Protein AF-A0A848UY99-F1 (afdb_monomer_lite)

Sequence (495 aa):
PLQHLGITLNGTTYFTNTEGQFSTPITGPTEATFSLEGLYSSVNTGGVVPSTTLLLADGDTDISLTQMANEKEVSAYSSVNRIHDHMKVWLPDYTVLDAPMITNIDVAGECNAFYDGNINFFDAGGGCNASSLIADVVWHEYGHAINGTYYQDNGLFFSNGAMNEGYADFWAMSLSDSPIVGEGFFADSGDGIRRYDIDPKIYPQDLVGEVHADGEIICGAWYDTHLLMGANWNATMELFIETYNGFQATGFNGNEGQIFFDVLLDALQADDTNEDLSDGTPNDIAIVEGFAMHGIYLLSGAQIEHADVFTAPADELLTLQAEIDIDFPFNIYLQEAKLYYRFNNEIVWLQTPLDNPVDNVFEATIDAQPEGTVVSYFFGLIDIYDNITTVEPTGAFQDDPTLPYFTLIGMNKVLEHDSDISEDLGEFETGVASDLATAGQWELNIPIGSYANLDDPETIMSPNMDHTPDDDGELCFITQQAASPTGSMYDTDVD

Radius of gyration: 29.87 Å; chains: 1; bounding box: 66×58×90 Å

Foldseek 3Di:
DQFQWWKAWPNDTWGAHPVRDTDDPDAAFTKIKTWLWGQQAQEDEPNDTFIDIDTDHPDDDDDDCPVRDDLLSRLLSRLRVLLVVVCCVLCVVDCPSSGHAYEYFQPPDELDWAADSHTYWHDHDPQFHTQSNQSLSSQLRVLLVCQAVVQVVVVAGLAELLQSLLSSNLSSCLSVVAQFGAQQGRVPPSHGPDGLVPDQAAPPVQPQLDSNSSNSLLNNLLVQLCVLVVVDSVVSSQLVSQLSVLPLSRDHRPCSLVSSLSSLVSSQCSQADPNDPLVPGPSNLSNQVSNVVRLHHLQLVKDKAWDAAAEDELQDKDKTKIQIDGDPPSVSFFPFKWKWKDKDPDPDTDIDTFDCPDPRMTMDIDPRHDAFIKMFIKMFTATPSRDTRDIPVPQCPDPPGDGGGIYGYNDDCPADDPLAPGHPPDPDDWPDPPDPDPQATKDKAFAAWAAPDLVDPSRTLTDRGDDPPPPPHGIDIFRAHAPHNNGDNVRGPPD

pLDDT: mean 90.42, std 9.42, range [40.69, 98.88]

Secondary structure (DSSP, 8-state):
--TTEEEEETTEEEE--TTS----S--SSEEEEEEEEESSEEEEETTB--EEEEEEPSS------TTTS-HHHHHHHHHHHHHHHHHHHH-TT--TT-SPEEEEEEESSSS-EEESSSEEEEPSBTTB--GGG-HHHHHHHHHHHHHHHHHHHTT-----HHHHHHHHHHHHHHHHT-SEESTT-BTTT---SEESSSS---TTTT--S-HHHHHHHHHHHHHHHHHHTTS-HHHHHHHHHHHHTT-GGGSPTT-HHHHHHHHHHHHHHHH-SSS-GGG--TTHHHHHHHHHTTT--TTTT-EEEE----EE-TTS-EEEEEEEE--TTGGGSEEEEEEEEEETT--SPEEEEPEEEETTEEEEEE----TT-EEEEEEEEEETTS-EEEEESTTTTSSSPPP-EEEEET--------SSS----TT--SS-TT---SS---EEE----EESSTT-GGGEEE--S---TTS----EEES---SSTT--TTSS---

Structure (mmCIF, N/CA/C/O backbone):
data_AF-A0A848UY99-F1
#
_entry.id   AF-A0A848UY99-F1
#
loop_
_atom_site.group_PDB
_atom_site.id
_atom_site.type_symbol
_atom_site.label_atom_id
_atom_site.label_alt_id
_atom_site.label_comp_id
_atom_site.label_asym_id
_atom_site.label_entity_id
_atom_site.label_seq_id
_atom_site.pdbx_PDB_ins_code
_atom_site.Cartn_x
_atom_site.Cartn_y
_atom_site.Cartn_z
_atom_site.occupancy
_atom_site.B_iso_or_equiv
_atom_site.auth_seq_id
_atom_site.auth_comp_id
_atom_site.auth_asym_id
_atom_site.auth_atom_id
_atom_site.pdbx_PDB_model_num
ATOM 1 N N . PRO A 1 1 ? -8.310 3.706 31.626 1.00 87.06 1 PRO A N 1
ATOM 2 C CA . PRO A 1 1 ? -9.757 3.894 31.891 1.00 87.06 1 PRO A CA 1
ATOM 3 C C . PRO A 1 1 ? -10.546 3.345 30.705 1.00 87.06 1 PRO A C 1
ATOM 5 O O . PRO A 1 1 ? -10.002 3.376 29.608 1.00 87.06 1 PRO A O 1
ATOM 8 N N . LEU A 1 2 ? -11.758 2.823 30.905 1.00 92.75 2 LEU A N 1
ATOM 9 C CA . LEU A 1 2 ? -12.567 2.313 29.794 1.00 92.75 2 LEU A CA 1
ATOM 10 C C . LEU A 1 2 ? -13.424 3.441 29.219 1.00 92.75 2 LEU A C 1
ATOM 12 O O . LEU A 1 2 ? -14.269 3.990 29.929 1.00 92.75 2 LEU A O 1
ATOM 16 N N . GLN A 1 3 ? -13.179 3.788 27.959 1.00 95.62 3 GLN A N 1
ATOM 17 C CA . GLN A 1 3 ? -13.933 4.793 27.208 1.00 95.62 3 GLN A CA 1
ATOM 18 C C . GLN A 1 3 ? -15.246 4.201 26.694 1.00 95.62 3 GLN A C 1
ATOM 20 O O . GLN A 1 3 ? -15.339 2.991 26.470 1.00 95.62 3 GLN A O 1
ATOM 25 N N . HIS A 1 4 ? -16.262 5.050 26.539 1.00 97.19 4 HIS A N 1
ATOM 26 C CA . HIS A 1 4 ? -17.553 4.713 25.926 1.00 97.19 4 HIS A CA 1
ATOM 27 C C . HIS A 1 4 ? -18.293 3.515 26.542 1.00 97.19 4 HIS A C 1
ATOM 29 O O . HIS A 1 4 ? -19.178 2.946 25.911 1.00 97.19 4 HIS A O 1
ATOM 35 N N . LEU A 1 5 ? -17.951 3.127 27.774 1.00 96.62 5 LEU A N 1
ATOM 36 C CA . LEU A 1 5 ? -18.457 1.940 28.464 1.00 96.62 5 LEU A CA 1
ATOM 37 C C . LEU A 1 5 ? -19.906 2.133 28.888 1.00 96.62 5 LEU A C 1
ATOM 39 O O . LEU A 1 5 ? -20.223 3.116 29.557 1.00 96.62 5 LEU A O 1
ATOM 43 N N . GLY A 1 6 ? -20.760 1.167 28.560 1.00 95.50 6 GLY A N 1
ATOM 44 C CA . GLY A 1 6 ? -22.153 1.131 28.972 1.00 95.50 6 GLY A CA 1
ATOM 45 C C . GLY A 1 6 ? -22.313 0.806 30.457 1.00 95.50 6 GLY A C 1
ATOM 46 O O . GLY A 1 6 ? -21.799 -0.184 30.982 1.00 95.50 6 GLY A O 1
ATOM 47 N N . ILE A 1 7 ? -23.075 1.648 31.153 1.00 95.19 7 ILE A N 1
ATOM 48 C CA . ILE A 1 7 ? -23.359 1.523 32.582 1.00 95.19 7 ILE A CA 1
ATOM 49 C C . ILE A 1 7 ? -24.860 1.670 32.786 1.00 95.19 7 ILE A C 1
ATOM 51 O O . ILE A 1 7 ? -25.432 2.744 32.605 1.00 95.19 7 ILE A O 1
ATOM 55 N N . THR A 1 8 ? -25.517 0.589 33.193 1.00 95.31 8 THR A N 1
ATOM 56 C CA . THR A 1 8 ? -26.968 0.566 33.381 1.00 95.31 8 THR A CA 1
ATOM 57 C C . THR A 1 8 ? -27.330 0.830 34.839 1.00 95.31 8 THR A C 1
ATOM 59 O O . THR A 1 8 ? -27.029 0.023 35.717 1.00 95.31 8 THR A O 1
ATOM 62 N N . LEU A 1 9 ? -28.035 1.937 35.095 1.00 93.94 9 LEU A N 1
ATOM 63 C CA . LEU A 1 9 ? -28.602 2.297 36.398 1.00 93.94 9 LEU A CA 1
ATOM 64 C C . LEU A 1 9 ? -30.114 2.483 36.275 1.00 93.94 9 LEU A C 1
ATOM 66 O O . LEU A 1 9 ? -30.580 3.270 35.451 1.00 93.94 9 LEU A O 1
ATOM 70 N N . ASN A 1 10 ? -30.897 1.799 37.116 1.00 91.12 10 ASN A N 1
ATOM 71 C CA . ASN A 1 10 ? -32.368 1.881 37.107 1.00 91.12 10 ASN A CA 1
ATOM 72 C C . ASN A 1 10 ? -32.991 1.694 35.701 1.00 91.12 10 ASN A C 1
ATOM 74 O O . ASN A 1 10 ? -33.989 2.331 35.365 1.00 91.12 10 ASN A O 1
ATOM 78 N N . GLY A 1 11 ? -32.384 0.841 34.869 1.00 89.25 11 GLY A N 1
ATOM 79 C CA . GLY A 1 11 ? -32.821 0.575 33.493 1.00 89.25 11 GLY A CA 1
ATOM 80 C C . GLY A 1 11 ? -32.458 1.653 32.463 1.00 89.25 11 GLY A C 1
ATOM 81 O O . GLY A 1 11 ? -32.912 1.560 31.330 1.00 89.25 11 GLY A O 1
ATOM 82 N N . THR A 1 12 ? -31.672 2.670 32.834 1.00 92.62 12 THR A N 1
ATOM 83 C CA . THR A 1 12 ? -31.102 3.664 31.907 1.00 92.62 12 THR A CA 1
ATOM 84 C C . THR A 1 12 ? -29.613 3.399 31.720 1.00 92.62 12 THR A C 1
ATOM 86 O O . THR A 1 12 ? -28.892 3.294 32.712 1.00 92.62 12 THR A O 1
ATOM 89 N N . THR A 1 13 ? -29.160 3.325 30.471 1.00 94.94 13 THR A N 1
ATOM 90 C CA . THR A 1 13 ? -27.739 3.186 30.130 1.00 94.94 13 THR A CA 1
ATOM 91 C C . THR A 1 13 ? -27.094 4.561 29.997 1.00 94.94 13 THR A C 1
ATOM 93 O O . THR A 1 13 ? -27.586 5.425 29.273 1.00 94.94 13 THR A O 1
ATOM 96 N N . TYR A 1 14 ? -26.003 4.755 30.724 1.00 95.38 14 TYR A N 1
ATOM 97 C CA . TYR A 1 14 ? -25.081 5.879 30.615 1.00 95.38 14 TYR A CA 1
ATOM 98 C C . TYR A 1 14 ? -23.786 5.376 29.984 1.00 95.38 14 TYR A C 1
ATOM 100 O O . TYR A 1 14 ? -23.491 4.187 30.078 1.00 95.38 14 TYR A O 1
ATOM 108 N N . PHE A 1 15 ? -23.009 6.274 29.388 1.00 96.25 15 PHE A N 1
ATOM 109 C CA . PHE A 1 15 ? -21.723 5.936 28.789 1.00 96.25 15 PHE A CA 1
ATOM 110 C C . PHE A 1 15 ? -20.608 6.737 29.445 1.00 96.25 15 PHE A C 1
ATOM 112 O O . PHE A 1 15 ? -20.814 7.897 29.819 1.00 96.25 15 PHE A O 1
ATOM 119 N N . THR A 1 16 ? -19.440 6.119 29.608 1.00 96.19 16 THR A N 1
ATOM 120 C CA . THR A 1 16 ? -18.236 6.875 29.952 1.00 96.19 16 THR A CA 1
ATOM 121 C C . THR A 1 16 ? -17.787 7.730 28.769 1.00 96.19 16 THR A C 1
ATOM 123 O O . THR A 1 16 ? -18.024 7.388 27.617 1.00 96.19 16 THR A O 1
ATOM 126 N N . ASN A 1 17 ? -17.158 8.866 29.048 1.00 94.62 17 ASN A N 1
ATOM 127 C CA . ASN A 1 17 ? -16.547 9.725 28.040 1.00 94.62 17 ASN A CA 1
ATOM 128 C C . ASN A 1 17 ? -15.137 9.225 27.645 1.00 94.62 17 ASN A C 1
ATOM 130 O O . ASN A 1 17 ? -14.683 8.173 28.104 1.00 94.62 17 ASN A O 1
ATOM 134 N N . THR A 1 18 ? -14.419 10.015 26.845 1.00 91.25 18 THR A N 1
ATOM 135 C CA . THR A 1 18 ? -13.034 9.769 26.396 1.00 91.25 18 THR A CA 1
ATOM 136 C C . THR A 1 18 ? -12.012 9.686 27.536 1.00 91.25 18 THR A C 1
ATOM 138 O O . THR A 1 18 ? -10.943 9.101 27.375 1.00 91.25 18 THR A O 1
ATOM 141 N N . GLU A 1 19 ? -12.330 10.188 28.730 1.00 91.69 19 GLU A N 1
ATOM 142 C CA . GLU A 1 19 ? -11.493 10.041 29.929 1.00 91.69 19 GLU A CA 1
ATOM 143 C C . GLU A 1 19 ? -11.907 8.839 30.802 1.00 91.69 19 GLU A C 1
ATOM 145 O O . GLU A 1 19 ? -11.309 8.586 31.851 1.00 91.69 19 GLU A O 1
ATOM 150 N N . GLY A 1 20 ? -12.921 8.076 30.384 1.00 93.12 20 GLY A N 1
ATOM 151 C CA . GLY A 1 20 ? -13.483 6.960 31.140 1.00 93.12 20 GLY A CA 1
ATOM 152 C C . GLY A 1 20 ? -14.346 7.391 32.330 1.00 93.12 20 GLY A C 1
ATOM 153 O O . GLY A 1 20 ? -14.493 6.636 33.290 1.00 93.12 20 GLY A O 1
ATOM 154 N N . GLN A 1 21 ? -14.903 8.603 32.288 1.00 93.69 21 GLN A N 1
ATOM 155 C CA . GLN A 1 21 ? -15.733 9.192 33.339 1.00 93.69 21 GLN A CA 1
ATOM 156 C C . GLN A 1 21 ? -17.201 9.233 32.913 1.00 93.69 21 GLN A C 1
ATOM 158 O O . GLN A 1 21 ? -17.510 9.503 31.757 1.00 93.69 21 GLN A O 1
ATOM 163 N N . PHE A 1 22 ? -18.128 9.030 33.846 1.00 92.56 22 PHE A N 1
ATOM 164 C CA . PHE A 1 22 ? -19.553 9.256 33.605 1.00 92.56 22 PHE A CA 1
ATOM 165 C C . PHE A 1 22 ? -20.177 9.994 34.789 1.00 92.56 22 PHE A C 1
ATOM 167 O O . PHE A 1 22 ? -19.673 9.947 35.910 1.00 92.56 22 PHE A O 1
ATOM 174 N N . SER A 1 23 ? -21.293 10.674 34.540 1.00 91.38 23 SER A N 1
ATOM 175 C CA . SER A 1 23 ? -22.083 11.322 35.585 1.00 91.38 23 SER A CA 1
ATOM 176 C C . SER A 1 23 ? -23.555 10.969 35.421 1.00 91.38 23 SER A C 1
ATOM 178 O O . SER A 1 23 ? -24.033 10.710 34.316 1.00 91.38 23 SER A O 1
ATOM 180 N N . THR A 1 24 ? -24.284 10.931 36.533 1.00 90.56 24 THR A N 1
ATOM 181 C CA . THR A 1 24 ? -25.704 10.579 36.549 1.00 90.56 24 THR A CA 1
ATOM 182 C C . THR A 1 24 ? -26.462 11.464 37.539 1.00 90.56 24 THR A C 1
ATOM 184 O O . THR A 1 24 ? -25.923 11.800 38.594 1.00 90.56 24 THR A O 1
ATOM 187 N N . PRO A 1 25 ? -27.712 11.866 37.237 1.00 90.50 25 PRO A N 1
ATOM 188 C CA . PRO A 1 25 ? -28.560 12.587 38.185 1.00 90.50 25 PRO A CA 1
ATOM 189 C C . PRO A 1 25 ? -29.175 11.669 39.257 1.00 90.50 25 PRO A C 1
ATOM 191 O O . PRO A 1 25 ? -29.909 12.151 40.122 1.00 90.50 25 PRO A O 1
ATOM 194 N N . ILE A 1 26 ? -28.947 10.353 39.179 1.00 89.25 26 ILE A N 1
ATOM 195 C CA . ILE A 1 26 ? -29.468 9.377 40.137 1.00 89.25 26 ILE A CA 1
ATOM 196 C C . ILE A 1 26 ? -28.720 9.529 41.465 1.00 89.25 26 ILE A C 1
ATOM 198 O O . ILE A 1 26 ? -27.499 9.455 41.506 1.00 89.25 26 ILE A O 1
ATOM 202 N N . THR A 1 27 ? -29.469 9.737 42.548 1.00 88.12 27 THR A N 1
ATOM 203 C CA . THR A 1 27 ? -28.927 9.969 43.894 1.00 88.12 27 THR A CA 1
ATOM 204 C C . THR A 1 27 ? -29.036 8.741 44.789 1.00 88.12 27 THR A C 1
ATOM 206 O O . THR A 1 27 ? -30.050 8.038 44.757 1.00 88.12 27 THR A O 1
ATOM 209 N N . GLY A 1 28 ? -28.088 8.605 45.708 1.00 82.00 28 GLY A N 1
ATOM 210 C CA . GLY A 1 28 ? -28.034 7.590 46.747 1.00 82.00 28 GLY A CA 1
ATOM 211 C C . GLY A 1 28 ? -27.333 6.309 46.294 1.00 82.00 28 GLY A C 1
ATOM 212 O O . GLY A 1 28 ? -27.075 6.133 45.103 1.00 82.00 28 GLY A O 1
ATOM 213 N N . PRO A 1 29 ? -27.063 5.383 47.236 1.00 88.00 29 PRO A N 1
ATOM 214 C CA . PRO A 1 29 ? -26.508 4.079 46.910 1.00 88.00 29 PRO A CA 1
ATOM 215 C C . PRO A 1 29 ? -27.401 3.363 45.895 1.00 88.00 29 PRO A C 1
ATOM 217 O O . PRO A 1 29 ? -28.492 2.911 46.248 1.00 88.00 29 PRO A O 1
ATOM 220 N N . THR A 1 30 ? -26.955 3.289 44.645 1.00 91.75 30 THR A N 1
ATOM 221 C CA . THR A 1 30 ? -27.722 2.699 43.545 1.00 91.75 30 THR A CA 1
ATOM 222 C C . THR A 1 30 ? -26.918 1.588 42.911 1.00 91.75 30 THR A C 1
ATOM 224 O O . THR A 1 30 ? -25.722 1.721 42.670 1.00 91.75 30 THR A O 1
ATOM 227 N N . GLU A 1 31 ? -27.583 0.468 42.668 1.00 93.25 31 GLU A N 1
ATOM 228 C CA . GLU A 1 31 ? -26.985 -0.650 41.963 1.00 93.25 31 GLU A CA 1
ATOM 229 C C . GLU A 1 31 ? -26.803 -0.289 40.481 1.00 93.25 31 GLU A C 1
ATOM 231 O O . GLU A 1 31 ? -27.756 0.101 39.801 1.00 9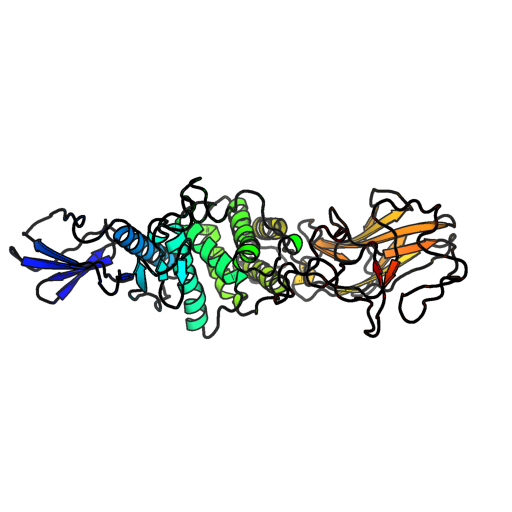3.25 31 GLU A O 1
ATOM 236 N N . ALA A 1 32 ? -25.569 -0.395 39.999 1.00 93.50 32 ALA A N 1
ATOM 237 C CA . ALA A 1 32 ? -25.187 -0.155 38.619 1.00 93.50 32 ALA A CA 1
ATOM 238 C C . ALA A 1 32 ? -24.609 -1.436 38.025 1.00 93.50 32 ALA A C 1
ATOM 240 O O . ALA A 1 32 ? -23.749 -2.077 38.634 1.00 93.50 32 ALA A O 1
ATOM 241 N N . THR A 1 33 ? -25.079 -1.799 36.836 1.00 94.81 33 THR A N 1
ATOM 242 C CA . THR A 1 33 ? -24.509 -2.901 36.060 1.00 94.81 33 THR A CA 1
ATOM 243 C C . THR A 1 33 ? -23.542 -2.332 35.041 1.00 94.81 33 THR A C 1
ATOM 245 O O . THR A 1 33 ? -23.925 -1.514 34.208 1.00 94.81 33 THR A O 1
ATOM 248 N N . PHE A 1 34 ? -22.299 -2.775 35.128 1.00 94.31 34 PHE A N 1
ATOM 249 C CA . PHE A 1 34 ? -21.251 -2.514 34.160 1.00 94.31 34 PHE A CA 1
ATOM 250 C C . PHE A 1 34 ? -21.155 -3.735 33.259 1.00 94.31 34 PHE A C 1
ATOM 252 O O . PHE A 1 34 ? -21.169 -4.866 33.748 1.00 94.31 34 PHE A O 1
ATOM 259 N N . SER A 1 35 ? -21.085 -3.525 31.956 1.00 93.56 35 SER A N 1
ATOM 260 C CA . SER A 1 35 ? -20.884 -4.588 30.973 1.00 93.56 35 SER A CA 1
ATOM 261 C C . SER A 1 35 ? -19.790 -4.137 30.027 1.00 93.56 35 SER A C 1
ATOM 263 O O . SER A 1 35 ? -19.689 -2.940 29.768 1.00 93.56 35 SER A O 1
ATOM 265 N N . LEU A 1 36 ? -18.964 -5.059 29.536 1.00 95.19 36 LEU A N 1
ATOM 266 C CA . LEU A 1 36 ? -17.918 -4.774 28.551 1.00 95.19 36 LEU A CA 1
ATOM 267 C C . LEU A 1 36 ? -18.525 -4.595 27.144 1.00 95.19 36 LEU A C 1
ATOM 269 O O . LEU A 1 36 ? -18.131 -5.219 26.165 1.00 95.19 36 LEU A O 1
ATOM 273 N N . GLU A 1 37 ? -19.545 -3.746 27.104 1.00 96.31 37 GLU A N 1
ATOM 274 C CA . GLU A 1 37 ? -20.376 -3.351 25.983 1.00 96.31 37 GLU A CA 1
ATOM 275 C C . GLU A 1 37 ? -20.582 -1.840 26.104 1.00 96.31 37 GLU A C 1
ATOM 277 O O . GLU A 1 37 ? -20.928 -1.324 27.171 1.00 96.31 37 GLU A O 1
ATOM 282 N N . GLY A 1 38 ? -20.312 -1.123 25.022 1.00 96.75 38 GLY A N 1
ATOM 283 C CA . GLY A 1 38 ? -20.281 0.332 24.980 1.00 96.75 38 GLY A CA 1
ATOM 284 C C . GLY A 1 38 ? -20.868 0.881 23.692 1.00 96.75 38 GLY A C 1
ATOM 285 O O . GLY A 1 38 ? -21.659 0.209 23.040 1.00 96.75 38 GLY A O 1
ATOM 286 N N . LEU A 1 39 ? -20.489 2.106 23.328 1.00 97.19 39 LEU A N 1
ATOM 287 C CA . LEU A 1 39 ? -20.950 2.714 22.073 1.00 97.19 39 LEU A CA 1
ATOM 288 C C . LEU A 1 39 ? -20.416 1.978 20.837 1.00 97.19 39 LEU A C 1
ATOM 290 O O . LEU A 1 39 ? -21.172 1.798 19.888 1.00 97.19 39 LEU A O 1
ATOM 294 N N . TYR A 1 40 ? -19.151 1.537 20.865 1.00 98.06 40 TYR A N 1
ATOM 295 C CA . TYR A 1 40 ? -18.442 1.080 19.659 1.00 98.06 40 TYR A CA 1
ATOM 296 C C . TYR A 1 40 ? -17.845 -0.329 19.757 1.00 98.06 40 TYR A C 1
ATOM 298 O O . TYR A 1 40 ? -17.363 -0.866 18.768 1.00 98.06 40 TYR A O 1
ATOM 306 N N . SER A 1 41 ? -17.922 -0.981 20.920 1.00 98.25 41 SER A N 1
ATOM 307 C CA . SER A 1 41 ? -17.492 -2.375 21.094 1.00 98.25 41 SER A CA 1
ATOM 308 C C . SER A 1 41 ? -18.452 -3.129 22.007 1.00 98.25 41 SER A C 1
ATOM 310 O O . SER A 1 41 ? -18.934 -2.581 23.000 1.00 98.25 41 SER A O 1
ATOM 312 N N . SER A 1 42 ? -18.708 -4.393 21.681 1.00 98.06 42 SER A N 1
ATOM 313 C CA . SER A 1 42 ? -19.388 -5.362 22.539 1.00 98.06 42 SER A CA 1
ATOM 314 C C . SER A 1 42 ? -18.542 -6.626 22.613 1.00 98.06 42 SER A C 1
ATOM 316 O O . SER A 1 42 ? -18.482 -7.401 21.655 1.00 98.06 42 SER A O 1
ATOM 318 N N . VAL A 1 43 ? -17.832 -6.808 23.729 1.00 98.19 43 VAL A N 1
ATOM 319 C CA . VAL A 1 43 ? -16.942 -7.957 23.913 1.00 98.19 43 VAL A CA 1
ATOM 320 C C . VAL A 1 43 ? -17.740 -9.201 24.246 1.00 98.19 43 VAL A C 1
ATOM 322 O O . VAL A 1 43 ? -18.571 -9.199 25.151 1.00 98.19 43 VAL A O 1
ATOM 325 N N . ASN A 1 44 ? -17.428 -10.284 23.546 1.00 97.88 44 ASN A N 1
ATOM 326 C CA . ASN A 1 44 ? -18.067 -11.574 23.707 1.00 97.88 44 ASN A CA 1
ATOM 327 C C . ASN A 1 44 ? -17.018 -12.681 23.860 1.00 97.88 44 ASN A C 1
ATOM 329 O O . ASN A 1 44 ? -16.270 -12.969 22.930 1.00 97.88 44 ASN A O 1
ATOM 333 N N . THR A 1 45 ? -17.027 -13.362 25.005 1.00 96.38 45 THR A N 1
ATOM 334 C CA . THR A 1 45 ? -16.169 -14.526 25.266 1.00 96.38 45 THR A CA 1
ATOM 335 C C . THR A 1 45 ? -17.058 -15.739 25.501 1.00 96.38 45 THR A C 1
ATOM 337 O O . THR A 1 45 ? -17.800 -15.808 26.483 1.00 96.38 45 THR A O 1
ATOM 340 N N . GLY A 1 46 ? -17.039 -16.705 24.580 1.00 91.75 46 GLY A N 1
ATOM 341 C CA . GLY A 1 46 ? -17.842 -17.928 24.709 1.00 91.75 46 GLY A CA 1
ATOM 342 C C . GLY A 1 46 ? -19.364 -17.703 24.771 1.00 91.75 46 GLY A C 1
ATOM 343 O O . GLY A 1 46 ? -20.072 -18.485 25.409 1.00 91.75 46 GLY A O 1
ATOM 344 N N . GLY A 1 47 ? -19.878 -16.647 24.131 1.00 93.31 47 GLY A N 1
ATOM 345 C CA . GLY A 1 47 ? -21.307 -16.302 24.122 1.00 93.31 47 GLY A CA 1
ATOM 346 C C . GLY A 1 47 ? -21.759 -15.443 25.308 1.00 93.31 47 GLY A C 1
ATOM 347 O O . GLY A 1 47 ? -22.964 -15.324 25.546 1.00 93.31 47 GLY A O 1
ATOM 348 N N . VAL A 1 48 ? -20.821 -14.890 26.080 1.00 95.25 48 VAL A N 1
ATOM 349 C CA . VAL A 1 48 ? -21.086 -14.066 27.261 1.00 95.25 48 VAL A CA 1
ATOM 350 C C . VAL A 1 48 ? -20.397 -12.714 27.117 1.00 95.25 48 VAL A C 1
ATOM 352 O O . VAL A 1 48 ? -19.194 -12.655 26.876 1.00 95.25 48 VAL A O 1
ATOM 355 N N . VAL A 1 49 ? -21.153 -11.638 27.351 1.00 97.00 49 VAL A N 1
ATOM 356 C CA . VAL A 1 49 ? -20.603 -10.294 27.568 1.00 97.00 49 VAL A CA 1
ATOM 357 C C . VAL A 1 49 ? -20.187 -10.168 29.040 1.00 97.00 49 VAL A C 1
ATOM 359 O O . VAL A 1 49 ? -21.057 -10.277 29.920 1.00 97.00 49 VAL A O 1
ATOM 362 N N . PRO A 1 50 ? -18.891 -9.964 29.355 1.00 95.69 50 PRO A N 1
ATOM 363 C CA . PRO A 1 50 ? -18.430 -9.800 30.730 1.00 95.69 50 PRO A CA 1
ATOM 364 C C . PRO A 1 50 ? -19.158 -8.646 31.422 1.00 95.69 50 PRO A C 1
ATOM 366 O O . PRO A 1 50 ? -19.280 -7.550 30.876 1.00 95.69 50 PRO A O 1
ATOM 369 N N . SER A 1 51 ? -19.674 -8.885 32.628 1.00 94.81 51 SER A N 1
ATOM 370 C CA . SER A 1 51 ? -20.443 -7.884 33.368 1.00 94.81 51 SER A CA 1
ATOM 371 C C . SER A 1 51 ? -20.328 -8.059 34.878 1.00 94.81 51 SER A C 1
ATOM 373 O O . SER A 1 51 ? -20.050 -9.142 35.394 1.00 94.81 51 SER A O 1
ATOM 375 N N . THR A 1 52 ? -20.517 -6.963 35.608 1.00 93.50 52 THR A N 1
ATOM 376 C CA . THR A 1 52 ? -20.535 -6.950 37.070 1.00 93.50 52 THR A CA 1
ATOM 377 C C . THR A 1 52 ? -21.510 -5.905 37.577 1.00 93.50 52 THR A C 1
ATOM 379 O O . THR A 1 52 ? -21.841 -4.939 36.888 1.00 93.50 52 THR A O 1
ATOM 382 N N . THR A 1 53 ? -21.946 -6.080 38.814 1.00 93.38 53 THR A N 1
ATOM 383 C CA . THR A 1 53 ? -22.910 -5.198 39.450 1.00 93.38 53 THR A CA 1
ATOM 384 C C . THR A 1 53 ? -22.307 -4.633 40.726 1.00 93.38 53 THR A C 1
ATOM 386 O O . THR A 1 53 ? -21.865 -5.378 41.601 1.00 93.38 53 THR A O 1
ATOM 389 N N . LEU A 1 54 ? -22.277 -3.305 40.828 1.00 91.44 54 LEU A N 1
ATOM 390 C CA . LEU A 1 54 ? -21.673 -2.580 41.941 1.00 91.44 54 LEU A CA 1
ATOM 391 C C . LEU A 1 54 ? -22.658 -1.565 42.513 1.00 91.44 54 LEU A C 1
ATOM 393 O O . LEU A 1 54 ? -23.465 -0.979 41.796 1.00 91.44 54 LEU A O 1
ATOM 397 N N . LEU A 1 55 ? -22.573 -1.333 43.821 1.00 91.38 55 LEU A N 1
ATOM 398 C CA . LEU A 1 55 ? -23.342 -0.290 44.487 1.00 91.38 55 LEU A CA 1
ATOM 399 C C . LEU A 1 55 ? -22.571 1.031 44.410 1.00 91.38 55 LEU A C 1
ATOM 401 O O . LEU A 1 55 ? -21.528 1.172 45.047 1.00 91.38 55 LEU A O 1
ATOM 405 N N . LEU A 1 56 ? -23.090 1.994 43.655 1.00 90.06 56 LEU A N 1
ATOM 406 C CA . LEU A 1 56 ? -22.492 3.316 43.505 1.00 90.06 56 LEU A CA 1
ATOM 407 C C . LEU A 1 56 ? -23.005 4.255 44.582 1.00 90.06 56 LEU A C 1
ATOM 409 O O . LEU A 1 56 ? -24.213 4.413 44.731 1.00 90.06 56 LEU A O 1
ATOM 413 N N . ALA A 1 57 ? -22.089 4.865 45.329 1.00 87.88 57 ALA A N 1
ATOM 414 C CA . ALA A 1 57 ? -22.405 5.912 46.291 1.00 87.88 57 ALA A CA 1
ATOM 415 C C . ALA A 1 57 ? -22.341 7.297 45.631 1.00 87.88 57 ALA A C 1
ATOM 417 O O . ALA A 1 57 ? -21.708 7.467 44.593 1.00 87.88 57 ALA A O 1
ATOM 418 N N . ASP A 1 58 ? -22.965 8.289 46.267 1.00 87.44 58 ASP A N 1
ATOM 419 C CA . ASP A 1 58 ? -22.864 9.680 45.827 1.00 87.44 58 ASP A CA 1
ATOM 420 C C . ASP A 1 58 ? -21.418 10.198 45.927 1.00 87.44 58 ASP A C 1
ATOM 422 O O . ASP A 1 58 ? -20.720 9.938 46.913 1.00 87.44 58 ASP A O 1
ATOM 426 N N . GLY A 1 59 ? -21.027 11.026 44.957 1.00 85.62 59 GLY A N 1
ATOM 427 C CA . GLY A 1 59 ? -19.719 11.679 44.892 1.00 85.62 59 GLY A CA 1
ATOM 428 C C . GLY A 1 59 ? -18.737 10.991 43.944 1.00 85.62 59 GLY A C 1
ATOM 429 O O . GLY A 1 59 ? -19.005 9.918 43.407 1.00 85.62 59 GLY A O 1
ATOM 430 N N . ASP A 1 60 ? -17.590 11.635 43.739 1.00 84.12 60 ASP A N 1
ATOM 431 C CA . ASP A 1 60 ? -16.557 11.134 42.834 1.00 84.12 60 ASP A CA 1
ATOM 432 C C . ASP A 1 60 ? -15.907 9.882 43.434 1.00 84.12 60 ASP A C 1
ATOM 434 O O . ASP A 1 60 ? -15.350 9.915 44.537 1.00 84.12 60 ASP A O 1
ATOM 438 N N . THR A 1 61 ? -16.007 8.764 42.718 1.00 83.50 61 THR A N 1
ATOM 439 C CA . THR A 1 61 ? -15.462 7.474 43.145 1.00 83.50 61 THR A CA 1
ATOM 440 C C . THR A 1 61 ? -14.759 6.780 41.987 1.00 83.50 61 THR A C 1
ATOM 442 O O . THR A 1 61 ? -15.295 6.693 40.885 1.00 83.50 61 THR A O 1
ATOM 445 N N . ASP A 1 62 ? -13.563 6.255 42.254 1.00 87.12 62 ASP A N 1
ATOM 446 C CA . ASP A 1 62 ? -12.860 5.391 41.310 1.00 87.12 62 ASP A CA 1
ATOM 447 C C . ASP A 1 62 ? -13.431 3.974 41.390 1.00 87.12 62 ASP A C 1
ATOM 449 O O . ASP A 1 62 ? -13.515 3.372 42.467 1.00 87.12 62 ASP A O 1
ATOM 453 N N . ILE A 1 63 ? -13.795 3.423 40.236 1.00 85.00 63 ILE A N 1
ATOM 454 C CA . ILE A 1 63 ? -14.383 2.090 40.129 1.00 85.00 63 ILE A CA 1
ATOM 455 C C . ILE A 1 63 ? -13.350 1.152 39.515 1.00 85.00 63 ILE A C 1
ATOM 457 O O . ILE A 1 63 ? -12.979 1.283 38.351 1.00 85.00 63 ILE A O 1
ATOM 461 N N . SER A 1 64 ? -12.887 0.174 40.298 1.00 84.56 64 SER A N 1
ATOM 462 C CA . SER A 1 64 ? -12.050 -0.898 39.761 1.00 84.56 64 SER A CA 1
ATOM 463 C C . SER A 1 64 ? -12.924 -1.977 39.138 1.00 84.56 64 SER A C 1
ATOM 465 O O . SER A 1 64 ? -13.725 -2.616 39.817 1.00 84.56 64 SER A O 1
ATOM 467 N N . LEU A 1 65 ? -12.718 -2.204 37.846 1.00 81.06 65 LEU A N 1
ATOM 468 C CA . LEU A 1 65 ? -13.428 -3.206 37.055 1.00 81.06 65 LEU A CA 1
ATOM 469 C C . LEU A 1 65 ? -12.617 -4.495 36.851 1.00 81.06 65 LEU A C 1
ATOM 471 O O . LEU A 1 65 ? -13.014 -5.369 36.093 1.00 81.06 65 LEU A O 1
ATOM 475 N N . THR A 1 66 ? -11.513 -4.648 37.583 1.00 76.69 66 THR A N 1
ATOM 476 C CA . THR A 1 66 ? -10.573 -5.783 37.478 1.00 76.69 66 THR A CA 1
ATOM 477 C C . THR A 1 66 ? -11.177 -7.157 37.791 1.00 76.69 66 THR A C 1
ATOM 479 O O . THR A 1 66 ? -10.568 -8.170 37.474 1.00 76.69 66 THR A O 1
ATOM 482 N N . GLN A 1 67 ? -12.358 -7.217 38.419 1.00 80.12 67 GLN A N 1
ATOM 483 C CA . GLN A 1 67 ? -13.096 -8.469 38.642 1.00 80.12 67 GLN A CA 1
ATOM 484 C C . GLN A 1 67 ? -14.204 -8.724 37.608 1.00 80.12 67 GLN A C 1
ATOM 486 O O . GLN A 1 67 ? -14.830 -9.777 37.663 1.00 80.12 67 GLN A O 1
ATOM 491 N N . MET A 1 68 ? -14.487 -7.766 36.717 1.00 86.94 68 MET A N 1
ATOM 492 C CA . MET A 1 68 ? -15.535 -7.901 35.698 1.00 86.94 68 MET A CA 1
ATOM 493 C C . MET A 1 68 ? -15.073 -8.754 34.519 1.00 86.94 68 MET A C 1
ATOM 495 O O . MET A 1 68 ? -15.828 -9.591 34.040 1.00 86.94 68 MET A O 1
ATOM 499 N N . ALA A 1 69 ? -13.856 -8.491 34.054 1.00 90.88 69 ALA A N 1
ATOM 500 C CA . ALA A 1 69 ? -13.325 -8.980 32.796 1.00 90.88 69 ALA A CA 1
ATOM 501 C C . ALA A 1 69 ? -11.836 -9.298 32.951 1.00 90.88 69 ALA A C 1
ATOM 503 O O . ALA A 1 69 ? -11.151 -8.725 33.807 1.00 90.88 69 ALA A O 1
ATOM 504 N N . ASN A 1 70 ? -11.350 -10.231 32.142 1.00 93.06 70 ASN A N 1
ATOM 505 C CA . ASN A 1 70 ? -9.935 -10.566 32.075 1.00 93.06 70 ASN A CA 1
ATOM 506 C C . ASN A 1 70 ? -9.165 -9.560 31.193 1.00 93.06 70 ASN A C 1
ATOM 508 O O . ASN A 1 70 ? -9.746 -8.684 30.556 1.00 93.06 70 ASN A O 1
ATOM 512 N N . GLU A 1 71 ? -7.837 -9.664 31.177 1.00 94.38 71 GLU A N 1
ATOM 513 C CA . GLU A 1 71 ? -6.977 -8.712 30.463 1.00 94.38 71 GLU A CA 1
ATOM 514 C C . GLU A 1 71 ? -7.197 -8.717 28.942 1.00 94.38 71 GLU A C 1
ATOM 516 O O . GLU A 1 71 ? -7.224 -7.645 28.345 1.00 94.38 71 GLU A O 1
ATOM 521 N N . LYS A 1 72 ? -7.440 -9.888 28.334 1.00 96.06 72 LYS A N 1
ATOM 522 C CA . LYS A 1 72 ? -7.721 -10.040 26.893 1.00 96.06 72 LYS A CA 1
ATOM 523 C C . LYS A 1 72 ? -8.972 -9.265 26.491 1.00 96.06 72 LYS A C 1
ATOM 525 O O . LYS A 1 72 ? -8.960 -8.478 25.551 1.00 96.06 72 LYS A O 1
ATOM 530 N N . GLU A 1 73 ? -10.031 -9.437 27.276 1.00 97.00 73 GLU A N 1
ATOM 531 C CA . GLU A 1 73 ? -11.316 -8.766 27.082 1.00 97.00 73 GLU A CA 1
ATOM 532 C C . GLU A 1 73 ? -11.178 -7.242 27.212 1.00 97.00 73 GLU A C 1
ATOM 534 O O . GLU A 1 73 ? -11.621 -6.492 26.343 1.00 97.00 73 GLU A O 1
ATOM 539 N N . VAL A 1 74 ? -10.533 -6.773 28.287 1.00 95.56 74 VAL A N 1
ATOM 540 C CA . VAL A 1 74 ? -10.337 -5.338 28.556 1.00 95.56 74 VAL A CA 1
ATOM 541 C C . VAL A 1 74 ? -9.442 -4.682 27.503 1.00 95.56 74 VAL A C 1
ATOM 543 O O . VAL A 1 74 ? -9.731 -3.557 27.089 1.00 95.56 74 VAL A O 1
ATOM 546 N N . SER A 1 75 ? -8.383 -5.372 27.074 1.00 96.44 75 SER A N 1
ATOM 547 C CA . SER A 1 75 ? -7.477 -4.926 26.014 1.00 96.44 75 SER A CA 1
ATOM 548 C C . SER A 1 75 ? -8.232 -4.716 24.705 1.00 96.44 75 SER A C 1
ATOM 550 O O . SER A 1 75 ? -8.255 -3.596 24.198 1.00 96.44 75 SER A O 1
ATOM 552 N N . ALA A 1 76 ? -8.945 -5.737 24.220 1.00 97.88 76 ALA A N 1
ATOM 553 C CA . ALA A 1 76 ? -9.698 -5.641 22.973 1.00 97.88 76 ALA A CA 1
ATOM 554 C C . ALA A 1 76 ? -10.759 -4.534 23.023 1.00 97.88 76 ALA A C 1
ATOM 556 O O . ALA A 1 76 ? -10.790 -3.679 22.140 1.00 97.88 76 ALA A O 1
ATOM 557 N N . TYR A 1 77 ? -11.563 -4.476 24.093 1.00 98.12 77 TYR A N 1
ATOM 558 C CA . TYR A 1 77 ? -12.551 -3.409 24.268 1.00 98.12 77 TYR A CA 1
ATOM 559 C C . TYR A 1 77 ? -11.900 -2.020 24.195 1.00 98.12 77 TYR A C 1
ATOM 561 O O . TYR A 1 77 ? -12.396 -1.119 23.516 1.00 98.12 77 TYR A O 1
ATOM 569 N N . SER A 1 78 ? -10.781 -1.827 24.902 1.00 96.94 78 SER A N 1
ATOM 570 C CA . SER A 1 78 ? -10.082 -0.544 24.910 1.00 96.94 78 SER A CA 1
ATOM 571 C C . SER A 1 78 ? -9.505 -0.199 23.540 1.00 96.94 78 SER A C 1
ATOM 573 O O . SER A 1 78 ? -9.546 0.968 23.156 1.00 96.94 78 SER A O 1
ATOM 575 N N . SER A 1 79 ? -8.949 -1.172 22.822 1.00 98.19 79 SER A N 1
ATOM 576 C CA . SER A 1 79 ? -8.314 -0.955 21.524 1.00 98.19 79 SER A CA 1
ATOM 577 C C . SER A 1 79 ? -9.335 -0.601 20.447 1.00 98.19 79 SER A C 1
ATOM 579 O O . SER A 1 79 ? -9.109 0.376 19.738 1.00 98.19 79 SER A O 1
ATOM 581 N N . VAL A 1 80 ? -10.488 -1.281 20.400 1.00 98.69 80 VAL A N 1
ATOM 582 C CA . VAL A 1 80 ? -11.582 -0.972 19.456 1.00 98.69 80 VAL A CA 1
ATOM 583 C C . VAL A 1 80 ? -12.079 0.461 19.616 1.00 98.69 80 VAL A C 1
ATOM 585 O O . VAL A 1 80 ? -12.212 1.190 18.641 1.00 98.69 80 VAL A O 1
ATOM 588 N N . ASN A 1 81 ? -12.321 0.897 20.855 1.00 98.38 81 ASN A N 1
ATOM 589 C CA . ASN A 1 81 ? -12.793 2.260 21.096 1.00 98.38 81 ASN A CA 1
ATOM 590 C C . ASN A 1 81 ? -11.752 3.314 20.676 1.00 98.38 81 ASN A C 1
ATOM 592 O O . ASN A 1 81 ? -12.130 4.358 20.155 1.00 98.38 81 ASN A O 1
ATOM 596 N N . ARG A 1 82 ? -10.451 3.032 20.839 1.00 98.12 82 ARG A N 1
ATOM 597 C CA . ARG A 1 82 ? -9.377 3.946 20.415 1.00 98.12 82 ARG A CA 1
ATOM 598 C C . ARG A 1 82 ? -9.287 4.090 18.898 1.00 98.12 82 ARG A C 1
ATOM 600 O O . ARG A 1 82 ? -9.147 5.213 18.428 1.00 98.12 82 ARG A O 1
ATOM 607 N N . ILE A 1 83 ? -9.359 2.989 18.147 1.00 98.62 83 ILE A N 1
ATOM 608 C CA . ILE A 1 83 ? -9.324 3.058 16.677 1.00 98.62 83 ILE A CA 1
ATOM 609 C C . ILE A 1 83 ? -10.612 3.642 16.103 1.00 98.62 83 ILE A C 1
ATOM 611 O O . ILE A 1 83 ? -10.547 4.406 15.147 1.00 98.62 83 ILE A O 1
ATOM 615 N N . HIS A 1 84 ? -11.764 3.394 16.737 1.00 98.69 84 HIS A N 1
ATOM 616 C CA . HIS A 1 84 ? -12.998 4.093 16.390 1.00 98.69 84 HIS A CA 1
ATOM 617 C C . HIS A 1 84 ? -12.845 5.611 16.585 1.00 98.69 84 HIS A C 1
ATOM 619 O O . HIS A 1 84 ? -13.108 6.376 15.662 1.00 98.69 84 HIS A O 1
ATOM 625 N N . ASP A 1 85 ? -12.374 6.064 17.753 1.00 98.00 85 ASP A N 1
ATOM 626 C CA . ASP A 1 85 ? -12.163 7.494 18.013 1.00 98.00 85 ASP A CA 1
ATOM 627 C C . ASP A 1 85 ? -11.150 8.113 17.031 1.00 98.00 85 ASP A C 1
ATOM 629 O O . ASP A 1 85 ? -11.373 9.223 16.550 1.00 98.00 85 ASP A O 1
ATOM 633 N N . HIS A 1 86 ? -10.075 7.392 16.688 1.00 98.25 86 HIS A N 1
ATOM 634 C CA . HIS A 1 86 ? -9.098 7.807 15.671 1.00 98.25 86 HIS A CA 1
ATOM 635 C C . HIS A 1 86 ? -9.733 7.954 14.288 1.00 98.25 86 HIS A C 1
ATOM 637 O O . HIS A 1 86 ? -9.587 8.996 13.655 1.00 98.25 86 HIS A O 1
ATOM 643 N N . MET A 1 87 ? -10.522 6.971 13.848 1.00 98.44 87 MET A N 1
ATOM 644 C CA . MET A 1 87 ? -11.293 7.056 12.607 1.00 98.44 87 MET A CA 1
ATOM 645 C C . MET A 1 87 ? -12.205 8.290 12.610 1.00 98.44 87 MET A C 1
ATOM 647 O O . MET A 1 87 ? -12.270 8.993 11.609 1.00 98.44 87 MET A O 1
ATOM 651 N N . LYS A 1 88 ? -12.868 8.619 13.729 1.00 98.12 88 LYS A N 1
ATOM 652 C CA . LYS A 1 88 ? -13.736 9.810 13.828 1.00 98.12 88 LYS A CA 1
ATOM 653 C C . LYS A 1 88 ? -12.989 11.143 13.762 1.00 98.12 88 LYS A C 1
ATOM 655 O O . LYS A 1 88 ? -13.629 12.149 13.457 1.00 98.12 88 LYS A O 1
ATOM 660 N N . VAL A 1 89 ? -11.682 11.182 14.036 1.00 97.94 89 VAL A N 1
ATOM 661 C CA . VAL A 1 89 ? -10.863 12.389 13.809 1.00 97.94 89 VAL A CA 1
ATOM 662 C C . VAL A 1 89 ? -10.781 12.697 12.314 1.00 97.94 89 VAL A C 1
ATOM 664 O O . VAL A 1 89 ? -10.916 13.855 11.925 1.00 97.94 89 VAL A O 1
ATOM 667 N N . TRP A 1 90 ? -10.617 11.659 11.497 1.00 98.12 90 TRP A N 1
ATOM 668 C CA . TRP A 1 90 ? -10.366 11.762 10.059 1.00 98.12 90 TRP A CA 1
ATOM 669 C C . TRP A 1 90 ? -11.637 11.692 9.206 1.00 98.12 90 TRP A C 1
ATOM 671 O O . TRP A 1 90 ? -11.758 12.385 8.202 1.00 98.12 90 TRP A O 1
ATOM 681 N N . LEU A 1 91 ? -12.621 10.908 9.644 1.00 97.69 91 LEU A N 1
ATOM 682 C CA . LEU A 1 91 ? -13.913 10.694 8.993 1.00 97.69 91 LEU A CA 1
ATOM 683 C C . LEU A 1 91 ? -15.065 11.092 9.944 1.00 97.69 91 LEU A C 1
ATOM 685 O O . LEU A 1 91 ? -15.859 10.243 10.364 1.00 97.69 91 LEU A O 1
ATOM 689 N N . PRO A 1 92 ? -15.192 12.377 10.332 1.00 97.50 92 PRO A N 1
ATOM 690 C CA . PRO A 1 92 ? -16.143 12.806 11.364 1.00 97.50 92 PRO A CA 1
ATOM 691 C C . PRO A 1 92 ? -17.613 12.593 10.975 1.00 97.50 92 PRO A C 1
ATOM 693 O O . PRO A 1 92 ? -18.441 12.277 11.837 1.00 97.50 92 PRO A O 1
ATOM 696 N N . ASP A 1 93 ? -17.933 12.719 9.686 1.00 96.69 93 ASP A N 1
ATOM 697 C CA . ASP A 1 93 ? -19.293 12.578 9.153 1.00 96.69 93 ASP A CA 1
ATOM 698 C C . ASP A 1 93 ? -19.664 11.122 8.817 1.00 96.69 93 ASP A C 1
ATOM 700 O O . ASP A 1 93 ? -20.836 10.820 8.579 1.00 96.69 93 ASP A O 1
ATOM 704 N N . TYR A 1 94 ? -18.694 10.202 8.838 1.00 97.31 94 TYR A N 1
ATOM 705 C CA . TYR A 1 94 ? -18.932 8.783 8.593 1.00 97.31 94 TYR A CA 1
ATOM 706 C C . TYR A 1 94 ? -19.553 8.124 9.828 1.00 97.31 94 TYR A C 1
ATOM 708 O O . TYR A 1 94 ? -18.945 8.126 10.896 1.00 97.31 94 TYR A O 1
ATOM 716 N N . THR A 1 95 ? -20.775 7.591 9.708 1.00 97.88 95 THR A N 1
ATOM 717 C CA . THR A 1 95 ? -21.583 7.138 10.866 1.00 97.88 95 THR A CA 1
ATOM 718 C C . THR A 1 95 ? -21.965 5.660 10.839 1.00 97.88 95 THR A C 1
ATOM 720 O O . THR A 1 95 ? -22.574 5.170 11.787 1.00 97.88 95 THR A O 1
ATOM 723 N N . VAL A 1 96 ? -21.620 4.916 9.783 1.00 97.81 96 VAL A N 1
ATOM 724 C CA . VAL A 1 96 ? -22.008 3.497 9.649 1.00 97.81 96 VAL A CA 1
ATOM 725 C C . VAL A 1 96 ? -21.422 2.640 10.773 1.00 97.81 96 VAL A C 1
ATOM 727 O O . VAL A 1 96 ? -22.097 1.740 11.270 1.00 97.81 96 VAL A O 1
ATOM 730 N N . LEU A 1 97 ? -20.201 2.956 11.213 1.00 98.00 97 LEU A N 1
ATOM 731 C CA . LEU A 1 97 ? -19.538 2.288 12.331 1.00 98.00 97 LEU A CA 1
ATOM 732 C C . LEU A 1 97 ? -19.827 2.931 13.701 1.00 98.00 97 LEU A C 1
ATOM 734 O O . LEU A 1 97 ? -19.251 2.487 14.692 1.00 98.00 97 LEU A O 1
ATOM 738 N N . ASP A 1 98 ? -20.734 3.916 13.805 1.00 97.94 98 ASP A N 1
ATOM 739 C CA . ASP A 1 98 ? -21.184 4.506 15.085 1.00 97.94 98 ASP A CA 1
ATOM 740 C C . ASP A 1 98 ? -22.164 3.552 15.810 1.00 97.94 98 ASP A C 1
ATOM 742 O O . ASP A 1 98 ? -23.275 3.911 16.214 1.00 97.94 98 ASP A O 1
ATOM 746 N N . ALA A 1 99 ? -21.757 2.289 15.932 1.00 97.00 99 ALA A N 1
ATOM 747 C CA . ALA A 1 99 ? -22.491 1.192 16.535 1.00 97.00 99 ALA A CA 1
ATOM 748 C C . ALA A 1 99 ? -21.517 0.183 17.174 1.00 97.00 99 ALA A C 1
ATOM 750 O O . ALA A 1 99 ? -20.355 0.108 16.772 1.00 97.00 99 ALA A O 1
ATOM 751 N N . PRO A 1 100 ? -21.967 -0.636 18.145 1.00 97.56 100 PRO A N 1
ATOM 752 C CA . PRO A 1 100 ? -21.077 -1.576 18.815 1.00 97.56 100 PRO A CA 1
ATOM 753 C C . PRO A 1 100 ? -20.580 -2.677 17.868 1.00 97.56 100 PRO A C 1
ATOM 755 O O . PRO A 1 100 ? -21.369 -3.510 17.419 1.00 97.56 100 PRO A O 1
ATOM 758 N N . MET A 1 101 ? -19.268 -2.726 17.623 1.00 98.25 101 MET A N 1
ATOM 759 C CA . MET A 1 101 ? -18.608 -3.832 16.931 1.00 98.25 101 MET A CA 1
ATOM 760 C C . MET A 1 101 ? -18.569 -5.061 17.842 1.00 98.25 101 MET A C 1
ATOM 762 O O . MET A 1 101 ? -18.020 -5.010 18.950 1.00 98.25 101 MET A O 1
ATOM 766 N N . ILE A 1 102 ? -19.122 -6.184 17.384 1.00 98.44 102 ILE A N 1
ATOM 767 C CA . ILE A 1 102 ? -18.990 -7.451 18.109 1.00 98.44 102 ILE A CA 1
ATOM 768 C C . ILE A 1 102 ? -17.511 -7.841 18.103 1.00 98.44 102 ILE A C 1
ATOM 770 O O . ILE A 1 102 ? -16.886 -7.974 17.054 1.00 98.44 102 ILE A O 1
ATOM 774 N N . THR A 1 103 ? -16.961 -7.989 19.302 1.00 98.69 103 THR A N 1
ATOM 775 C CA . THR A 1 103 ? -15.539 -8.213 19.555 1.00 98.69 103 THR A CA 1
ATOM 776 C C . THR A 1 103 ? -15.384 -9.573 20.225 1.00 98.69 103 THR A C 1
ATOM 778 O O . THR A 1 103 ? -15.527 -9.700 21.443 1.00 98.69 103 THR A O 1
ATOM 781 N N . ASN A 1 104 ? -15.176 -10.618 19.426 1.00 98.69 104 ASN A N 1
ATOM 782 C CA . ASN A 1 104 ? -15.129 -11.989 19.921 1.00 98.69 104 ASN A CA 1
ATOM 783 C C . ASN A 1 104 ? -13.728 -12.337 20.430 1.00 98.69 104 ASN A C 1
ATOM 785 O O . ASN A 1 104 ? -12.737 -12.164 19.725 1.00 98.69 104 ASN A O 1
ATOM 789 N N . ILE A 1 105 ? -13.663 -12.874 21.645 1.00 98.25 105 ILE A N 1
ATOM 790 C CA . ILE A 1 105 ? -12.427 -13.289 22.312 1.00 98.25 105 ILE A CA 1
ATOM 791 C C . ILE A 1 105 ? -12.446 -14.805 22.497 1.00 98.25 105 ILE A C 1
ATOM 793 O O . ILE A 1 105 ? -13.502 -15.399 22.739 1.00 98.25 105 ILE A O 1
ATOM 797 N N . ASP A 1 106 ? -11.268 -15.421 22.409 1.00 96.56 106 ASP A N 1
ATOM 798 C CA . ASP A 1 106 ? -11.052 -16.865 22.543 1.00 96.56 106 ASP A CA 1
ATOM 799 C C . ASP A 1 106 ? -11.815 -17.678 21.488 1.00 96.56 106 ASP A C 1
ATOM 801 O O . ASP A 1 106 ? -12.374 -18.746 21.762 1.00 96.56 106 ASP A O 1
ATOM 805 N N . VAL A 1 107 ? -11.843 -17.157 20.256 1.00 97.06 107 VAL A N 1
ATOM 806 C CA . VAL A 1 107 ? -12.356 -17.889 19.095 1.00 97.06 107 VAL A CA 1
ATOM 807 C C . VAL A 1 107 ? -11.443 -19.087 18.811 1.00 97.06 107 VAL A C 1
ATOM 809 O O . VAL A 1 107 ? -10.234 -19.043 19.034 1.00 97.06 107 VAL A O 1
ATOM 812 N N . ALA A 1 108 ? -12.035 -20.197 18.366 1.00 95.94 108 ALA A N 1
ATOM 813 C CA . ALA A 1 108 ? -11.301 -21.433 18.125 1.00 95.94 108 ALA A CA 1
ATOM 814 C C . ALA A 1 108 ? -10.297 -21.276 16.971 1.00 95.94 108 ALA A C 1
ATOM 816 O O . ALA A 1 108 ? -10.690 -20.975 15.847 1.00 95.94 108 ALA A O 1
ATOM 817 N N . GLY A 1 109 ? -9.030 -21.564 17.255 1.00 95.06 109 GLY A N 1
ATOM 818 C CA . GLY A 1 109 ? -7.907 -21.439 16.333 1.00 95.06 109 GLY A CA 1
ATOM 819 C C . GLY A 1 109 ? -6.625 -21.147 17.111 1.00 95.06 109 GLY A C 1
ATOM 820 O O . GLY A 1 109 ? -6.625 -21.191 18.342 1.00 95.06 109 GLY A O 1
ATOM 821 N N . GLU A 1 110 ? -5.535 -20.874 16.405 1.00 94.25 110 GLU A N 1
ATOM 822 C CA . GLU A 1 110 ? -4.268 -20.432 16.994 1.00 94.25 110 GLU A CA 1
ATOM 823 C C . GLU A 1 110 ? -3.519 -19.505 16.029 1.00 94.25 110 GLU A C 1
ATOM 825 O O . GLU A 1 110 ? -3.729 -19.599 14.822 1.00 94.25 110 GLU A O 1
ATOM 830 N N . CYS A 1 111 ? -2.690 -18.600 16.565 1.00 94.25 111 CYS A N 1
ATOM 831 C CA . CYS A 1 111 ? -1.847 -17.681 15.787 1.00 94.25 111 CYS A CA 1
ATOM 832 C C . CYS A 1 111 ? -2.581 -16.875 14.698 1.00 94.25 111 CYS A C 1
ATOM 834 O O . CYS A 1 111 ? -2.074 -16.748 13.589 1.00 94.25 111 CYS A O 1
ATOM 836 N N . ASN A 1 112 ? -3.768 -16.332 14.994 1.00 95.81 112 ASN A N 1
ATOM 837 C CA . ASN A 1 112 ? -4.467 -15.466 14.043 1.00 95.81 112 ASN A CA 1
ATOM 838 C C . ASN A 1 112 ? -5.438 -14.475 14.715 1.00 95.81 112 ASN A C 1
ATOM 840 O O . ASN A 1 112 ? -5.757 -14.577 15.910 1.00 95.81 112 ASN A O 1
ATOM 844 N N . ALA A 1 113 ? -5.924 -13.533 13.920 1.00 97.56 113 ALA A N 1
ATOM 845 C CA . ALA A 1 113 ? -7.128 -12.741 14.130 1.00 97.56 113 ALA A CA 1
ATOM 846 C C . ALA A 1 113 ? -7.832 -12.589 12.768 1.00 97.56 113 ALA A C 1
ATOM 848 O O . ALA A 1 113 ? -7.245 -12.935 11.747 1.00 97.56 113 ALA A O 1
ATOM 849 N N . PHE A 1 114 ? -9.118 -12.234 12.751 1.00 98.25 114 PHE A N 1
ATOM 850 C CA . PHE A 1 114 ? -9.793 -11.950 11.481 1.00 98.25 114 PHE A CA 1
ATOM 851 C C . PHE A 1 114 ? -11.065 -11.113 11.636 1.00 98.25 114 PHE A C 1
ATOM 853 O O . PHE A 1 114 ? -11.780 -11.184 12.651 1.00 98.25 114 PHE A O 1
ATOM 860 N N . TYR A 1 115 ? -11.411 -10.431 10.546 1.00 98.31 115 TYR A N 1
ATOM 861 C CA . TYR A 1 115 ? -12.660 -9.716 10.346 1.00 98.31 115 TYR A CA 1
ATOM 862 C C . TYR A 1 115 ? -13.623 -10.490 9.432 1.00 98.31 115 TYR A C 1
ATOM 864 O O . TYR A 1 115 ? -13.279 -10.899 8.327 1.00 98.31 115 TYR A O 1
ATOM 872 N N . ASP A 1 116 ? -14.869 -10.671 9.877 1.00 97.06 116 ASP A N 1
ATOM 873 C CA . ASP A 1 116 ? -15.944 -11.323 9.105 1.00 97.06 116 ASP A CA 1
ATOM 874 C C . ASP A 1 116 ? -17.269 -10.536 9.121 1.00 97.06 116 ASP A C 1
ATOM 876 O O . ASP A 1 116 ? -18.355 -11.085 8.917 1.00 97.06 116 ASP A O 1
ATOM 880 N N . GLY A 1 117 ? -17.183 -9.237 9.411 1.00 95.88 117 GLY A N 1
ATOM 881 C CA . GLY A 1 117 ? -18.306 -8.410 9.862 1.00 95.88 117 GLY A CA 1
ATOM 882 C C . GLY A 1 117 ? -18.319 -8.222 11.382 1.00 95.88 117 GLY A C 1
ATOM 883 O O . GLY A 1 117 ? -18.871 -7.240 11.871 1.00 95.88 117 GLY A O 1
ATOM 884 N N . ASN A 1 118 ? -17.657 -9.120 12.113 1.00 97.88 118 ASN A N 1
ATOM 885 C CA . ASN A 1 118 ? -17.212 -8.939 13.493 1.00 97.88 118 ASN A CA 1
ATOM 886 C C . ASN A 1 118 ? -15.684 -9.039 13.520 1.00 97.88 118 ASN A C 1
ATOM 888 O O . ASN A 1 118 ? -15.089 -9.528 12.564 1.00 97.88 118 ASN A O 1
ATOM 892 N N . ILE A 1 119 ? -15.057 -8.645 14.625 1.00 98.69 119 ILE A N 1
ATOM 893 C CA . ILE A 1 119 ? -13.622 -8.876 14.835 1.00 98.69 119 ILE A CA 1
ATOM 894 C C . ILE A 1 119 ? -13.425 -10.049 15.798 1.00 98.69 119 ILE A C 1
ATOM 896 O O . ILE A 1 119 ? -14.124 -10.165 16.813 1.00 98.69 119 ILE A O 1
ATOM 900 N N . ASN A 1 120 ? -12.503 -10.945 15.459 1.00 98.69 120 ASN A N 1
ATOM 901 C CA . ASN A 1 120 ? -12.360 -12.249 16.095 1.00 98.69 120 ASN A CA 1
ATOM 902 C C . ASN A 1 120 ? -10.903 -12.490 16.488 1.00 98.69 120 ASN A C 1
ATOM 904 O O . ASN A 1 120 ? -10.019 -12.473 15.639 1.00 98.69 120 ASN A O 1
ATOM 908 N N . PHE A 1 121 ? -10.663 -12.764 17.771 1.00 98.56 121 PHE A N 1
ATOM 909 C CA . PHE A 1 121 ? -9.316 -12.935 18.315 1.00 98.56 121 PHE A CA 1
ATOM 910 C C . PHE A 1 121 ? -9.122 -14.327 18.911 1.00 98.56 121 PHE A C 1
ATOM 912 O O . PHE A 1 121 ? -9.974 -14.837 19.650 1.00 98.56 121 PHE A O 1
ATOM 919 N N . PHE A 1 122 ? -7.983 -14.939 18.597 1.00 97.94 122 PHE A N 1
ATOM 920 C CA . PHE A 1 122 ? -7.597 -16.253 19.100 1.00 97.94 122 PHE A CA 1
ATOM 921 C C . PHE A 1 122 ? -6.895 -16.134 20.455 1.00 97.94 122 PHE A C 1
ATOM 923 O O . PHE A 1 122 ? -6.256 -15.126 20.771 1.00 97.94 122 PHE A O 1
ATOM 930 N N . ASP A 1 123 ? -7.025 -17.183 21.269 1.00 97.50 123 ASP A N 1
ATOM 931 C CA . ASP A 1 123 ? -6.250 -17.306 22.505 1.00 97.50 123 ASP A CA 1
ATOM 932 C C . ASP A 1 123 ? -4.780 -17.640 22.190 1.00 97.50 123 ASP A C 1
ATOM 934 O O . ASP A 1 123 ? -4.430 -18.014 21.069 1.00 97.50 123 ASP A O 1
ATOM 938 N N . ALA A 1 124 ? -3.912 -17.532 23.195 1.00 96.94 124 ALA A N 1
ATOM 939 C CA . ALA A 1 124 ? -2.515 -17.922 23.061 1.00 96.94 124 ALA A CA 1
ATOM 940 C C . ALA A 1 124 ? -2.396 -19.406 22.658 1.00 96.94 124 ALA A C 1
ATOM 942 O O . ALA A 1 124 ? -2.976 -20.295 23.289 1.00 96.94 124 ALA A O 1
ATOM 943 N N . GLY A 1 125 ? -1.609 -19.678 21.622 1.00 96.12 125 GLY A N 1
ATOM 944 C CA . GLY A 1 125 ? -1.518 -20.986 20.968 1.00 96.12 125 GLY A CA 1
ATOM 945 C C . GLY A 1 125 ? -0.569 -20.921 19.776 1.00 96.12 125 GLY A C 1
ATOM 946 O O . GLY A 1 125 ? -0.179 -19.830 19.377 1.00 96.12 125 GLY A O 1
ATOM 947 N N . GLY A 1 126 ? -0.131 -22.064 19.240 1.00 93.81 126 GLY A N 1
ATOM 948 C CA . GLY A 1 126 ? 0.745 -22.112 18.057 1.00 93.81 126 GLY A CA 1
ATOM 949 C C . GLY A 1 126 ? 2.125 -21.436 18.164 1.00 93.81 126 GLY A C 1
ATOM 950 O O . GLY A 1 126 ? 2.867 -21.449 17.192 1.00 93.81 126 GLY A O 1
ATOM 951 N N . GLY A 1 127 ? 2.498 -20.877 19.323 1.00 95.00 127 GLY A N 1
ATOM 952 C CA . GLY A 1 127 ? 3.692 -20.033 19.480 1.00 95.00 127 GLY A CA 1
ATOM 953 C C . GLY A 1 127 ? 3.397 -18.529 19.539 1.00 95.00 127 GLY A C 1
ATOM 954 O O . GLY A 1 127 ? 4.321 -17.751 19.746 1.00 95.00 127 GLY A O 1
ATOM 955 N N . CYS A 1 128 ? 2.132 -18.120 19.440 1.00 97.31 128 CYS A N 1
ATOM 956 C CA . CYS A 1 128 ? 1.712 -16.722 19.470 1.00 97.31 128 CYS A CA 1
ATOM 957 C C . CYS A 1 128 ? 1.016 -16.354 20.786 1.00 97.31 128 CYS A C 1
ATOM 959 O O . CYS A 1 128 ? 0.387 -17.193 21.446 1.00 97.31 128 CYS A O 1
ATOM 961 N N . ASN A 1 129 ? 1.122 -15.083 21.168 1.00 97.75 129 ASN A N 1
ATOM 962 C CA . ASN A 1 129 ? 0.314 -14.506 22.238 1.00 97.75 129 ASN A CA 1
ATOM 963 C C . ASN A 1 129 ? -1.152 -14.370 21.789 1.00 97.75 129 ASN A C 1
ATOM 965 O O . ASN A 1 129 ? -1.462 -14.419 20.601 1.00 97.75 129 ASN A O 1
ATOM 969 N N . ALA A 1 130 ? -2.075 -14.214 22.743 1.00 97.69 130 ALA A N 1
ATOM 970 C CA . ALA A 1 130 ? -3.482 -13.990 22.415 1.00 97.69 130 ALA A CA 1
ATOM 971 C C . ALA A 1 130 ? -3.630 -12.679 21.628 1.00 97.69 130 ALA A C 1
ATOM 973 O O . ALA A 1 130 ? -3.262 -11.620 22.142 1.00 97.69 130 ALA A O 1
ATOM 974 N N . SER A 1 131 ? -4.205 -12.729 20.425 1.00 97.88 131 SER A N 1
ATOM 975 C CA . SER A 1 131 ? -4.190 -11.593 19.489 1.00 97.88 131 SER A CA 1
ATOM 976 C C . SER A 1 131 ? -4.933 -10.361 20.017 1.00 97.88 131 SER A C 1
ATOM 978 O O . SER A 1 131 ? -4.537 -9.232 19.762 1.00 97.88 131 SER A O 1
ATOM 980 N N . SER A 1 132 ? -5.919 -10.560 20.895 1.00 97.94 132 SER A N 1
ATOM 981 C CA . SER A 1 132 ? -6.620 -9.480 21.612 1.00 97.94 132 SER A CA 1
ATOM 982 C C . SER A 1 132 ? -5.743 -8.619 22.541 1.00 97.94 132 SER A C 1
ATOM 984 O O . SER A 1 132 ? -6.167 -7.540 22.961 1.00 97.94 132 SER A O 1
ATOM 986 N N . LEU A 1 133 ? -4.552 -9.096 22.928 1.00 97.44 133 LEU A N 1
ATOM 987 C CA . LEU A 1 133 ? -3.615 -8.346 23.780 1.00 97.44 133 LEU A CA 1
ATOM 988 C C . LEU A 1 133 ? -2.711 -7.404 22.981 1.00 97.44 133 LEU A C 1
ATOM 990 O O . LEU A 1 133 ? -1.980 -6.615 23.576 1.00 97.44 133 LEU A O 1
ATOM 994 N N . ILE A 1 134 ? -2.761 -7.490 21.656 1.00 97.94 134 ILE A N 1
ATOM 995 C CA . ILE A 1 134 ? -1.861 -6.797 20.746 1.00 97.94 134 ILE A CA 1
ATOM 996 C C . ILE A 1 134 ? -2.694 -5.722 20.056 1.00 97.94 134 ILE A C 1
ATOM 998 O O . ILE A 1 134 ? -3.584 -6.008 19.258 1.00 97.94 134 ILE A O 1
ATOM 1002 N N . ALA A 1 135 ? -2.510 -4.476 20.491 1.00 97.81 135 ALA A N 1
ATOM 1003 C CA . ALA A 1 135 ? -3.472 -3.413 20.217 1.00 97.81 135 ALA A CA 1
ATOM 1004 C C . ALA A 1 135 ? -3.584 -3.068 18.728 1.00 97.81 135 ALA A C 1
ATOM 1006 O O . ALA A 1 135 ? -4.693 -2.842 18.255 1.00 97.81 135 ALA A O 1
ATOM 1007 N N . ASP A 1 136 ? -2.469 -3.060 18.006 1.00 97.81 136 ASP A N 1
ATOM 1008 C CA . ASP A 1 136 ? -2.414 -2.786 16.571 1.00 97.81 136 ASP A CA 1
ATOM 1009 C C . ASP A 1 136 ? -2.972 -3.932 15.717 1.00 97.81 136 ASP A C 1
ATOM 1011 O O . ASP A 1 136 ? -3.588 -3.644 14.700 1.00 97.81 136 ASP A O 1
ATOM 1015 N N . VAL A 1 137 ? -2.922 -5.190 16.172 1.00 98.62 137 VAL A N 1
ATOM 1016 C CA . VAL A 1 137 ? -3.708 -6.284 15.562 1.00 98.62 137 VAL A CA 1
ATOM 1017 C C . VAL A 1 137 ? -5.206 -6.002 15.701 1.00 98.62 137 VAL A C 1
ATOM 1019 O O . VAL A 1 137 ? -5.950 -6.113 14.736 1.00 98.62 137 VAL A O 1
ATOM 1022 N N . VAL A 1 138 ? -5.674 -5.554 16.872 1.00 98.81 138 VAL A N 1
ATOM 1023 C CA . VAL A 1 138 ? -7.090 -5.161 17.040 1.00 98.81 138 VAL A CA 1
ATOM 1024 C C . VAL A 1 138 ? -7.460 -3.978 16.134 1.00 98.81 138 VAL A C 1
ATOM 1026 O O . VAL A 1 138 ? -8.584 -3.914 15.635 1.00 98.81 138 VAL A O 1
ATOM 1029 N N . TRP A 1 139 ? -6.540 -3.033 15.935 1.00 98.81 139 TRP A N 1
ATOM 1030 C CA . TRP A 1 139 ? -6.747 -1.886 15.050 1.00 98.81 139 TRP A CA 1
ATOM 1031 C C . TRP A 1 139 ? -6.767 -2.282 13.578 1.00 98.81 139 TRP A C 1
ATOM 1033 O O . TRP A 1 139 ? -7.636 -1.791 12.867 1.00 98.81 139 TRP A O 1
ATOM 1043 N N . HIS A 1 140 ? -5.899 -3.201 13.159 1.00 98.81 140 HIS A N 1
ATOM 1044 C CA . HIS A 1 140 ? -5.883 -3.787 11.821 1.00 98.81 140 HIS A CA 1
ATOM 1045 C C . HIS A 1 140 ? -7.228 -4.457 11.494 1.00 98.81 140 HIS A C 1
ATOM 1047 O O . HIS A 1 140 ? -7.883 -4.087 10.521 1.00 98.81 140 HIS A O 1
ATOM 1053 N N . GLU A 1 141 ? -7.739 -5.325 12.376 1.00 98.75 141 GLU A N 1
ATOM 1054 C CA . GLU A 1 141 ? -9.043 -5.975 12.158 1.00 98.75 141 GLU A CA 1
ATOM 1055 C C . GLU A 1 141 ? -10.202 -4.973 12.060 1.00 98.75 141 GLU A C 1
ATOM 1057 O O . GLU A 1 141 ? -11.160 -5.153 11.304 1.00 98.75 141 GLU A O 1
ATOM 1062 N N . TYR A 1 142 ? -10.133 -3.887 12.834 1.00 98.88 142 TYR A N 1
ATOM 1063 C CA . TYR A 1 142 ? -11.097 -2.798 12.722 1.00 98.88 142 TYR A CA 1
ATOM 1064 C C . TYR A 1 142 ? -10.894 -1.990 11.426 1.00 98.88 142 TYR A C 1
ATOM 1066 O O . TYR A 1 142 ? -11.869 -1.519 10.843 1.00 98.88 142 TYR A O 1
ATOM 1074 N N . GLY A 1 143 ? -9.657 -1.868 10.944 1.00 98.69 143 GLY A N 1
ATOM 1075 C CA . GLY A 1 143 ? -9.288 -1.278 9.658 1.00 98.69 143 GLY A CA 1
ATOM 1076 C C . GLY A 1 143 ? -9.998 -1.946 8.483 1.00 98.69 143 GLY A C 1
ATOM 1077 O O . GLY A 1 143 ? -10.559 -1.242 7.645 1.00 98.69 143 GLY A O 1
ATOM 1078 N N . HIS A 1 144 ? -10.122 -3.278 8.478 1.00 98.69 144 HIS A N 1
ATOM 1079 C CA . HIS A 1 144 ? -10.952 -3.980 7.490 1.00 98.69 144 HIS A CA 1
ATOM 1080 C C . HIS A 1 144 ? -12.418 -3.541 7.522 1.00 98.69 144 HIS A C 1
ATOM 1082 O O . HIS A 1 144 ? -13.051 -3.397 6.472 1.00 98.69 144 HIS A O 1
ATOM 1088 N N . ALA A 1 145 ? -12.967 -3.299 8.718 1.00 98.56 145 ALA A N 1
ATOM 1089 C CA . ALA A 1 145 ? -14.318 -2.774 8.845 1.00 98.56 145 ALA A CA 1
ATOM 1090 C C . ALA A 1 145 ? -14.411 -1.373 8.233 1.00 98.56 145 ALA A C 1
ATOM 1092 O O . ALA A 1 145 ? -15.344 -1.133 7.469 1.00 98.56 145 ALA A O 1
ATOM 1093 N N . ILE A 1 146 ? -13.454 -0.476 8.510 1.00 98.56 146 ILE A N 1
ATOM 1094 C CA . ILE A 1 146 ? -13.396 0.867 7.903 1.00 98.56 146 ILE A CA 1
ATOM 1095 C C . ILE A 1 146 ? -13.378 0.740 6.374 1.00 98.56 146 ILE A C 1
ATOM 1097 O O . ILE A 1 146 ? -14.282 1.255 5.719 1.00 98.56 146 ILE A O 1
ATOM 1101 N N . ASN A 1 147 ? -12.435 -0.038 5.835 1.00 98.06 147 ASN A N 1
ATOM 1102 C CA . ASN A 1 147 ? -12.261 -0.320 4.407 1.00 98.06 147 ASN A CA 1
ATOM 1103 C C . ASN A 1 147 ? -13.540 -0.790 3.726 1.00 98.06 147 ASN A C 1
ATOM 1105 O O . ASN A 1 147 ? -14.059 -0.123 2.826 1.00 98.06 147 ASN A O 1
ATOM 1109 N N . GLY A 1 148 ? -14.094 -1.911 4.180 1.00 97.44 148 GLY A N 1
ATOM 1110 C CA . GLY A 1 148 ? -15.268 -2.495 3.544 1.00 97.44 148 GLY A CA 1
ATOM 1111 C C . GLY A 1 148 ? -16.509 -1.610 3.663 1.00 97.44 148 GLY A C 1
ATOM 1112 O O . GLY A 1 148 ? -17.228 -1.403 2.683 1.00 97.44 148 GLY A O 1
ATOM 1113 N N . THR A 1 149 ? -16.774 -1.078 4.859 1.00 97.62 149 THR A N 1
ATOM 1114 C CA . THR A 1 149 ? -18.034 -0.369 5.124 1.00 97.62 149 THR A CA 1
ATOM 1115 C C . THR A 1 149 ? -18.043 1.054 4.573 1.00 97.62 149 THR A C 1
ATOM 1117 O O . THR A 1 149 ? -19.091 1.493 4.101 1.00 97.62 149 THR A O 1
ATOM 1120 N N . TYR A 1 150 ? -16.899 1.749 4.538 1.00 97.62 150 TYR A N 1
ATOM 1121 C CA . TYR A 1 150 ? -16.815 3.089 3.952 1.00 97.62 150 TYR A CA 1
ATOM 1122 C C . TYR A 1 150 ? -17.086 3.057 2.448 1.00 97.62 150 TYR A C 1
ATOM 1124 O O . TYR A 1 150 ? -17.895 3.834 1.935 1.00 97.62 150 TYR A O 1
ATOM 1132 N N . TYR A 1 151 ? -16.465 2.112 1.736 1.00 97.31 151 TYR A N 1
ATOM 1133 C CA . TYR A 1 151 ? -16.700 1.926 0.304 1.00 97.31 151 TYR A CA 1
ATOM 1134 C C . TYR A 1 151 ? -18.161 1.537 0.046 1.00 97.31 151 TYR A C 1
ATOM 1136 O O . TYR A 1 151 ? -18.794 2.076 -0.863 1.00 97.31 151 TYR A O 1
ATOM 1144 N N . GLN A 1 152 ? -18.734 0.674 0.892 1.00 97.06 152 GLN A N 1
ATOM 1145 C CA . GLN A 1 152 ? -20.142 0.289 0.801 1.00 97.06 152 GLN A CA 1
ATOM 1146 C C . GLN A 1 152 ? -21.109 1.463 1.013 1.00 97.06 152 GLN A C 1
ATOM 1148 O O . GLN A 1 152 ? -22.098 1.564 0.282 1.00 97.06 152 GLN A O 1
ATOM 1153 N N . ASP A 1 153 ? -20.842 2.352 1.972 1.00 96.69 153 ASP A N 1
ATOM 1154 C CA . ASP A 1 153 ? -21.662 3.549 2.224 1.00 96.69 153 ASP A CA 1
ATOM 1155 C C . ASP A 1 153 ? -21.650 4.510 1.024 1.00 96.69 153 ASP A C 1
ATOM 1157 O O . ASP A 1 153 ? -22.656 5.148 0.706 1.00 96.69 153 ASP A O 1
ATOM 1161 N N . ASN A 1 154 ? -20.546 4.512 0.273 1.00 95.94 154 ASN A N 1
ATOM 1162 C CA . ASN A 1 154 ? -20.390 5.241 -0.984 1.00 95.94 154 ASN A CA 1
ATOM 1163 C C . ASN A 1 154 ? -20.900 4.469 -2.223 1.00 95.94 154 ASN A C 1
ATOM 1165 O O . ASN A 1 154 ? -20.760 4.935 -3.353 1.00 95.94 154 ASN A O 1
ATOM 1169 N N . GLY A 1 155 ? -21.554 3.317 -2.035 1.00 96.00 155 GLY A N 1
ATOM 1170 C CA . GLY A 1 155 ? -22.169 2.532 -3.110 1.00 96.00 155 GLY A CA 1
ATOM 1171 C C . GLY A 1 155 ? -21.201 1.652 -3.908 1.00 96.00 155 GLY A C 1
ATOM 1172 O O . GLY A 1 155 ? -21.549 1.224 -5.011 1.00 96.00 155 GLY A O 1
ATOM 1173 N N . LEU A 1 156 ? -20.017 1.381 -3.360 1.00 96.44 156 LEU A N 1
ATOM 1174 C CA . LEU A 1 156 ? -18.928 0.617 -3.970 1.00 96.44 156 LEU A CA 1
ATOM 1175 C C . LEU A 1 156 ? -18.535 -0.589 -3.098 1.00 96.44 156 LEU A C 1
ATOM 1177 O O . LEU A 1 156 ? -19.189 -0.896 -2.102 1.00 96.44 156 LEU A O 1
ATOM 1181 N N . PHE A 1 157 ? -17.483 -1.307 -3.493 1.00 94.69 157 PHE A N 1
ATOM 1182 C CA . PHE A 1 157 ? -16.944 -2.445 -2.747 1.00 94.69 157 PHE A CA 1
ATOM 1183 C C . PHE A 1 157 ? -15.423 -2.373 -2.702 1.00 94.69 157 PHE A C 1
ATOM 1185 O O . PHE A 1 157 ? -14.792 -2.196 -3.741 1.00 94.69 157 PHE A O 1
ATOM 1192 N N . PHE A 1 158 ? -14.850 -2.568 -1.517 1.00 96.50 158 PHE A N 1
ATOM 1193 C CA . PHE A 1 158 ? -13.414 -2.771 -1.355 1.00 96.50 158 PHE A CA 1
ATOM 1194 C C . PHE A 1 158 ? -13.088 -4.214 -1.766 1.00 96.50 158 PHE A C 1
ATOM 1196 O O . PHE A 1 158 ? -13.458 -5.155 -1.065 1.00 96.50 158 PHE A O 1
ATOM 1203 N N . SER A 1 159 ? -12.502 -4.385 -2.948 1.00 94.38 159 SER A N 1
ATOM 1204 C CA . SER A 1 159 ? -12.408 -5.673 -3.647 1.00 94.38 159 SER A CA 1
ATOM 1205 C C . SER A 1 159 ? -10.982 -6.209 -3.756 1.00 94.38 159 SER A C 1
ATOM 1207 O O . SER A 1 159 ? -10.825 -7.427 -3.806 1.00 94.38 159 SER A O 1
ATOM 1209 N N . ASN A 1 160 ? -9.966 -5.342 -3.761 1.00 96.38 160 ASN A N 1
ATOM 1210 C CA . ASN A 1 160 ? -8.572 -5.775 -3.779 1.00 96.38 160 ASN A CA 1
ATOM 1211 C C . ASN A 1 160 ? -8.092 -6.136 -2.362 1.00 96.38 160 ASN A C 1
ATOM 1213 O O . ASN A 1 160 ? -8.184 -5.330 -1.435 1.00 96.38 160 ASN A O 1
ATOM 1217 N N . GLY A 1 161 ? -7.605 -7.363 -2.192 1.00 95.50 161 GLY A N 1
ATOM 1218 C CA . GLY A 1 161 ? -7.168 -7.910 -0.911 1.00 95.50 161 GLY A CA 1
ATOM 1219 C C . GLY A 1 161 ? -5.867 -7.292 -0.412 1.00 95.50 161 GLY A C 1
ATOM 1220 O O . GLY A 1 161 ? -5.826 -6.872 0.739 1.00 95.50 161 GLY A O 1
ATOM 1221 N N . ALA A 1 162 ? -4.855 -7.159 -1.276 1.00 95.94 162 ALA A N 1
ATOM 1222 C CA . ALA A 1 162 ? -3.566 -6.567 -0.915 1.00 95.94 162 ALA A CA 1
ATOM 1223 C C . ALA A 1 162 ? -3.727 -5.130 -0.405 1.00 95.94 162 ALA A C 1
ATOM 1225 O O . ALA A 1 162 ? -3.225 -4.756 0.653 1.00 95.94 162 ALA A O 1
ATOM 1226 N N . MET A 1 163 ? -4.544 -4.336 -1.094 1.00 97.19 163 MET A N 1
ATOM 1227 C CA . MET A 1 163 ? -4.926 -3.010 -0.626 1.00 97.19 163 MET A CA 1
ATOM 1228 C C . MET A 1 163 ? -5.663 -3.021 0.711 1.00 97.19 163 MET A C 1
ATOM 1230 O O . MET A 1 163 ? -5.481 -2.106 1.511 1.00 97.19 163 MET A O 1
ATOM 1234 N N . ASN A 1 164 ? -6.524 -4.013 0.955 1.00 97.88 164 ASN A N 1
ATOM 1235 C CA . ASN A 1 164 ? -7.311 -4.068 2.184 1.00 97.88 164 ASN A CA 1
ATOM 1236 C C . ASN A 1 164 ? -6.400 -4.340 3.384 1.00 97.88 164 ASN A C 1
ATOM 1238 O O . ASN A 1 164 ? -6.531 -3.662 4.401 1.00 97.88 164 ASN A O 1
ATOM 1242 N N . GLU A 1 165 ? -5.454 -5.267 3.226 1.00 98.50 165 GLU A N 1
ATOM 1243 C CA . GLU A 1 165 ? -4.395 -5.557 4.195 1.00 98.50 165 GLU A CA 1
ATOM 1244 C C . GLU A 1 165 ? -3.503 -4.334 4.433 1.00 98.50 165 GLU A C 1
ATOM 1246 O O . GLU A 1 165 ? -3.372 -3.869 5.567 1.00 98.50 165 GLU A O 1
ATOM 1251 N N . GLY A 1 166 ? -2.965 -3.744 3.360 1.00 98.31 166 GLY A N 1
ATOM 1252 C CA . GLY A 1 166 ? -2.071 -2.593 3.461 1.00 98.31 166 GLY A CA 1
ATOM 1253 C C . GLY A 1 166 ? -2.738 -1.370 4.100 1.00 98.31 166 GLY A C 1
ATOM 1254 O O . GLY A 1 166 ? -2.153 -0.700 4.947 1.00 98.31 166 GLY A O 1
ATOM 1255 N N . TYR A 1 167 ? -4.000 -1.086 3.768 1.00 98.62 167 TYR A N 1
ATOM 1256 C CA . TYR A 1 167 ? -4.726 0.034 4.375 1.00 98.62 167 TYR A CA 1
ATOM 1257 C C . TYR A 1 167 ? -5.160 -0.255 5.814 1.00 98.62 167 TYR A C 1
ATOM 1259 O O . TYR A 1 167 ? -5.228 0.673 6.621 1.00 98.62 167 TYR A O 1
ATOM 1267 N N . ALA A 1 168 ? -5.447 -1.512 6.164 1.00 98.75 168 ALA A N 1
ATOM 1268 C CA . ALA A 1 168 ? -5.709 -1.898 7.549 1.00 98.75 168 ALA A CA 1
ATOM 1269 C C . ALA A 1 168 ? -4.463 -1.702 8.431 1.00 98.75 168 ALA A C 1
ATOM 1271 O O . ALA A 1 168 ? -4.571 -1.136 9.525 1.00 98.75 168 ALA A O 1
ATOM 1272 N N . ASP A 1 169 ? -3.281 -2.068 7.927 1.00 98.75 169 ASP A N 1
ATOM 1273 C CA . ASP A 1 169 ? -1.999 -1.763 8.569 1.00 98.75 169 ASP A CA 1
ATOM 1274 C C . ASP A 1 169 ? -1.778 -0.254 8.699 1.00 98.75 169 ASP A C 1
ATOM 1276 O O . ASP A 1 169 ? -1.486 0.226 9.794 1.00 98.75 169 ASP A O 1
ATOM 1280 N N . PHE A 1 170 ? -2.003 0.521 7.637 1.00 98.62 170 PHE A N 1
ATOM 1281 C CA . PHE A 1 170 ? -1.796 1.970 7.670 1.00 98.62 170 PHE A CA 1
ATOM 1282 C C . PHE A 1 170 ? -2.718 2.685 8.678 1.00 98.62 170 PHE A C 1
ATOM 1284 O O . PHE A 1 170 ? -2.287 3.572 9.427 1.00 98.62 170 PHE A O 1
ATOM 1291 N N . TRP A 1 171 ? -3.978 2.247 8.792 1.00 98.69 171 TRP A N 1
ATOM 1292 C CA . TRP A 1 171 ? -4.888 2.700 9.850 1.00 98.69 171 TRP A CA 1
ATOM 1293 C C . TRP A 1 171 ? -4.350 2.394 11.251 1.00 98.69 171 TRP A C 1
ATOM 1295 O O . TRP A 1 171 ? -4.400 3.261 12.127 1.00 98.69 171 TRP A O 1
ATOM 1305 N N . ALA A 1 172 ? -3.816 1.191 11.476 1.00 98.56 172 ALA A N 1
ATOM 1306 C CA . ALA A 1 172 ? -3.217 0.820 12.754 1.00 98.56 172 ALA A CA 1
ATOM 1307 C C . ALA A 1 172 ? -1.944 1.636 13.051 1.00 98.56 172 ALA A C 1
ATOM 1309 O O . ALA A 1 172 ? -1.782 2.134 14.169 1.00 98.56 172 ALA A O 1
ATOM 1310 N N . MET A 1 173 ? -1.080 1.827 12.052 1.00 98.25 173 MET A N 1
ATOM 1311 C CA . MET A 1 173 ? 0.181 2.567 12.152 1.00 98.25 173 MET A CA 1
ATOM 1312 C C . MET A 1 173 ? -0.028 4.049 12.452 1.00 98.25 173 MET A C 1
ATOM 1314 O O . MET A 1 173 ? 0.631 4.600 13.333 1.00 98.25 173 MET A O 1
ATOM 1318 N N . SER A 1 174 ? -1.003 4.683 11.798 1.00 98.38 174 SER A N 1
ATOM 1319 C CA . SER A 1 174 ? -1.325 6.096 12.035 1.00 98.38 174 SER A CA 1
ATOM 1320 C C . SER A 1 174 ? -1.821 6.385 13.458 1.00 98.38 174 SER A C 1
ATOM 1322 O O . SER A 1 174 ? -1.751 7.525 13.921 1.00 98.38 174 SER A O 1
ATOM 1324 N N . LEU A 1 175 ? -2.313 5.365 14.173 1.00 98.38 175 LEU A N 1
ATOM 1325 C CA . LEU A 1 175 ? -2.670 5.452 15.590 1.00 98.38 175 LEU A CA 1
ATOM 1326 C C . LEU A 1 175 ? -1.526 5.019 16.521 1.00 98.38 175 LEU A C 1
ATOM 1328 O O . LEU A 1 175 ? -1.409 5.540 17.636 1.00 98.38 175 LEU A O 1
ATOM 1332 N N . SER A 1 176 ? -0.725 4.035 16.112 1.00 96.75 176 SER A N 1
ATOM 1333 C CA . SER A 1 176 ? 0.367 3.486 16.920 1.00 96.75 176 SER A CA 1
ATOM 1334 C C . SER A 1 176 ? 1.603 4.387 16.945 1.00 96.75 176 SER A C 1
ATOM 1336 O O . SER A 1 176 ? 2.327 4.366 17.941 1.00 96.75 176 SER A O 1
ATOM 1338 N N . ASP A 1 177 ? 1.815 5.175 15.884 1.00 96.50 177 ASP A N 1
ATOM 1339 C CA . ASP A 1 177 ? 3.073 5.870 15.589 1.00 96.50 177 ASP A CA 1
ATOM 1340 C C . ASP A 1 177 ? 4.272 4.898 15.604 1.00 96.50 177 ASP A C 1
ATOM 1342 O O . ASP A 1 177 ? 5.316 5.153 16.207 1.00 96.50 177 ASP A O 1
ATOM 1346 N N . SER A 1 178 ? 4.078 3.719 15.001 1.00 96.25 178 SER A N 1
ATOM 1347 C CA . SER A 1 178 ? 5.056 2.628 14.946 1.00 96.25 178 SER A CA 1
ATOM 1348 C C . SER A 1 178 ? 5.161 2.050 13.529 1.00 96.25 178 SER A C 1
ATOM 1350 O O . SER A 1 178 ? 4.125 1.780 12.923 1.00 96.25 178 SER A O 1
ATOM 1352 N N . PRO A 1 179 ? 6.383 1.772 13.025 1.00 96.69 179 PRO A N 1
ATOM 1353 C CA . PRO A 1 179 ? 6.598 1.018 11.783 1.00 96.69 179 PRO A CA 1
ATOM 1354 C C . PRO A 1 179 ? 6.357 -0.488 11.919 1.00 96.69 179 PRO A C 1
ATOM 1356 O O . PRO A 1 179 ? 6.512 -1.226 10.951 1.00 96.69 179 PRO A O 1
ATOM 1359 N N . ILE A 1 180 ? 6.093 -0.967 13.134 1.00 97.50 180 ILE A N 1
ATOM 1360 C CA . ILE A 1 180 ? 5.916 -2.384 13.444 1.00 97.50 180 ILE A CA 1
ATOM 1361 C C . ILE A 1 180 ? 4.435 -2.642 13.649 1.00 97.50 180 ILE A C 1
ATOM 1363 O O . ILE A 1 180 ? 3.834 -1.991 14.506 1.00 97.50 180 ILE A O 1
ATOM 1367 N N . VAL A 1 181 ? 3.893 -3.620 12.925 1.00 97.75 181 VAL A N 1
ATOM 1368 C CA . VAL A 1 181 ? 2.534 -4.120 13.137 1.00 97.75 181 VAL A CA 1
ATOM 1369 C C . VAL A 1 181 ? 2.594 -5.461 13.859 1.00 97.75 181 VAL A C 1
ATOM 1371 O O . VAL A 1 181 ? 3.286 -6.396 13.447 1.00 97.75 181 VAL A O 1
ATOM 1374 N N . GLY A 1 182 ? 1.855 -5.555 14.959 1.00 96.88 182 GLY A N 1
ATOM 1375 C CA . GLY A 1 182 ? 1.711 -6.757 15.764 1.00 96.88 182 GLY A CA 1
ATOM 1376 C C . GLY A 1 182 ? 2.877 -7.005 16.712 1.00 96.88 182 GLY A C 1
ATOM 1377 O O . GLY A 1 182 ? 3.173 -8.161 17.000 1.00 96.88 182 GLY A O 1
ATOM 1378 N N . GLU A 1 183 ? 3.577 -5.968 17.183 1.00 96.06 183 GLU A N 1
ATOM 1379 C CA . GLU A 1 183 ? 4.722 -6.142 18.090 1.00 96.06 183 GLU A CA 1
ATOM 1380 C C . GLU A 1 183 ? 4.338 -6.992 19.320 1.00 96.06 183 GLU A C 1
ATOM 1382 O O . GLU A 1 183 ? 3.386 -6.695 20.048 1.00 96.06 183 GLU A O 1
ATOM 1387 N N . GLY A 1 184 ? 5.080 -8.079 19.559 1.00 94.75 184 GLY A N 1
ATOM 1388 C CA . GLY A 1 184 ? 4.771 -9.049 20.609 1.00 94.75 184 GLY A CA 1
ATOM 1389 C C . GLY A 1 184 ? 3.796 -10.156 20.199 1.00 94.75 184 GLY A C 1
ATOM 1390 O O . GLY A 1 184 ? 3.332 -10.888 21.077 1.00 94.75 184 GLY A O 1
ATOM 1391 N N . PHE A 1 185 ? 3.491 -10.319 18.909 1.00 96.50 185 PHE A N 1
ATOM 1392 C CA . PHE A 1 185 ? 2.658 -11.417 18.411 1.00 96.50 185 PHE A CA 1
ATOM 1393 C C . PHE A 1 185 ? 3.302 -12.780 18.621 1.00 96.50 185 PHE A C 1
ATOM 1395 O O . PHE A 1 185 ? 2.669 -13.673 19.194 1.00 96.50 185 PHE A O 1
ATOM 1402 N N . PHE A 1 186 ? 4.573 -12.924 18.259 1.00 96.12 186 PHE A N 1
ATOM 1403 C CA . PHE A 1 186 ? 5.313 -14.165 18.461 1.00 96.12 186 PHE A CA 1
ATOM 1404 C C . PHE A 1 186 ? 5.831 -14.248 19.901 1.00 96.12 186 PHE A C 1
ATOM 1406 O O . PHE A 1 186 ? 6.597 -13.405 20.364 1.00 96.12 186 PHE A O 1
ATOM 1413 N N . ALA A 1 187 ? 5.382 -15.254 20.656 1.00 92.62 187 ALA A N 1
ATOM 1414 C CA . ALA A 1 187 ? 5.609 -15.327 22.100 1.00 92.62 187 ALA A CA 1
ATOM 1415 C C . ALA A 1 187 ? 7.057 -15.678 22.481 1.00 92.62 187 ALA A C 1
ATOM 1417 O O . ALA A 1 187 ? 7.474 -15.450 23.620 1.00 92.62 187 ALA A O 1
ATOM 1418 N N . ASP A 1 188 ? 7.811 -16.278 21.565 1.00 90.88 188 ASP A N 1
ATOM 1419 C CA . ASP A 1 188 ? 9.182 -16.735 21.771 1.00 90.88 188 ASP A CA 1
ATOM 1420 C C . ASP A 1 188 ? 10.229 -15.648 21.506 1.00 90.88 188 ASP A C 1
ATOM 1422 O O . ASP A 1 188 ? 11.221 -15.587 22.241 1.00 90.88 188 ASP A O 1
ATOM 1426 N N . SER A 1 189 ? 10.004 -14.783 20.515 1.00 91.06 189 SER A N 1
ATOM 1427 C CA . SER A 1 189 ? 10.902 -13.669 20.189 1.00 91.06 189 SER A CA 1
ATOM 1428 C C . SER A 1 189 ? 10.410 -12.309 20.683 1.00 91.06 189 SER A C 1
ATOM 1430 O O . SER A 1 189 ? 11.226 -11.462 21.049 1.00 91.06 189 SER A O 1
ATOM 1432 N N . GLY A 1 190 ? 9.091 -12.118 20.767 1.00 88.94 190 GLY A N 1
ATOM 1433 C CA . GLY A 1 190 ? 8.471 -10.806 20.947 1.00 88.94 190 GLY A CA 1
ATOM 1434 C C . GLY A 1 190 ? 8.401 -9.987 19.656 1.00 88.94 190 GLY A C 1
ATOM 1435 O O . GLY A 1 190 ? 8.040 -8.814 19.721 1.00 88.94 190 GLY A O 1
ATOM 1436 N N . ASP A 1 191 ? 8.740 -10.578 18.508 1.00 91.50 191 ASP A N 1
ATOM 1437 C CA . ASP A 1 191 ? 8.720 -9.885 17.223 1.00 91.50 191 ASP A CA 1
ATOM 1438 C C . ASP A 1 191 ? 7.288 -9.567 16.768 1.00 91.50 191 ASP A C 1
ATOM 1440 O O . ASP A 1 191 ? 6.307 -10.176 17.219 1.00 91.50 191 ASP A O 1
ATOM 1444 N N . GLY A 1 192 ? 7.196 -8.577 15.878 1.00 91.69 192 GLY A N 1
ATOM 1445 C CA . GLY A 1 192 ? 5.977 -8.233 15.153 1.00 91.69 192 GLY A CA 1
ATOM 1446 C C . GLY A 1 192 ? 5.705 -9.151 13.966 1.00 91.69 192 GLY A C 1
ATOM 1447 O O . GLY A 1 192 ? 6.523 -10.007 13.636 1.00 91.69 192 GLY A O 1
ATOM 1448 N N . ILE A 1 193 ? 4.554 -8.948 13.325 1.00 94.62 193 ILE A N 1
ATOM 1449 C CA . ILE A 1 193 ? 4.152 -9.669 12.109 1.00 94.62 193 ILE A CA 1
ATOM 1450 C C . ILE A 1 193 ? 4.814 -9.027 10.886 1.00 94.62 193 ILE A C 1
ATOM 1452 O O . ILE A 1 193 ? 5.381 -9.740 10.065 1.00 94.62 193 ILE A O 1
ATOM 1456 N N . ARG A 1 194 ? 4.769 -7.690 10.798 1.00 95.81 194 ARG A N 1
ATOM 1457 C CA . ARG A 1 194 ? 5.276 -6.899 9.664 1.00 95.81 194 ARG A CA 1
ATOM 1458 C C . ARG A 1 194 ? 6.056 -5.671 10.130 1.00 95.81 194 ARG A C 1
ATOM 1460 O O . ARG A 1 194 ? 5.865 -5.189 11.256 1.00 95.81 194 ARG A O 1
ATOM 1467 N N . ARG A 1 195 ? 6.969 -5.195 9.279 1.00 95.44 195 ARG A N 1
ATOM 1468 C CA . ARG A 1 195 ? 7.896 -4.084 9.549 1.00 95.44 195 ARG A CA 1
ATOM 1469 C C . ARG A 1 195 ? 8.061 -3.222 8.302 1.00 95.44 195 ARG A C 1
ATOM 1471 O O . ARG A 1 195 ? 8.463 -3.735 7.272 1.00 95.44 195 ARG A O 1
ATOM 1478 N N . TYR A 1 196 ? 7.847 -1.919 8.446 1.00 97.38 196 TYR A N 1
ATOM 1479 C CA . TYR A 1 196 ? 7.881 -0.964 7.332 1.00 97.38 196 TYR A CA 1
ATOM 1480 C C . TYR A 1 196 ? 9.105 -0.037 7.330 1.00 97.38 196 TYR A C 1
ATOM 1482 O O . TYR A 1 196 ? 9.270 0.774 6.433 1.00 97.38 196 TYR A O 1
ATOM 1490 N N . ASP A 1 197 ? 9.980 -0.124 8.334 1.00 95.62 197 ASP A N 1
ATOM 1491 C CA . ASP A 1 197 ? 11.202 0.690 8.442 1.00 95.62 197 ASP A CA 1
ATOM 1492 C C . ASP A 1 197 ? 12.481 -0.035 7.987 1.00 95.62 197 ASP A C 1
ATOM 1494 O O . ASP A 1 197 ? 13.579 0.520 8.092 1.00 95.62 197 ASP A O 1
ATOM 1498 N N . ILE A 1 198 ? 12.357 -1.283 7.534 1.00 93.31 198 ILE A N 1
ATOM 1499 C CA . ILE A 1 198 ? 13.445 -2.135 7.046 1.00 93.31 198 ILE A CA 1
ATOM 1500 C C . ILE A 1 198 ? 12.940 -2.991 5.882 1.00 93.31 198 ILE A C 1
ATOM 1502 O O . ILE A 1 198 ? 11.760 -3.311 5.848 1.00 93.31 198 ILE A O 1
ATOM 1506 N N . ASP A 1 199 ? 13.849 -3.384 4.984 1.00 90.81 199 ASP A N 1
ATOM 1507 C CA . ASP A 1 199 ? 13.607 -4.340 3.892 1.00 90.81 199 ASP A CA 1
ATOM 1508 C C . ASP A 1 199 ? 12.286 -4.087 3.120 1.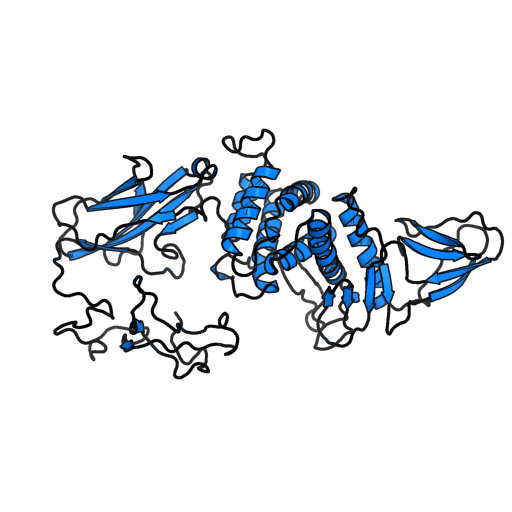00 90.81 199 ASP A C 1
ATOM 1510 O O . ASP A 1 199 ? 11.404 -4.950 3.119 1.00 90.81 199 ASP A O 1
ATOM 1514 N N . PRO A 1 200 ? 12.126 -2.900 2.492 1.00 93.88 200 PRO A N 1
ATOM 1515 C CA . PRO A 1 200 ? 10.884 -2.512 1.827 1.00 93.88 200 PRO A CA 1
ATOM 1516 C C . PRO A 1 200 ? 10.521 -3.481 0.699 1.00 93.88 200 PRO A C 1
ATOM 1518 O O . PRO A 1 200 ? 11.394 -3.950 -0.032 1.00 93.88 200 PRO A O 1
ATOM 1521 N N . LYS A 1 201 ? 9.219 -3.744 0.553 1.00 94.19 201 LYS A N 1
ATOM 1522 C CA . LYS A 1 201 ? 8.654 -4.603 -0.493 1.00 94.19 201 LYS A CA 1
ATOM 1523 C C . LYS A 1 201 ? 8.454 -3.838 -1.793 1.00 94.19 201 LYS A C 1
ATOM 1525 O O . LYS A 1 201 ? 7.798 -2.801 -1.783 1.00 94.19 201 LYS A O 1
ATOM 1530 N N . ILE A 1 202 ? 8.996 -4.341 -2.897 1.00 91.19 202 ILE A N 1
ATOM 1531 C CA . ILE A 1 202 ? 9.078 -3.627 -4.176 1.00 91.19 202 ILE A CA 1
ATOM 1532 C C . ILE A 1 202 ? 8.237 -4.344 -5.234 1.00 91.19 202 ILE A C 1
ATOM 1534 O O . ILE A 1 202 ? 8.422 -5.530 -5.496 1.00 91.19 202 ILE A O 1
ATOM 1538 N N . TYR A 1 203 ? 7.322 -3.621 -5.876 1.00 88.94 203 TYR A N 1
ATOM 1539 C CA . TYR A 1 203 ? 6.590 -4.119 -7.036 1.00 88.94 203 TYR A CA 1
ATOM 1540 C C . TYR A 1 203 ? 7.459 -4.073 -8.311 1.00 88.94 203 TYR A C 1
ATOM 1542 O O . TYR A 1 203 ? 8.134 -3.070 -8.546 1.00 88.94 203 TYR A O 1
ATOM 1550 N N . PRO A 1 204 ? 7.393 -5.087 -9.197 1.00 86.44 204 PRO A N 1
ATOM 1551 C CA . PRO A 1 204 ? 6.641 -6.339 -9.066 1.00 86.44 204 PRO A CA 1
ATOM 1552 C C . PRO A 1 204 ? 7.412 -7.475 -8.373 1.00 86.44 204 PRO A C 1
ATOM 1554 O O . PRO A 1 204 ? 6.861 -8.560 -8.235 1.00 86.44 204 PRO A O 1
ATOM 1557 N N . GLN A 1 205 ? 8.668 -7.272 -7.965 1.00 84.88 205 GLN A N 1
ATOM 1558 C CA . GLN A 1 205 ? 9.567 -8.341 -7.499 1.00 84.88 205 GLN A CA 1
ATOM 1559 C C . GLN A 1 205 ? 9.055 -9.082 -6.260 1.00 84.88 205 GLN A C 1
ATOM 1561 O O . GLN A 1 205 ? 9.254 -10.287 -6.140 1.00 84.88 205 GLN A O 1
ATOM 1566 N N . ASP A 1 206 ? 8.412 -8.363 -5.344 1.00 87.31 206 ASP A N 1
ATOM 1567 C CA . ASP A 1 206 ? 7.837 -8.909 -4.118 1.00 87.31 206 ASP A CA 1
ATOM 1568 C C . ASP A 1 206 ? 6.348 -9.271 -4.257 1.00 87.31 206 ASP A C 1
ATOM 1570 O O . ASP A 1 206 ? 5.734 -9.658 -3.264 1.00 87.31 206 ASP A O 1
ATOM 1574 N N . LEU A 1 207 ? 5.757 -9.161 -5.455 1.00 86.31 207 LEU A N 1
ATOM 1575 C CA . LEU A 1 207 ? 4.375 -9.580 -5.687 1.00 86.31 207 LEU A CA 1
ATOM 1576 C C . LEU A 1 207 ? 4.310 -11.111 -5.795 1.00 86.31 207 LEU A C 1
ATOM 1578 O O . LEU A 1 207 ? 4.824 -11.696 -6.749 1.00 86.31 207 LEU A O 1
ATOM 1582 N N . VAL A 1 208 ? 3.674 -11.760 -4.820 1.00 86.62 208 VAL A N 1
ATOM 1583 C CA . VAL A 1 208 ? 3.661 -13.227 -4.668 1.00 86.62 208 VAL A CA 1
ATOM 1584 C C . VAL A 1 208 ? 2.260 -13.845 -4.694 1.00 86.62 208 VAL A C 1
ATOM 1586 O O . VAL A 1 208 ? 2.142 -15.058 -4.520 1.00 86.62 208 VAL A O 1
ATOM 1589 N N . GLY A 1 209 ? 1.207 -13.046 -4.900 1.00 82.56 209 GLY A N 1
ATOM 1590 C CA . GLY A 1 209 ? -0.185 -13.523 -4.957 1.00 82.56 209 GLY A CA 1
ATOM 1591 C C . GLY A 1 209 ? -0.822 -13.746 -3.579 1.00 82.56 209 GLY A C 1
ATOM 1592 O O . GLY A 1 209 ? -1.941 -14.245 -3.444 1.00 82.56 209 GLY A O 1
ATOM 1593 N N . GLU A 1 210 ? -0.124 -13.350 -2.516 1.00 88.56 210 GLU A N 1
ATOM 1594 C CA . GLU A 1 210 ? -0.578 -13.485 -1.140 1.00 88.56 210 GLU A CA 1
ATOM 1595 C C . GLU A 1 210 ? -0.908 -12.093 -0.598 1.00 88.56 210 GLU A C 1
ATOM 1597 O O . GLU A 1 210 ? -0.032 -11.248 -0.453 1.00 88.56 210 GLU A O 1
ATOM 1602 N N . VAL A 1 211 ? -2.182 -11.846 -0.285 1.00 91.25 211 VAL A N 1
ATOM 1603 C CA . VAL A 1 211 ? -2.685 -10.496 0.014 1.00 91.25 211 VAL A CA 1
ATOM 1604 C C . VAL A 1 211 ? -1.976 -9.814 1.187 1.00 91.25 211 VAL A C 1
ATOM 1606 O O . VAL A 1 211 ? -1.829 -8.595 1.159 1.00 91.25 211 VAL A O 1
ATOM 1609 N N . HIS A 1 212 ? -1.522 -10.553 2.204 1.00 92.62 212 HIS A N 1
ATOM 1610 C CA . HIS A 1 212 ? -0.835 -9.935 3.338 1.00 92.62 212 HIS A CA 1
ATOM 1611 C C . HIS A 1 212 ? 0.588 -9.505 2.957 1.00 92.62 212 HIS A C 1
ATOM 1613 O O . HIS A 1 212 ? 1.007 -8.426 3.368 1.00 92.62 212 HIS A O 1
ATOM 1619 N N . ALA A 1 213 ? 1.309 -10.315 2.176 1.00 91.06 213 ALA A N 1
ATOM 1620 C CA . ALA A 1 213 ? 2.635 -9.983 1.652 1.00 91.06 213 ALA A CA 1
ATOM 1621 C C . ALA A 1 213 ? 2.571 -8.871 0.592 1.00 91.06 213 ALA A C 1
ATOM 1623 O O . ALA A 1 213 ? 3.308 -7.890 0.666 1.00 91.06 213 ALA A O 1
ATOM 1624 N N . ASP A 1 214 ? 1.636 -8.971 -0.351 1.00 94.81 214 ASP A N 1
ATOM 1625 C CA . ASP A 1 214 ? 1.464 -7.992 -1.425 1.00 94.81 214 ASP A CA 1
ATOM 1626 C C . ASP A 1 214 ? 0.993 -6.633 -0.869 1.00 94.81 214 ASP A C 1
ATOM 1628 O O . ASP A 1 214 ? 1.358 -5.571 -1.379 1.00 94.81 214 ASP A O 1
ATOM 1632 N N . GLY A 1 215 ? 0.209 -6.644 0.216 1.00 97.62 215 GLY A N 1
ATOM 1633 C CA . GLY A 1 215 ? -0.249 -5.439 0.909 1.00 97.62 215 GLY A CA 1
ATOM 1634 C C . GLY A 1 215 ? 0.866 -4.633 1.581 1.00 97.62 215 GLY A C 1
ATOM 1635 O O . GLY A 1 215 ? 0.716 -3.419 1.758 1.00 97.62 215 GLY A O 1
ATOM 1636 N N . GLU A 1 216 ? 2.007 -5.261 1.894 1.00 98.38 216 GLU A N 1
ATOM 1637 C CA . GLU A 1 216 ? 3.172 -4.561 2.447 1.00 98.38 216 GLU A CA 1
ATOM 1638 C C . GLU A 1 216 ? 3.758 -3.543 1.459 1.00 98.38 216 GLU A C 1
ATOM 1640 O O . GLU A 1 216 ? 4.303 -2.527 1.887 1.00 98.38 216 GLU A O 1
ATOM 1645 N N . ILE A 1 217 ? 3.603 -3.765 0.147 1.00 98.25 217 ILE A N 1
ATOM 1646 C CA . ILE A 1 217 ? 4.088 -2.849 -0.895 1.00 98.25 217 ILE A CA 1
ATOM 1647 C C . ILE A 1 217 ? 3.375 -1.498 -0.772 1.00 98.25 217 ILE A C 1
ATOM 1649 O O . ILE A 1 217 ? 4.016 -0.456 -0.641 1.00 98.25 217 ILE A O 1
ATOM 1653 N N . ILE A 1 218 ? 2.038 -1.503 -0.771 1.00 98.25 218 ILE A N 1
ATOM 1654 C CA . ILE A 1 218 ? 1.263 -0.257 -0.759 1.00 98.25 218 ILE A CA 1
ATOM 1655 C C . ILE A 1 218 ? 1.267 0.426 0.613 1.00 98.25 218 ILE A C 1
ATOM 1657 O O . ILE A 1 218 ? 1.279 1.654 0.686 1.00 98.25 218 ILE A O 1
ATOM 1661 N N . CYS A 1 219 ? 1.293 -0.340 1.709 1.00 98.56 219 CYS A N 1
ATOM 1662 C CA . CYS A 1 219 ? 1.456 0.244 3.042 1.00 98.56 219 CYS A CA 1
ATOM 1663 C C . CYS A 1 219 ? 2.855 0.845 3.223 1.00 98.56 219 CYS A C 1
ATOM 1665 O O . CYS A 1 219 ? 2.985 1.936 3.780 1.00 98.56 219 CYS A O 1
ATOM 1667 N N . GLY A 1 220 ? 3.886 0.176 2.703 1.00 98.44 220 GLY A N 1
ATOM 1668 C CA . GLY A 1 220 ? 5.250 0.687 2.667 1.00 98.44 220 GLY A CA 1
ATOM 1669 C C . GLY A 1 220 ? 5.354 1.996 1.889 1.00 98.44 220 GLY A C 1
ATOM 1670 O O . GLY A 1 220 ? 5.839 2.975 2.447 1.00 98.44 220 GLY A O 1
ATOM 1671 N N . ALA A 1 221 ? 4.777 2.065 0.683 1.00 98.50 221 ALA A N 1
ATOM 1672 C CA . ALA A 1 221 ? 4.752 3.289 -0.124 1.00 98.50 221 ALA A CA 1
ATOM 1673 C C . ALA A 1 221 ? 4.172 4.481 0.653 1.00 98.50 221 ALA A C 1
ATOM 1675 O O . ALA A 1 221 ? 4.784 5.547 0.733 1.00 98.50 221 ALA A O 1
ATOM 1676 N N . TRP A 1 222 ? 3.029 4.283 1.316 1.00 98.69 222 TRP A N 1
ATOM 1677 C CA . TRP A 1 222 ? 2.434 5.308 2.172 1.00 98.69 222 TRP A CA 1
ATOM 1678 C C . TRP A 1 222 ? 3.293 5.660 3.392 1.00 98.69 222 TRP A C 1
ATOM 1680 O O . TRP A 1 222 ? 3.348 6.828 3.792 1.00 98.69 222 TRP A O 1
ATOM 1690 N N . TYR A 1 223 ? 3.955 4.677 4.003 1.00 98.69 223 TYR A N 1
ATOM 1691 C CA . TYR A 1 223 ? 4.827 4.896 5.152 1.00 98.69 223 TYR A CA 1
ATOM 1692 C C . TYR A 1 223 ? 6.112 5.653 4.778 1.00 98.69 223 TYR A C 1
ATOM 1694 O O . TYR A 1 223 ? 6.495 6.589 5.481 1.00 98.69 223 TYR A O 1
ATOM 1702 N N . ASP A 1 224 ? 6.743 5.348 3.648 1.00 98.62 224 ASP A N 1
ATOM 1703 C CA . ASP A 1 224 ? 7.909 6.096 3.179 1.00 98.62 224 ASP A CA 1
ATOM 1704 C C . ASP A 1 224 ? 7.522 7.506 2.709 1.00 98.62 224 ASP A C 1
ATOM 1706 O O . ASP A 1 224 ? 8.196 8.475 3.074 1.00 98.62 224 ASP A O 1
ATOM 1710 N N . THR A 1 225 ? 6.370 7.682 2.047 1.00 98.62 225 THR A N 1
ATOM 1711 C CA . THR A 1 225 ? 5.802 9.021 1.803 1.00 98.62 225 THR A CA 1
ATOM 1712 C C . THR A 1 225 ? 5.584 9.777 3.119 1.00 98.62 225 THR A C 1
ATOM 1714 O O . THR A 1 225 ? 5.949 10.950 3.227 1.00 98.62 225 THR A O 1
ATOM 1717 N N . HIS A 1 226 ? 5.063 9.126 4.165 1.00 98.62 226 HIS A N 1
ATOM 1718 C CA . HIS A 1 226 ? 4.923 9.727 5.493 1.00 98.62 226 HIS A CA 1
ATOM 1719 C C . HIS A 1 226 ? 6.263 10.218 6.061 1.00 98.62 226 HIS A C 1
ATOM 1721 O O . HIS A 1 226 ? 6.348 11.348 6.560 1.00 98.62 226 HIS A O 1
ATOM 1727 N N . LEU A 1 227 ? 7.321 9.408 5.964 1.00 98.50 227 LEU A N 1
ATOM 1728 C CA . LEU A 1 227 ? 8.662 9.788 6.409 1.00 98.50 227 LEU A CA 1
ATOM 1729 C C . LEU A 1 227 ? 9.216 10.974 5.607 1.00 98.50 227 LEU A C 1
ATOM 1731 O O . LEU A 1 227 ? 9.741 11.921 6.205 1.00 98.50 227 LEU A O 1
ATOM 1735 N N . LEU A 1 228 ? 9.046 10.970 4.283 1.00 98.31 228 LEU A N 1
ATOM 1736 C CA . LEU A 1 228 ? 9.489 12.038 3.378 1.00 98.31 228 LEU A CA 1
ATOM 1737 C C . LEU A 1 228 ? 8.716 13.350 3.591 1.00 98.31 228 LEU A C 1
ATOM 1739 O O . LEU A 1 228 ? 9.300 14.433 3.521 1.00 98.31 228 LEU A O 1
ATOM 1743 N N . MET A 1 229 ? 7.446 13.271 3.995 1.00 97.94 229 MET A N 1
ATOM 1744 C CA . MET A 1 229 ? 6.635 14.406 4.464 1.00 97.94 229 MET A CA 1
ATOM 1745 C C . MET A 1 229 ? 6.994 14.862 5.896 1.00 97.94 229 MET A C 1
ATOM 1747 O O . MET A 1 229 ? 6.297 15.679 6.508 1.00 97.94 229 MET A O 1
ATOM 1751 N N . GLY A 1 230 ? 8.102 14.362 6.449 1.00 97.88 230 GLY A N 1
ATOM 1752 C CA . GLY A 1 230 ? 8.648 14.763 7.742 1.00 97.88 230 GLY A CA 1
ATOM 1753 C C . GLY A 1 230 ? 8.064 14.010 8.935 1.00 97.88 230 GLY A C 1
ATOM 1754 O O . GLY A 1 230 ? 8.062 14.564 10.038 1.00 97.88 230 GLY A O 1
ATOM 1755 N N . ALA A 1 231 ? 7.566 12.788 8.724 1.00 97.81 231 ALA A N 1
ATOM 1756 C CA . ALA A 1 231 ? 6.904 11.955 9.729 1.00 97.81 231 ALA A CA 1
ATOM 1757 C C . ALA A 1 231 ? 5.733 12.681 10.423 1.00 97.81 231 ALA A C 1
ATOM 1759 O O . ALA A 1 231 ? 5.540 12.617 11.640 1.00 97.81 231 ALA A O 1
ATOM 1760 N N . ASN A 1 232 ? 4.959 13.447 9.647 1.00 97.75 232 ASN A N 1
ATOM 1761 C CA . ASN A 1 232 ? 3.830 14.224 10.146 1.00 97.75 232 ASN A CA 1
ATOM 1762 C C . ASN A 1 232 ? 2.506 13.531 9.825 1.00 97.75 232 ASN A C 1
ATOM 1764 O O . ASN A 1 232 ? 1.898 13.800 8.791 1.00 97.75 232 ASN A O 1
ATOM 1768 N N . TRP A 1 233 ? 2.017 12.715 10.761 1.00 97.50 233 TRP A N 1
ATOM 1769 C CA . TRP A 1 233 ? 0.763 11.976 10.596 1.00 97.50 233 TRP A CA 1
ATOM 1770 C C . TRP A 1 233 ? -0.435 12.860 10.274 1.00 97.50 233 TRP A C 1
ATOM 1772 O O . TRP A 1 233 ? -1.328 12.400 9.582 1.00 97.50 233 TRP A O 1
ATOM 1782 N N . ASN A 1 234 ? -0.462 14.125 10.710 1.00 97.44 234 ASN A N 1
ATOM 1783 C CA . ASN A 1 234 ? -1.585 14.987 10.353 1.00 97.44 234 ASN A CA 1
ATOM 1784 C C . ASN A 1 234 ? -1.594 15.324 8.861 1.00 97.44 234 ASN A C 1
ATOM 1786 O O . ASN A 1 234 ? -2.637 15.228 8.235 1.00 97.44 234 ASN A O 1
ATOM 1790 N N . ALA A 1 235 ? -0.438 15.678 8.292 1.00 97.62 235 ALA A N 1
ATOM 1791 C CA . ALA A 1 235 ? -0.344 15.972 6.863 1.00 97.62 235 ALA A CA 1
ATOM 1792 C C . ALA A 1 235 ? -0.550 14.702 6.024 1.00 97.62 235 ALA A C 1
ATOM 1794 O O . ALA A 1 235 ? -1.278 14.718 5.039 1.00 97.62 235 ALA A O 1
ATOM 1795 N N . THR A 1 236 ? 0.048 13.588 6.452 1.00 98.31 236 THR A N 1
ATOM 1796 C CA . THR A 1 236 ? -0.086 12.302 5.766 1.00 98.31 236 THR A CA 1
ATOM 1797 C C . THR A 1 236 ? -1.520 11.780 5.802 1.00 98.31 236 THR A C 1
ATOM 1799 O O . THR A 1 236 ? -2.017 11.336 4.778 1.00 98.31 236 THR A O 1
ATOM 1802 N N . MET A 1 237 ? -2.205 11.831 6.949 1.00 98.44 237 MET A N 1
ATOM 1803 C CA . MET A 1 237 ? -3.585 11.349 7.041 1.00 98.44 237 MET A CA 1
ATOM 1804 C C . MET A 1 237 ? -4.569 12.269 6.319 1.00 98.44 237 MET A C 1
ATOM 1806 O O . MET A 1 237 ? -5.526 11.759 5.753 1.00 98.44 237 MET A O 1
ATOM 1810 N N . GLU A 1 238 ? -4.348 13.590 6.283 1.00 97.88 238 GLU A N 1
ATOM 1811 C CA . GLU A 1 238 ? -5.139 14.485 5.421 1.00 97.88 238 GLU A CA 1
ATOM 1812 C C . GLU A 1 238 ? -5.054 14.030 3.954 1.00 97.88 238 GLU A C 1
ATOM 1814 O O . GLU A 1 238 ? -6.088 13.769 3.338 1.00 97.88 238 GLU A O 1
ATOM 1819 N N . LEU A 1 239 ? -3.833 13.816 3.448 1.00 98.56 239 LEU A N 1
ATOM 1820 C CA . LEU A 1 239 ? -3.588 13.325 2.091 1.00 98.56 239 LEU A CA 1
ATOM 1821 C C . LEU A 1 239 ? -4.184 11.927 1.849 1.00 98.56 239 LEU A C 1
ATOM 1823 O O . LEU A 1 239 ? -4.897 11.713 0.870 1.00 98.56 239 LEU A O 1
ATOM 1827 N N . PHE A 1 240 ? -3.919 10.977 2.749 1.00 98.44 240 PHE A N 1
ATOM 1828 C CA . PHE A 1 240 ? -4.403 9.600 2.648 1.00 98.44 240 PHE A CA 1
ATOM 1829 C C . PHE A 1 240 ? -5.928 9.551 2.573 1.00 98.44 240 PHE A C 1
ATOM 1831 O O . PHE A 1 240 ? -6.467 8.836 1.741 1.00 98.44 240 PHE A O 1
ATOM 1838 N N . ILE A 1 241 ? -6.636 10.327 3.397 1.00 97.81 241 ILE A N 1
ATOM 1839 C CA . ILE A 1 241 ? -8.106 10.326 3.440 1.00 97.81 241 ILE A CA 1
ATOM 1840 C C . ILE A 1 241 ? -8.715 10.938 2.184 1.00 97.81 241 ILE A C 1
ATOM 1842 O O . ILE A 1 241 ? -9.753 10.467 1.716 1.00 97.81 241 ILE A O 1
ATOM 1846 N N . GLU A 1 242 ? -8.088 11.968 1.625 1.00 97.12 242 GLU A N 1
ATOM 1847 C CA . GLU A 1 242 ? -8.527 12.536 0.355 1.00 97.12 242 GLU A CA 1
ATOM 1848 C C . GLU A 1 242 ? -8.293 11.547 -0.797 1.00 97.12 242 GLU A C 1
ATOM 1850 O O . GLU A 1 242 ? -9.229 11.251 -1.541 1.00 97.12 242 GLU A O 1
ATOM 1855 N N . THR A 1 243 ? -7.122 10.905 -0.828 1.00 97.56 243 THR A N 1
ATOM 1856 C CA . THR A 1 243 ? -6.765 9.826 -1.771 1.00 97.56 243 THR A CA 1
ATOM 1857 C C . THR A 1 243 ? -7.685 8.608 -1.649 1.00 97.56 243 THR A C 1
ATOM 1859 O O . THR A 1 243 ? -8.080 7.986 -2.633 1.00 97.56 243 THR A O 1
ATOM 1862 N N . TYR A 1 244 ? -8.091 8.263 -0.427 1.00 95.44 244 TYR A N 1
ATOM 1863 C CA . TYR A 1 244 ? -8.966 7.130 -0.124 1.00 95.44 244 TYR A CA 1
ATOM 1864 C C . TYR A 1 244 ? -10.332 7.223 -0.829 1.00 95.44 244 TYR A C 1
ATOM 1866 O O . TYR A 1 244 ? -10.973 6.193 -1.060 1.00 95.44 244 TYR A O 1
ATOM 1874 N N . ASN A 1 245 ? -10.755 8.434 -1.219 1.00 94.19 245 ASN A N 1
ATOM 1875 C CA . ASN A 1 245 ? -11.978 8.693 -1.985 1.00 94.19 245 ASN A CA 1
ATOM 1876 C C . ASN A 1 245 ? -11.848 8.443 -3.495 1.00 94.19 245 ASN A C 1
ATOM 1878 O O . ASN A 1 245 ? -12.862 8.500 -4.190 1.00 94.19 245 ASN A O 1
ATOM 1882 N N . GLY A 1 246 ? -10.645 8.168 -4.004 1.00 90.94 246 GLY A N 1
ATOM 1883 C CA . GLY A 1 246 ? -10.417 7.820 -5.410 1.00 90.94 246 GLY A CA 1
ATOM 1884 C C . GLY A 1 246 ? -10.911 6.417 -5.790 1.00 90.94 246 GLY A C 1
ATO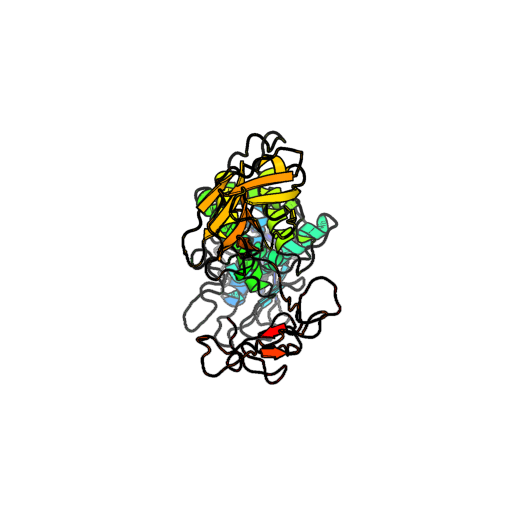M 1885 O O . GLY A 1 246 ? -11.155 6.120 -6.956 1.00 90.94 246 GLY A O 1
ATOM 1886 N N . PHE A 1 247 ? -11.191 5.569 -4.793 1.00 90.00 247 PHE A N 1
ATOM 1887 C CA . PHE A 1 247 ? -11.809 4.246 -4.950 1.00 90.00 247 PHE A CA 1
ATOM 1888 C C . PHE A 1 247 ? -11.024 3.220 -5.792 1.00 90.00 247 PHE A C 1
ATOM 1890 O O . PHE A 1 247 ? -11.607 2.232 -6.257 1.00 90.00 247 PHE A O 1
ATOM 1897 N N . GLN A 1 248 ? -9.709 3.389 -5.923 1.00 91.94 248 GLN A N 1
ATOM 1898 C CA . GLN A 1 248 ? -8.776 2.426 -6.537 1.00 91.94 248 GLN A CA 1
ATOM 1899 C C . GLN A 1 248 ? -8.992 0.958 -6.094 1.00 91.94 248 GLN A C 1
ATOM 1901 O O . GLN A 1 248 ? -8.913 0.029 -6.897 1.00 91.94 248 GLN A O 1
ATOM 1906 N N . ALA A 1 249 ? -9.423 0.731 -4.852 1.00 91.19 249 ALA A N 1
ATOM 1907 C CA . ALA A 1 249 ? -9.546 -0.583 -4.237 1.00 91.19 249 ALA A CA 1
ATOM 1908 C C . ALA A 1 249 ? -10.776 -1.346 -4.730 1.00 91.19 249 ALA A C 1
ATOM 1910 O O . ALA A 1 249 ? -11.030 -2.472 -4.301 1.00 91.19 249 ALA A O 1
ATOM 1911 N N . THR A 1 250 ? -11.565 -0.744 -5.623 1.00 94.06 250 THR A N 1
ATOM 1912 C CA . THR A 1 250 ? -12.646 -1.422 -6.342 1.00 94.06 250 THR A CA 1
ATOM 1913 C C . THR A 1 250 ? -12.136 -2.405 -7.396 1.00 94.06 250 THR A C 1
ATOM 1915 O O . THR A 1 250 ? -12.903 -3.273 -7.818 1.00 94.06 250 THR A O 1
ATOM 1918 N N . GLY A 1 251 ? -10.863 -2.307 -7.796 1.00 90.44 251 GLY A N 1
ATOM 1919 C CA . GLY A 1 251 ? -10.213 -3.292 -8.654 1.00 90.44 251 GLY A CA 1
ATOM 1920 C C . GLY A 1 251 ? -10.124 -4.682 -8.007 1.00 90.44 251 GLY A C 1
ATOM 1921 O O . GLY A 1 251 ? -10.224 -4.837 -6.791 1.00 90.44 251 GLY A O 1
ATOM 1922 N N . PHE A 1 252 ? -9.971 -5.721 -8.830 1.00 87.00 252 PHE A N 1
ATOM 1923 C CA . PHE A 1 252 ? -9.858 -7.108 -8.362 1.00 87.00 252 PHE A CA 1
ATOM 1924 C C . PHE A 1 252 ? -8.403 -7.487 -8.068 1.00 87.00 252 PHE A C 1
ATOM 1926 O O . PHE A 1 252 ? -7.491 -6.893 -8.644 1.00 87.00 252 PHE A O 1
ATOM 1933 N N . ASN A 1 253 ? -8.202 -8.515 -7.238 1.00 83.44 253 ASN A N 1
ATOM 1934 C CA . ASN A 1 253 ? -6.898 -9.166 -7.060 1.00 83.44 253 ASN A CA 1
ATOM 1935 C C . ASN A 1 253 ? -6.282 -9.550 -8.416 1.00 83.44 253 ASN A C 1
ATOM 1937 O O . ASN A 1 253 ? -7.016 -9.905 -9.347 1.00 83.44 253 ASN A O 1
ATOM 1941 N N . GLY A 1 254 ? -4.959 -9.478 -8.517 1.00 81.75 254 GLY A N 1
ATOM 1942 C CA . GLY A 1 254 ? -4.203 -9.701 -9.752 1.00 81.75 254 GLY A CA 1
ATOM 1943 C C . GLY A 1 254 ? -4.058 -8.450 -10.627 1.00 81.75 254 GLY A C 1
ATOM 1944 O O . GLY A 1 254 ? -3.472 -8.526 -11.703 1.00 81.75 254 GLY A O 1
ATOM 1945 N N . ASN A 1 255 ? -4.603 -7.303 -10.203 1.00 86.25 255 ASN A N 1
ATOM 1946 C CA . ASN A 1 255 ? -4.427 -6.010 -10.878 1.00 86.25 255 ASN A CA 1
ATOM 1947 C C . ASN A 1 255 ? -3.647 -5.011 -10.008 1.00 86.25 255 ASN A C 1
ATOM 1949 O O . ASN A 1 255 ? -3.770 -3.804 -10.208 1.00 86.25 255 ASN A O 1
ATOM 1953 N N . GLU A 1 256 ? -2.867 -5.496 -9.037 1.00 88.12 256 GLU A N 1
ATOM 1954 C CA . GLU A 1 256 ? -2.118 -4.694 -8.063 1.00 88.12 256 GLU A CA 1
ATOM 1955 C C . GLU A 1 256 ? -1.255 -3.633 -8.749 1.00 88.12 256 GLU A C 1
ATOM 1957 O O . GLU A 1 256 ? -1.256 -2.493 -8.306 1.00 88.12 256 GLU A O 1
ATOM 1962 N N . GLY A 1 257 ? -0.616 -3.953 -9.880 1.00 85.19 257 GLY A N 1
ATOM 1963 C CA . GLY A 1 257 ? 0.182 -2.984 -10.640 1.00 85.19 257 GLY A CA 1
ATOM 1964 C C . GLY A 1 257 ? -0.601 -1.734 -11.047 1.00 85.19 257 GLY A C 1
ATOM 1965 O O . GLY A 1 257 ? -0.189 -0.618 -10.738 1.00 85.19 257 GLY A O 1
ATOM 1966 N N . GLN A 1 258 ? -1.764 -1.913 -11.684 1.00 85.81 258 GLN A N 1
ATOM 1967 C CA . GLN A 1 258 ? -2.627 -0.791 -12.069 1.00 85.81 258 GLN A CA 1
ATOM 1968 C C . GLN A 1 258 ? -3.206 -0.090 -10.839 1.00 85.81 258 GLN A C 1
ATOM 1970 O O . GLN A 1 258 ? -3.248 1.131 -10.778 1.00 85.81 258 GLN A O 1
ATOM 1975 N N . ILE A 1 259 ? -3.647 -0.862 -9.851 1.00 91.50 259 ILE A N 1
ATOM 1976 C CA . ILE A 1 259 ? -4.314 -0.334 -8.665 1.00 91.50 259 ILE A CA 1
ATOM 1977 C C . ILE A 1 259 ? -3.353 0.515 -7.818 1.00 91.50 259 ILE A C 1
ATOM 1979 O O . ILE A 1 259 ? -3.715 1.608 -7.396 1.00 91.50 259 ILE A O 1
ATOM 1983 N N . PHE A 1 260 ? -2.128 0.047 -7.571 1.00 93.81 260 PHE A N 1
ATOM 1984 C CA . PHE A 1 260 ? -1.115 0.792 -6.819 1.00 93.81 260 PHE A CA 1
ATOM 1985 C C . PHE A 1 260 ? -0.671 2.046 -7.572 1.00 93.81 260 PHE A C 1
ATOM 1987 O O . PHE A 1 260 ? -0.470 3.096 -6.962 1.00 93.81 260 PHE A O 1
ATOM 1994 N N . PHE A 1 261 ? -0.581 1.956 -8.898 1.00 90.44 261 PHE A N 1
ATOM 1995 C CA . PHE A 1 261 ? -0.369 3.114 -9.753 1.00 90.44 261 PHE A CA 1
ATOM 1996 C C . PHE A 1 261 ? -1.506 4.144 -9.635 1.00 90.44 261 PHE A C 1
ATOM 1998 O O . PHE A 1 261 ? -1.239 5.335 -9.477 1.00 90.44 261 PHE A O 1
ATOM 2005 N N . ASP A 1 262 ? -2.764 3.700 -9.635 1.00 90.88 262 ASP A N 1
ATOM 2006 C CA . ASP A 1 262 ? -3.920 4.583 -9.456 1.00 90.88 262 ASP A CA 1
ATOM 2007 C C . ASP A 1 262 ? -3.884 5.281 -8.083 1.00 90.88 262 ASP A C 1
ATOM 2009 O O . ASP A 1 262 ? -4.207 6.463 -7.994 1.00 90.88 262 ASP A O 1
ATOM 2013 N N . VAL A 1 263 ? -3.401 4.611 -7.023 1.00 95.81 263 VAL A N 1
ATOM 2014 C CA . VAL A 1 263 ? -3.189 5.250 -5.707 1.00 95.81 263 VAL A CA 1
ATOM 2015 C C . VAL A 1 263 ? -2.189 6.405 -5.795 1.00 95.81 263 VAL A C 1
ATOM 2017 O O . VAL A 1 263 ? -2.448 7.464 -5.225 1.00 95.81 263 VAL A O 1
ATOM 2020 N N . LEU A 1 264 ? -1.060 6.224 -6.489 1.00 94.56 264 LEU A N 1
ATOM 2021 C CA . LEU A 1 264 ? -0.070 7.292 -6.680 1.00 94.56 264 LEU A CA 1
ATOM 2022 C C . LEU A 1 264 ? -0.704 8.504 -7.379 1.00 94.56 264 LEU A C 1
ATOM 2024 O O . LEU A 1 264 ? -0.487 9.648 -6.976 1.00 94.56 264 LEU A O 1
ATOM 2028 N N . LEU A 1 265 ? -1.519 8.261 -8.407 1.00 89.94 265 LEU A N 1
ATOM 2029 C CA . LEU A 1 265 ? -2.215 9.327 -9.120 1.00 89.94 265 LEU A CA 1
ATOM 2030 C C . LEU A 1 265 ? -3.232 10.044 -8.230 1.00 89.94 265 LEU A C 1
ATOM 2032 O O . LEU A 1 265 ? -3.240 11.275 -8.186 1.00 89.94 265 LEU A O 1
ATOM 2036 N N . ASP A 1 266 ? -4.074 9.291 -7.528 1.00 93.62 266 ASP A N 1
ATOM 2037 C CA . ASP A 1 266 ? -5.076 9.847 -6.622 1.00 93.62 266 ASP A CA 1
ATOM 2038 C C . ASP A 1 266 ? -4.403 10.657 -5.501 1.00 93.62 266 ASP A C 1
ATOM 2040 O O . ASP A 1 266 ? -4.926 11.696 -5.104 1.00 93.62 266 ASP A O 1
ATOM 2044 N N . ALA A 1 267 ? -3.214 10.245 -5.041 1.00 96.38 267 ALA A N 1
ATOM 2045 C CA . ALA A 1 267 ? -2.423 10.996 -4.071 1.00 96.38 267 ALA A CA 1
ATOM 2046 C C . ALA A 1 267 ? -1.939 12.337 -4.632 1.00 96.38 267 ALA A C 1
ATOM 2048 O O . ALA A 1 267 ? -2.079 13.363 -3.971 1.00 96.38 267 ALA A O 1
ATOM 2049 N N . LEU A 1 268 ? -1.428 12.376 -5.863 1.00 94.19 268 LEU A N 1
ATOM 2050 C CA . LEU A 1 268 ? -1.064 13.648 -6.493 1.00 94.19 268 LEU A CA 1
ATOM 2051 C C . LEU A 1 268 ? -2.288 14.544 -6.716 1.00 94.19 268 LEU A C 1
ATOM 2053 O O . LEU A 1 268 ? -2.232 15.740 -6.453 1.00 94.19 268 LEU A O 1
ATOM 2057 N N . GLN A 1 269 ? -3.418 13.984 -7.145 1.00 92.75 269 GLN A N 1
ATOM 2058 C CA . GLN A 1 269 ? -4.655 14.753 -7.313 1.00 92.75 269 GLN A CA 1
ATOM 2059 C C . GLN A 1 269 ? -5.185 15.308 -5.986 1.00 92.75 269 GLN A C 1
ATOM 2061 O O . GLN A 1 269 ? -5.665 16.437 -5.954 1.00 92.75 269 GLN A O 1
ATOM 2066 N N . ALA A 1 270 ? -5.090 14.531 -4.908 1.00 96.12 270 ALA A N 1
ATOM 2067 C CA . ALA A 1 270 ? -5.467 14.943 -3.562 1.00 96.12 270 ALA A CA 1
ATOM 2068 C C . ALA A 1 270 ? -4.538 16.026 -2.991 1.00 96.12 270 ALA A C 1
ATOM 2070 O O . ALA A 1 270 ? -4.975 16.900 -2.249 1.00 96.12 270 ALA A O 1
ATOM 2071 N N . ASP A 1 271 ? -3.250 15.975 -3.326 1.00 96.44 271 ASP A N 1
ATOM 2072 C CA . ASP A 1 271 ? -2.278 16.977 -2.895 1.00 96.44 271 ASP A CA 1
ATOM 2073 C C . ASP A 1 271 ? -2.393 18.292 -3.691 1.00 96.44 271 ASP A C 1
ATOM 2075 O O . ASP A 1 271 ? -2.014 19.360 -3.204 1.00 96.44 271 ASP A O 1
ATOM 2079 N N . ASP A 1 272 ? -2.935 18.240 -4.909 1.00 94.50 272 ASP A N 1
ATOM 2080 C CA . ASP A 1 272 ? -3.091 19.398 -5.780 1.00 94.50 272 ASP A CA 1
ATOM 2081 C C . ASP A 1 272 ? -4.034 20.476 -5.201 1.00 94.50 272 ASP A C 1
ATOM 2083 O O . ASP A 1 272 ? -5.065 20.221 -4.584 1.00 94.50 272 ASP A O 1
ATOM 2087 N N . THR A 1 273 ? -3.689 21.745 -5.426 1.00 94.25 273 THR A N 1
ATOM 2088 C CA . THR A 1 273 ? -4.395 22.900 -4.845 1.00 94.25 273 THR A CA 1
ATOM 2089 C C . THR A 1 273 ? -5.070 23.801 -5.875 1.00 94.25 273 THR A C 1
ATOM 2091 O O . THR A 1 273 ? -5.746 24.766 -5.489 1.00 94.25 273 THR A O 1
ATOM 2094 N N . ASN A 1 274 ? -4.883 23.538 -7.172 1.00 91.38 274 ASN A N 1
ATOM 2095 C CA . ASN A 1 274 ? -5.368 24.403 -8.249 1.00 91.38 274 ASN A CA 1
ATOM 2096 C C . ASN A 1 274 ? -6.040 23.661 -9.426 1.00 91.38 274 ASN A C 1
ATOM 2098 O O . ASN A 1 274 ? -6.454 24.341 -10.370 1.00 91.38 274 ASN A O 1
ATOM 2102 N N . GLU A 1 275 ? -6.224 22.340 -9.335 1.00 88.25 275 GLU A N 1
ATOM 2103 C CA . GLU A 1 275 ? -6.733 21.458 -10.400 1.00 88.25 275 GLU A CA 1
ATOM 2104 C C . GLU A 1 275 ? -5.828 21.443 -11.656 1.00 88.25 275 GLU A C 1
ATOM 2106 O O . GLU A 1 275 ? -6.305 21.220 -12.774 1.00 88.25 275 GLU A O 1
ATOM 2111 N N . ASP A 1 276 ? -4.530 21.718 -11.497 1.00 86.56 276 ASP A N 1
ATOM 2112 C CA . ASP A 1 276 ? -3.525 21.778 -12.561 1.00 86.56 276 ASP A CA 1
ATOM 2113 C C . ASP A 1 276 ? -2.231 21.058 -12.159 1.00 86.56 276 ASP A C 1
ATOM 2115 O O . ASP A 1 276 ? -1.237 21.662 -11.775 1.00 86.56 276 ASP A O 1
ATOM 2119 N N . LEU A 1 277 ? -2.204 19.745 -12.385 1.00 85.75 277 LEU A N 1
ATOM 2120 C CA . LEU A 1 277 ? -1.034 18.894 -12.147 1.00 85.75 277 LEU A CA 1
ATOM 2121 C C . LEU A 1 277 ? 0.232 19.290 -12.938 1.00 85.75 277 LEU A C 1
ATOM 2123 O O . LEU A 1 277 ? 1.314 18.774 -12.658 1.00 85.75 277 LEU A O 1
ATOM 2127 N N . SER A 1 278 ? 0.133 20.175 -13.940 1.00 82.12 278 SER A N 1
ATOM 2128 C CA . SER A 1 278 ? 1.275 20.525 -14.795 1.00 82.12 278 SER A CA 1
ATOM 2129 C C . SER A 1 278 ? 2.289 21.465 -14.145 1.00 82.12 278 SER A C 1
ATOM 2131 O O . SER A 1 278 ? 3.404 21.592 -14.662 1.00 82.12 278 SER A O 1
ATOM 2133 N N . ASP A 1 279 ? 1.938 22.114 -13.028 1.00 85.44 279 ASP A N 1
ATOM 2134 C CA . ASP A 1 279 ? 2.870 22.922 -12.234 1.00 85.44 279 ASP A CA 1
ATOM 2135 C C . ASP A 1 279 ? 3.378 22.234 -10.954 1.00 85.44 279 ASP A C 1
ATOM 2137 O O . ASP A 1 279 ? 4.121 22.857 -10.187 1.00 85.44 279 ASP A O 1
ATOM 2141 N N . GLY A 1 280 ? 3.093 20.932 -10.816 1.00 87.06 280 GLY A N 1
ATOM 2142 C CA . GLY A 1 280 ? 3.447 20.106 -9.661 1.00 87.06 280 GLY A CA 1
ATOM 2143 C C . GLY A 1 280 ? 2.473 20.282 -8.496 1.00 87.06 280 GLY A C 1
ATOM 2144 O O . GLY A 1 280 ? 1.590 21.135 -8.521 1.00 87.06 280 GLY A O 1
ATOM 2145 N N . THR A 1 281 ? 2.642 19.482 -7.445 1.00 92.44 281 THR A N 1
ATOM 2146 C CA . THR A 1 281 ? 1.804 19.550 -6.233 1.00 92.44 281 THR A CA 1
ATOM 2147 C C . THR A 1 281 ? 2.670 19.895 -5.012 1.00 92.44 281 THR A C 1
ATOM 2149 O O . THR A 1 281 ? 3.893 19.751 -5.067 1.00 92.44 281 THR A O 1
ATOM 2152 N N . PRO A 1 282 ? 2.110 20.424 -3.908 1.00 95.44 282 PRO A N 1
ATOM 2153 C CA . PRO A 1 282 ? 2.874 20.843 -2.728 1.00 95.44 282 PRO A CA 1
ATOM 2154 C C . PRO A 1 282 ? 3.886 19.824 -2.179 1.00 95.44 282 PRO A C 1
ATOM 2156 O O . PRO A 1 282 ? 4.925 20.234 -1.652 1.00 95.44 282 PRO A O 1
ATOM 2159 N N . ASN A 1 283 ? 3.571 18.534 -2.272 1.00 96.00 283 ASN A N 1
ATOM 2160 C CA . ASN A 1 283 ? 4.327 17.400 -1.750 1.00 96.00 283 ASN A CA 1
ATOM 2161 C C . ASN A 1 283 ? 4.657 16.354 -2.834 1.00 96.00 283 ASN A C 1
ATOM 2163 O O . ASN A 1 283 ? 5.045 15.239 -2.483 1.00 96.00 283 ASN A O 1
ATOM 2167 N N . ASP A 1 284 ? 4.552 16.696 -4.121 1.00 92.31 284 ASP A N 1
ATOM 2168 C CA . ASP A 1 284 ? 4.767 15.770 -5.241 1.00 92.31 284 ASP A CA 1
ATOM 2169 C C . ASP A 1 284 ? 6.084 14.986 -5.153 1.00 92.31 284 ASP A C 1
ATOM 2171 O O . ASP A 1 284 ? 6.082 13.771 -5.314 1.00 92.31 284 ASP A O 1
ATOM 2175 N N . ILE A 1 285 ? 7.194 15.645 -4.808 1.00 93.06 285 ILE A N 1
ATOM 2176 C CA . ILE A 1 285 ? 8.505 15.004 -4.643 1.00 93.06 285 ILE A CA 1
ATOM 2177 C C . ILE A 1 285 ? 8.438 13.902 -3.579 1.00 93.06 285 ILE A C 1
ATOM 2179 O O . ILE A 1 285 ? 8.933 12.807 -3.810 1.00 93.06 285 ILE A O 1
ATOM 2183 N N . ALA A 1 286 ? 7.819 14.169 -2.424 1.00 97.00 286 ALA A N 1
ATOM 2184 C CA . ALA A 1 286 ? 7.735 13.201 -1.328 1.00 97.00 286 ALA A CA 1
ATOM 2185 C C . ALA A 1 286 ? 6.784 12.038 -1.650 1.00 97.00 286 ALA A C 1
ATOM 2187 O O . ALA A 1 286 ? 7.037 10.901 -1.251 1.00 97.00 286 ALA A O 1
ATOM 2188 N N . ILE A 1 287 ? 5.696 12.323 -2.367 1.00 97.19 287 ILE A N 1
ATOM 2189 C CA . ILE A 1 287 ? 4.739 11.315 -2.828 1.00 97.19 287 ILE A CA 1
ATOM 2190 C C . ILE A 1 287 ? 5.424 10.408 -3.855 1.00 97.19 287 ILE A C 1
ATOM 2192 O O . ILE A 1 287 ? 5.522 9.205 -3.642 1.00 97.19 287 ILE A O 1
ATOM 2196 N N . VAL A 1 288 ? 5.975 10.980 -4.926 1.00 94.12 288 VAL A N 1
ATOM 2197 C CA . VAL A 1 288 ? 6.605 10.217 -6.010 1.00 94.12 288 VAL A CA 1
ATOM 2198 C C . VAL A 1 288 ? 7.818 9.437 -5.514 1.00 94.12 288 VAL A C 1
ATOM 2200 O O . VAL A 1 288 ? 7.947 8.267 -5.852 1.00 94.12 288 VAL A O 1
ATOM 2203 N N . GLU A 1 289 ? 8.683 10.032 -4.687 1.00 94.56 289 GLU A N 1
ATOM 2204 C CA . GLU A 1 289 ? 9.849 9.330 -4.133 1.00 94.56 289 GLU A CA 1
ATOM 2205 C C . GLU A 1 289 ? 9.427 8.173 -3.210 1.00 94.56 289 GLU A C 1
ATOM 2207 O O . GLU A 1 289 ? 9.973 7.079 -3.337 1.00 94.56 289 GLU A O 1
ATOM 2212 N N . GLY A 1 290 ? 8.414 8.361 -2.353 1.00 96.81 290 GLY A N 1
ATOM 2213 C CA . GLY A 1 290 ? 7.924 7.297 -1.468 1.00 96.81 290 GLY A CA 1
ATOM 2214 C C . GLY A 1 290 ? 7.324 6.110 -2.226 1.00 96.81 290 GLY A C 1
ATOM 2215 O O . GLY A 1 290 ? 7.628 4.963 -1.920 1.00 96.81 290 GLY A O 1
ATOM 2216 N N . PHE A 1 291 ? 6.547 6.363 -3.280 1.00 96.81 291 PHE A N 1
ATOM 2217 C CA . PHE A 1 291 ? 6.008 5.297 -4.133 1.00 96.81 291 PHE A CA 1
ATOM 2218 C C . PHE A 1 291 ? 7.090 4.639 -5.008 1.00 96.81 291 PHE A C 1
ATOM 2220 O O . PHE A 1 291 ? 7.100 3.416 -5.165 1.00 96.81 291 PHE A O 1
ATOM 2227 N N . ALA A 1 292 ? 8.053 5.416 -5.513 1.00 93.25 292 ALA A N 1
ATOM 2228 C CA . ALA A 1 292 ? 9.176 4.911 -6.302 1.00 93.25 292 ALA A CA 1
ATOM 2229 C C . ALA A 1 292 ? 10.086 3.960 -5.505 1.00 93.25 292 ALA A C 1
ATOM 2231 O O . ALA A 1 292 ? 10.621 3.010 -6.079 1.00 93.25 292 ALA A O 1
ATOM 2232 N N . MET A 1 293 ? 10.232 4.164 -4.188 1.00 93.81 293 MET A N 1
ATOM 2233 C CA . MET A 1 293 ? 10.942 3.234 -3.293 1.00 93.81 293 MET A CA 1
ATOM 2234 C C . MET A 1 293 ? 10.301 1.838 -3.245 1.00 93.81 293 MET A C 1
ATOM 2236 O O . MET A 1 293 ? 10.983 0.866 -2.931 1.00 93.81 293 MET A O 1
ATOM 2240 N N . HIS A 1 294 ? 9.024 1.738 -3.618 1.00 94.75 294 HIS A N 1
ATOM 2241 C CA . HIS A 1 294 ? 8.236 0.509 -3.671 1.00 94.75 294 HIS A CA 1
ATOM 2242 C C . HIS A 1 294 ? 7.925 0.054 -5.107 1.00 94.75 294 HIS A C 1
ATOM 2244 O O . HIS A 1 294 ? 7.069 -0.805 -5.314 1.00 94.75 294 HIS A O 1
ATOM 2250 N N . GLY A 1 295 ? 8.627 0.599 -6.109 1.00 90.44 295 GLY A N 1
ATOM 2251 C CA . GLY A 1 295 ? 8.498 0.181 -7.509 1.00 90.44 295 GLY A CA 1
ATOM 2252 C C . GLY A 1 295 ? 7.242 0.694 -8.220 1.00 90.44 295 GLY A C 1
ATOM 2253 O O . GLY A 1 295 ? 6.865 0.168 -9.266 1.00 90.44 295 GLY A O 1
ATOM 2254 N N . ILE A 1 296 ? 6.582 1.717 -7.668 1.00 92.25 296 ILE A N 1
ATOM 2255 C CA . ILE A 1 296 ? 5.372 2.319 -8.238 1.00 92.25 296 ILE A CA 1
ATOM 2256 C C . ILE A 1 296 ? 5.740 3.682 -8.838 1.00 92.25 296 ILE A C 1
ATOM 2258 O O . ILE A 1 296 ? 6.035 4.631 -8.113 1.00 92.25 296 ILE A O 1
ATOM 2262 N N . TYR A 1 297 ? 5.725 3.789 -10.169 1.00 89.81 297 TYR A N 1
ATOM 2263 C CA . TYR A 1 297 ? 6.220 4.969 -10.895 1.00 89.81 297 TYR A CA 1
ATOM 2264 C C . TYR A 1 297 ? 5.142 5.673 -11.729 1.00 89.81 297 TYR A C 1
ATOM 2266 O O . TYR A 1 297 ? 4.238 5.023 -12.251 1.00 89.81 297 TYR A O 1
ATOM 2274 N N . LEU A 1 298 ? 5.290 6.986 -11.962 1.00 84.94 298 LEU A N 1
ATOM 2275 C CA . LEU A 1 298 ? 4.302 7.830 -12.664 1.00 84.94 298 LEU A CA 1
ATOM 2276 C C . LEU A 1 298 ? 4.019 7.475 -14.125 1.00 84.94 298 LEU A C 1
ATOM 2278 O O . LEU A 1 298 ? 2.960 7.826 -14.641 1.00 84.94 298 LEU A O 1
ATOM 2282 N N . LEU A 1 299 ? 4.948 6.804 -14.799 1.00 84.38 299 LEU A N 1
ATOM 2283 C CA . LEU A 1 299 ? 4.763 6.392 -16.188 1.00 84.38 299 LEU A CA 1
ATOM 2284 C C . LEU A 1 299 ? 4.561 4.882 -16.320 1.00 84.38 299 LEU A C 1
ATOM 2286 O O . LEU A 1 299 ? 4.595 4.396 -17.440 1.00 84.38 299 LEU A O 1
ATOM 2290 N N . SER A 1 300 ? 4.300 4.143 -15.232 1.00 79.00 300 SER A N 1
ATOM 2291 C CA . SER A 1 300 ? 4.156 2.671 -15.277 1.00 79.00 300 SER A CA 1
ATOM 2292 C C . SER A 1 300 ? 3.050 2.188 -16.229 1.00 79.00 300 SER A C 1
ATOM 2294 O O . SER A 1 300 ? 3.106 1.060 -16.702 1.00 79.00 300 SER A O 1
ATOM 2296 N N . GLY A 1 301 ? 2.062 3.038 -16.541 1.00 75.00 301 GLY A N 1
ATOM 2297 C CA . GLY A 1 301 ? 1.031 2.767 -17.550 1.00 75.00 301 GLY A CA 1
ATOM 2298 C C . GLY A 1 301 ? 1.420 3.097 -19.001 1.00 75.00 301 GLY A C 1
ATOM 2299 O O . GLY A 1 301 ? 0.627 2.851 -19.906 1.00 75.00 301 GLY A O 1
ATOM 2300 N N . ALA A 1 302 ? 2.601 3.672 -19.247 1.00 86.81 302 ALA A N 1
ATOM 2301 C CA . ALA A 1 302 ? 3.078 3.991 -20.589 1.00 86.81 302 ALA A CA 1
ATOM 2302 C C . ALA A 1 302 ? 3.407 2.719 -21.376 1.00 86.81 302 ALA A C 1
ATOM 2304 O O . ALA A 1 302 ? 3.997 1.780 -20.842 1.00 86.81 302 ALA A O 1
ATOM 2305 N N . GLN A 1 303 ? 3.088 2.722 -22.667 1.00 89.56 303 GLN A N 1
ATOM 2306 C CA . GLN A 1 303 ? 3.400 1.622 -23.574 1.00 89.56 303 GLN A CA 1
ATOM 2307 C C . GLN A 1 303 ? 4.546 2.025 -24.495 1.00 89.56 303 GLN A C 1
ATOM 2309 O O . GLN A 1 303 ? 4.534 3.112 -25.069 1.00 89.56 303 GLN A O 1
ATOM 2314 N N . ILE A 1 304 ? 5.545 1.152 -24.625 1.00 93.69 304 ILE A N 1
ATOM 2315 C CA . ILE A 1 304 ? 6.653 1.313 -25.566 1.00 93.69 304 ILE A CA 1
ATOM 2316 C C . ILE A 1 304 ? 6.566 0.157 -26.558 1.00 93.69 304 ILE A C 1
ATOM 2318 O O . ILE A 1 304 ? 6.765 -0.995 -26.187 1.00 93.69 304 ILE A O 1
ATOM 2322 N N . GLU A 1 305 ? 6.291 0.456 -27.822 1.00 95.00 305 GLU A N 1
ATOM 2323 C CA . GLU A 1 305 ? 6.314 -0.519 -28.907 1.00 95.00 305 GLU A CA 1
ATOM 2324 C C . GLU A 1 305 ? 7.572 -0.323 -29.758 1.00 95.00 305 GLU A C 1
ATOM 2326 O O . GLU A 1 305 ? 7.841 0.762 -30.280 1.00 95.00 305 GLU A O 1
ATOM 2331 N N . HIS A 1 306 ? 8.356 -1.384 -29.930 1.00 95.19 306 HIS A N 1
ATOM 2332 C CA . HIS A 1 306 ? 9.559 -1.381 -30.755 1.00 95.19 306 HIS A CA 1
ATOM 2333 C C . HIS A 1 306 ? 9.497 -2.500 -31.795 1.00 95.19 306 HIS A C 1
ATOM 2335 O O . HIS A 1 306 ? 9.150 -3.635 -31.488 1.00 95.19 306 HIS A O 1
ATOM 2341 N N . ALA A 1 307 ? 9.863 -2.186 -33.039 1.00 93.81 307 ALA A N 1
ATOM 2342 C CA . ALA A 1 307 ? 10.070 -3.196 -34.069 1.00 93.81 307 ALA A CA 1
ATOM 2343 C C . ALA A 1 307 ? 11.548 -3.604 -34.110 1.00 93.81 307 ALA A C 1
ATOM 2345 O O . ALA A 1 307 ? 12.400 -2.796 -34.492 1.00 93.81 307 ALA A O 1
ATOM 2346 N N . ASP A 1 308 ? 11.824 -4.864 -33.776 1.00 90.06 308 ASP A N 1
ATOM 2347 C CA . ASP A 1 308 ? 13.177 -5.410 -33.676 1.00 90.06 308 ASP A CA 1
ATOM 2348 C C . ASP A 1 308 ? 14.048 -5.149 -34.907 1.00 90.06 308 ASP A C 1
ATOM 2350 O O . ASP A 1 308 ? 13.706 -5.463 -36.055 1.00 90.06 308 ASP A O 1
ATOM 2354 N N . VAL A 1 309 ? 15.259 -4.652 -34.647 1.00 93.81 309 VAL A N 1
ATOM 2355 C CA . VAL A 1 309 ? 16.298 -4.468 -35.662 1.00 93.81 309 VAL A CA 1
ATOM 2356 C C . VAL A 1 309 ? 17.381 -5.526 -35.476 1.00 93.81 309 VAL A C 1
ATOM 2358 O O . VAL A 1 309 ? 18.443 -5.272 -34.916 1.00 93.81 309 VAL A O 1
ATOM 2361 N N . PHE A 1 310 ? 17.145 -6.733 -35.994 1.00 90.75 310 PHE A N 1
ATOM 2362 C CA . PHE A 1 310 ? 18.079 -7.858 -35.823 1.00 90.75 310 PHE A CA 1
ATOM 2363 C C . PHE A 1 310 ? 19.448 -7.653 -36.485 1.00 90.75 310 PHE A C 1
ATOM 2365 O O . PHE A 1 310 ? 20.457 -8.182 -36.017 1.00 90.75 310 PHE A O 1
ATOM 2372 N N . THR A 1 311 ? 19.513 -6.913 -37.596 1.00 94.19 311 THR A N 1
ATOM 2373 C CA . THR A 1 311 ? 20.765 -6.676 -38.333 1.00 94.19 311 THR A CA 1
ATOM 2374 C C . THR A 1 311 ? 20.835 -5.265 -38.895 1.00 94.19 311 THR A C 1
ATOM 2376 O O . THR A 1 311 ? 19.838 -4.778 -39.426 1.00 94.19 311 THR A O 1
ATOM 2379 N N . ALA A 1 312 ? 22.026 -4.663 -38.892 1.00 96.06 312 ALA A N 1
ATOM 2380 C CA . ALA A 1 312 ? 22.282 -3.364 -39.522 1.00 96.06 312 ALA A CA 1
ATOM 2381 C C . ALA A 1 312 ? 23.615 -3.335 -40.301 1.00 96.06 312 ALA A C 1
ATOM 2383 O O . ALA A 1 312 ? 24.531 -4.089 -39.965 1.00 96.06 312 ALA A O 1
ATOM 2384 N N . PRO A 1 313 ? 23.761 -2.495 -41.346 1.00 96.38 313 PRO A N 1
ATOM 2385 C CA . PRO A 1 313 ? 25.020 -2.339 -42.079 1.00 96.38 313 PRO A CA 1
ATOM 2386 C C . PRO A 1 313 ? 26.156 -1.787 -41.203 1.00 96.38 313 PRO A C 1
ATOM 2388 O O . PRO A 1 313 ? 25.926 -1.003 -40.289 1.00 96.38 313 PRO A O 1
ATOM 2391 N N . ALA A 1 314 ? 27.402 -2.167 -41.502 1.00 96.69 314 ALA A N 1
ATOM 2392 C CA . ALA A 1 314 ? 28.581 -1.736 -40.736 1.00 96.69 314 ALA A CA 1
ATOM 2393 C C . ALA A 1 314 ? 29.080 -0.321 -41.088 1.00 96.69 314 ALA A C 1
ATOM 2395 O O . ALA A 1 314 ? 29.900 0.251 -40.373 1.00 96.69 314 ALA A O 1
ATOM 2396 N N . ASP A 1 315 ? 28.645 0.235 -42.217 1.00 96.25 315 ASP A N 1
ATOM 2397 C CA . ASP A 1 315 ? 29.068 1.538 -42.738 1.00 96.25 315 ASP A CA 1
ATOM 2398 C C . ASP A 1 315 ? 27.976 2.617 -42.674 1.00 96.25 315 ASP A C 1
ATOM 2400 O O . ASP A 1 315 ? 28.179 3.729 -43.168 1.00 96.25 315 ASP A O 1
ATOM 2404 N N . GLU A 1 316 ? 26.853 2.317 -42.024 1.00 95.62 316 GLU A N 1
ATOM 2405 C CA . GLU A 1 316 ? 25.715 3.219 -41.837 1.00 95.62 316 GLU A CA 1
ATOM 2406 C C . GLU A 1 316 ? 25.425 3.434 -40.343 1.00 95.62 316 GLU A C 1
ATOM 2408 O O . GLU A 1 316 ? 25.920 2.701 -39.487 1.00 95.62 316 GLU A O 1
ATOM 2413 N N . LEU A 1 317 ? 24.648 4.472 -40.021 1.00 96.56 317 LEU A N 1
ATOM 2414 C CA . LEU A 1 317 ? 24.126 4.662 -38.666 1.00 96.56 317 LEU A CA 1
ATOM 2415 C C . LEU A 1 317 ? 23.092 3.570 -38.367 1.00 96.56 317 LEU A C 1
ATOM 2417 O O . LEU A 1 317 ? 22.266 3.257 -39.224 1.00 96.56 317 LEU A O 1
ATOM 2421 N N . LEU A 1 318 ? 23.107 3.034 -37.148 1.00 97.12 318 LEU A N 1
ATOM 2422 C CA . LEU A 1 318 ? 22.025 2.189 -36.651 1.00 97.12 318 LEU A CA 1
ATOM 2423 C C . LEU A 1 318 ? 20.925 3.095 -36.096 1.00 97.12 318 LEU A C 1
ATOM 2425 O O . LEU A 1 318 ? 21.129 3.750 -35.078 1.00 97.12 318 LEU A O 1
ATOM 2429 N N . THR A 1 319 ? 19.777 3.125 -36.767 1.00 96.44 319 THR A N 1
ATOM 2430 C CA . THR A 1 319 ? 18.576 3.834 -36.314 1.00 96.44 319 THR A CA 1
ATOM 2431 C C . THR A 1 319 ? 17.655 2.873 -35.570 1.00 96.44 319 THR A C 1
ATOM 2433 O O . THR A 1 319 ? 17.293 1.831 -36.115 1.00 96.44 319 THR A O 1
ATOM 2436 N N . LEU A 1 320 ? 17.259 3.240 -34.352 1.00 97.69 320 LEU A N 1
ATOM 2437 C CA . LEU A 1 320 ? 16.315 2.501 -33.516 1.00 97.69 320 LEU A CA 1
ATOM 2438 C C . LEU A 1 320 ? 15.124 3.406 -33.204 1.00 97.69 320 LEU A C 1
ATOM 2440 O O . LEU A 1 320 ? 15.317 4.553 -32.800 1.00 97.69 320 LEU A O 1
ATOM 2444 N N . GLN A 1 321 ? 13.913 2.895 -33.419 1.00 96.25 321 GLN A N 1
ATOM 2445 C CA . GLN A 1 321 ? 12.668 3.647 -33.264 1.00 96.25 321 GLN A CA 1
ATOM 2446 C C . GLN A 1 321 ? 11.732 2.949 -32.288 1.00 96.25 321 GLN A C 1
ATOM 2448 O O . GLN A 1 321 ? 11.583 1.736 -32.379 1.00 96.25 321 GLN A O 1
ATOM 2453 N N . ALA A 1 322 ? 11.075 3.704 -31.420 1.00 96.38 322 ALA A N 1
ATOM 2454 C CA . ALA A 1 322 ? 10.014 3.210 -30.554 1.00 96.38 322 ALA A CA 1
ATOM 2455 C C . ALA A 1 322 ? 8.778 4.105 -30.691 1.00 96.38 322 ALA A C 1
ATOM 2457 O O . ALA A 1 322 ? 8.904 5.328 -30.773 1.00 96.38 322 ALA A O 1
ATOM 2458 N N . GLU A 1 323 ? 7.595 3.506 -30.731 1.00 95.75 323 GLU A N 1
ATOM 2459 C CA . GLU A 1 323 ? 6.329 4.208 -30.555 1.00 95.75 323 GLU A CA 1
ATOM 2460 C C . GLU A 1 323 ? 6.005 4.212 -29.061 1.00 95.75 323 GLU A C 1
ATOM 2462 O O . GLU A 1 323 ? 5.980 3.163 -28.426 1.00 95.75 323 GLU A O 1
ATOM 2467 N N . ILE A 1 324 ? 5.855 5.397 -28.476 1.00 93.88 324 ILE A N 1
ATOM 2468 C CA . ILE A 1 324 ? 5.639 5.566 -27.040 1.00 93.88 324 ILE A CA 1
ATOM 2469 C C . ILE A 1 324 ? 4.270 6.204 -26.860 1.00 93.88 324 ILE A C 1
ATOM 2471 O O . ILE A 1 324 ? 4.075 7.360 -27.248 1.00 93.88 324 ILE A O 1
ATOM 2475 N N . ASP A 1 325 ? 3.343 5.448 -26.277 1.00 90.62 325 ASP A N 1
ATOM 2476 C CA . ASP A 1 325 ? 2.011 5.930 -25.932 1.00 90.62 325 ASP A CA 1
ATOM 2477 C C . ASP A 1 325 ? 1.931 6.231 -24.435 1.00 90.62 325 ASP A C 1
ATOM 2479 O O . ASP A 1 325 ? 2.273 5.406 -23.583 1.00 90.62 325 ASP A O 1
ATOM 2483 N N . ILE A 1 326 ? 1.512 7.455 -24.126 1.00 86.50 326 ILE A N 1
ATOM 2484 C CA . ILE A 1 326 ? 1.362 7.958 -22.764 1.00 86.50 326 ILE A CA 1
ATOM 2485 C C . ILE A 1 326 ? 0.039 8.704 -22.707 1.00 86.50 326 ILE A C 1
ATOM 2487 O O . ILE A 1 326 ? -0.105 9.788 -23.284 1.00 86.50 326 ILE A O 1
ATOM 2491 N N . ASP A 1 327 ? -0.916 8.144 -21.972 1.00 79.81 327 ASP A N 1
ATOM 2492 C CA . ASP A 1 327 ? -2.217 8.769 -21.792 1.00 79.81 327 ASP A CA 1
ATOM 2493 C C . ASP A 1 327 ? -2.097 10.138 -21.096 1.00 79.81 327 ASP A C 1
ATOM 2495 O O . ASP A 1 327 ? -1.218 10.395 -20.272 1.00 79.81 327 ASP A O 1
ATOM 2499 N N . PHE A 1 328 ? -3.004 11.060 -21.415 1.00 68.50 328 PHE A N 1
ATOM 2500 C CA . PHE A 1 328 ? -3.136 12.308 -20.659 1.00 68.50 328 PHE A CA 1
ATOM 2501 C C . PHE A 1 328 ? -3.797 12.013 -19.295 1.00 68.50 328 PHE A C 1
ATOM 2503 O O . PHE A 1 328 ? -4.810 11.310 -19.281 1.00 68.50 328 PHE A O 1
ATOM 2510 N N . PRO A 1 329 ? -3.328 12.587 -18.167 1.00 68.75 329 PRO A N 1
ATOM 2511 C CA . PRO A 1 329 ? -2.358 13.681 -18.048 1.00 68.75 329 PRO A CA 1
ATOM 2512 C C . PRO A 1 329 ? -0.887 13.255 -17.920 1.00 68.75 329 PRO A C 1
ATOM 2514 O O . PRO A 1 329 ? -0.036 14.119 -17.751 1.00 68.75 329 PRO A O 1
ATOM 2517 N N . PHE A 1 330 ? -0.553 11.968 -18.004 1.00 74.62 330 PHE A N 1
ATOM 2518 C CA . PHE A 1 330 ? 0.777 11.447 -17.656 1.00 74.62 330 PHE A CA 1
ATOM 2519 C C . PHE A 1 330 ? 1.907 11.960 -18.550 1.00 74.62 330 PHE A C 1
ATOM 2521 O O . PHE A 1 330 ? 3.053 12.071 -18.119 1.00 74.62 330 PHE A O 1
ATOM 2528 N N . ASN A 1 331 ? 1.584 12.360 -19.778 1.00 78.88 331 ASN A N 1
ATOM 2529 C CA . ASN A 1 331 ? 2.542 12.958 -20.699 1.00 78.88 331 ASN A CA 1
ATOM 2530 C C . ASN A 1 331 ? 3.190 14.252 -20.165 1.00 78.88 331 ASN A C 1
ATOM 2532 O O . ASN A 1 331 ? 4.263 14.619 -20.641 1.00 78.88 331 ASN A O 1
ATOM 2536 N N . ILE A 1 332 ? 2.585 14.933 -19.180 1.00 80.62 332 ILE A N 1
ATOM 2537 C CA . ILE A 1 332 ? 3.195 16.101 -18.517 1.00 80.62 332 ILE A CA 1
ATOM 2538 C C . ILE A 1 332 ? 4.363 15.714 -17.601 1.00 80.62 332 ILE A C 1
ATOM 2540 O O . ILE A 1 332 ? 5.222 16.551 -17.332 1.00 80.62 332 ILE A O 1
ATOM 2544 N N . TYR A 1 333 ? 4.400 14.459 -17.144 1.00 83.62 333 TYR A N 1
ATOM 2545 C CA . TYR A 1 333 ? 5.439 13.932 -16.265 1.00 83.62 333 TYR A CA 1
ATOM 2546 C C . TYR A 1 333 ? 6.596 13.293 -17.029 1.00 83.62 333 TYR A C 1
ATOM 2548 O O . TYR A 1 333 ? 7.606 12.986 -16.408 1.00 83.62 333 TYR A O 1
ATOM 2556 N N . LEU A 1 334 ? 6.506 13.121 -18.353 1.00 89.19 334 LEU A N 1
ATOM 2557 C CA . LEU A 1 334 ? 7.638 12.659 -19.155 1.00 89.19 334 LEU A CA 1
ATOM 2558 C C . LEU A 1 334 ? 8.682 13.777 -19.290 1.00 89.19 334 LEU A C 1
ATOM 2560 O O . LEU A 1 334 ? 8.432 14.810 -19.912 1.00 89.19 334 LEU A O 1
ATOM 2564 N N . GLN A 1 335 ? 9.881 13.540 -18.763 1.00 91.00 335 GLN A N 1
ATOM 2565 C CA . GLN A 1 335 ? 11.030 14.423 -18.944 1.00 91.00 335 GLN A CA 1
ATOM 2566 C C . GLN A 1 335 ? 11.796 14.072 -20.221 1.00 91.00 335 GLN A C 1
ATOM 2568 O O . GLN A 1 335 ? 12.074 14.945 -21.046 1.00 91.00 335 GLN A O 1
ATOM 2573 N N . GLU A 1 336 ? 12.158 12.799 -20.378 1.00 92.94 336 GLU A N 1
ATOM 2574 C CA . GLU A 1 336 ? 12.991 12.317 -21.477 1.00 92.94 336 GLU A CA 1
ATOM 2575 C C . GLU A 1 336 ? 12.735 10.826 -21.724 1.00 92.94 336 GLU A C 1
ATOM 2577 O O . GLU A 1 336 ? 12.518 10.059 -20.790 1.00 92.94 336 GLU A O 1
ATOM 2582 N N . ALA A 1 337 ? 12.808 10.397 -22.981 1.00 95.12 337 ALA A N 1
ATOM 2583 C CA . ALA A 1 337 ? 12.899 8.985 -23.330 1.00 95.12 337 ALA A CA 1
ATOM 2584 C C . ALA A 1 337 ? 14.341 8.694 -23.775 1.00 95.12 337 ALA A C 1
ATOM 2586 O O . ALA A 1 337 ? 14.933 9.474 -24.526 1.00 95.12 337 ALA A O 1
ATOM 2587 N N . LYS A 1 338 ? 14.931 7.595 -23.301 1.00 97.00 338 LYS A N 1
ATOM 2588 C CA . LYS A 1 338 ? 16.332 7.241 -23.559 1.00 97.00 338 LYS A CA 1
ATOM 2589 C C . LYS A 1 338 ? 16.481 5.859 -24.157 1.00 97.00 338 LYS A C 1
ATOM 2591 O O . LYS A 1 338 ? 15.783 4.919 -23.794 1.00 97.00 338 LYS A O 1
ATOM 2596 N N . LEU A 1 339 ? 17.486 5.745 -25.015 1.00 97.75 339 LEU A N 1
ATOM 2597 C CA . LEU A 1 339 ? 18.065 4.479 -25.421 1.00 97.75 339 LEU A CA 1
ATOM 2598 C C . LEU A 1 339 ? 19.286 4.193 -24.548 1.00 97.75 339 LEU A C 1
ATOM 2600 O O . LEU A 1 339 ? 20.233 4.989 -24.511 1.00 97.75 339 LEU A O 1
ATOM 2604 N N . TYR A 1 340 ? 19.289 3.027 -23.917 1.00 97.69 340 TYR A N 1
ATOM 2605 C CA . TYR A 1 340 ? 20.446 2.465 -23.239 1.00 97.69 340 TYR A CA 1
ATOM 2606 C C . TYR A 1 340 ? 21.027 1.371 -24.121 1.00 97.69 340 TYR A C 1
ATOM 2608 O O . TYR A 1 340 ? 20.303 0.479 -24.546 1.00 97.69 340 TYR A O 1
ATOM 2616 N N . TYR A 1 341 ? 22.321 1.431 -24.427 1.00 97.75 341 TYR A N 1
ATOM 2617 C CA . TYR A 1 341 ? 22.965 0.447 -25.297 1.00 97.75 341 TYR A CA 1
ATOM 2618 C C . TYR A 1 341 ? 24.395 0.124 -24.867 1.00 97.75 341 TYR A C 1
ATOM 2620 O O . TYR A 1 341 ? 25.067 0.919 -24.212 1.00 97.75 341 TYR A O 1
ATOM 2628 N N . ARG A 1 342 ? 24.883 -1.054 -25.242 1.00 97.38 342 ARG A N 1
ATOM 2629 C CA . ARG A 1 342 ? 26.265 -1.490 -25.004 1.00 97.38 342 ARG A CA 1
ATOM 2630 C C . ARG A 1 342 ? 26.747 -2.380 -26.139 1.00 97.38 342 ARG A C 1
ATOM 2632 O O . ARG A 1 342 ? 25.945 -2.954 -26.875 1.00 97.38 342 ARG A O 1
ATOM 2639 N N . PHE A 1 343 ? 28.063 -2.503 -26.269 1.00 97.56 343 PHE A N 1
ATOM 2640 C CA . PHE A 1 343 ? 28.676 -3.271 -27.347 1.00 97.56 343 PHE A CA 1
ATOM 2641 C C . PHE A 1 343 ? 29.278 -4.578 -26.843 1.00 97.56 343 PHE A C 1
ATOM 2643 O O . PHE A 1 343 ? 30.073 -4.595 -25.904 1.00 97.56 343 PHE A O 1
ATOM 2650 N N . ASN A 1 344 ? 28.992 -5.670 -27.546 1.00 95.38 344 ASN A N 1
ATOM 2651 C CA . ASN A 1 344 ? 29.538 -6.995 -27.283 1.00 95.38 344 ASN A CA 1
ATOM 2652 C C . ASN A 1 344 ? 29.353 -7.388 -25.803 1.00 95.38 344 ASN A C 1
ATOM 2654 O O . ASN A 1 344 ? 28.231 -7.467 -25.319 1.00 95.38 344 ASN A O 1
ATOM 2658 N N . ASN A 1 345 ? 30.458 -7.593 -25.079 1.00 90.25 345 ASN A N 1
ATOM 2659 C CA . ASN A 1 345 ? 30.464 -8.018 -23.677 1.00 90.25 345 ASN A CA 1
ATOM 2660 C C . ASN A 1 345 ? 30.779 -6.859 -22.716 1.00 90.25 345 ASN A C 1
ATOM 2662 O O . ASN A 1 345 ? 31.270 -7.088 -21.608 1.00 90.25 345 ASN A O 1
ATOM 2666 N N . GLU A 1 346 ? 30.607 -5.609 -23.153 1.00 94.12 346 GLU A N 1
ATOM 2667 C CA . GLU A 1 346 ? 30.722 -4.465 -22.254 1.00 94.12 346 GLU A CA 1
ATOM 2668 C C . GLU A 1 346 ? 29.620 -4.516 -21.193 1.00 94.12 346 GLU A C 1
ATOM 2670 O O . GLU A 1 346 ? 28.489 -4.900 -21.466 1.00 94.12 346 GLU A O 1
ATOM 2675 N N . ILE A 1 347 ? 29.964 -4.140 -19.961 1.00 88.75 347 ILE A N 1
ATOM 2676 C CA . ILE A 1 347 ? 29.037 -4.181 -18.818 1.00 88.75 347 ILE A CA 1
ATOM 2677 C C . ILE A 1 347 ? 28.389 -2.825 -18.534 1.00 88.75 347 ILE A C 1
ATOM 2679 O O . ILE A 1 347 ? 27.421 -2.754 -17.788 1.00 88.75 347 ILE A O 1
ATOM 2683 N N . VAL A 1 348 ? 28.934 -1.745 -19.099 1.00 92.62 348 VAL A N 1
ATOM 2684 C CA . VAL A 1 348 ? 28.440 -0.384 -18.879 1.00 92.62 348 VAL A CA 1
ATOM 2685 C C . VAL A 1 348 ? 27.487 -0.020 -20.006 1.00 92.62 348 VAL A C 1
ATOM 2687 O O . VAL A 1 348 ? 27.864 -0.088 -21.174 1.00 92.62 348 VAL A O 1
ATOM 2690 N N . TRP A 1 349 ? 26.282 0.409 -19.643 1.00 95.06 349 TRP A N 1
ATOM 2691 C CA . TRP A 1 349 ? 25.320 0.977 -20.576 1.00 95.06 349 TRP A CA 1
ATOM 2692 C C . TRP A 1 349 ? 25.708 2.416 -20.933 1.00 95.06 349 TRP A C 1
ATOM 2694 O O . TRP A 1 349 ? 25.877 3.275 -20.064 1.00 95.06 349 TRP A O 1
ATOM 2704 N N . LEU A 1 350 ? 25.870 2.677 -22.225 1.00 97.06 350 LEU A N 1
ATOM 2705 C CA . LEU A 1 350 ? 25.859 4.018 -22.793 1.00 97.06 350 LEU A CA 1
ATOM 2706 C C . LEU A 1 350 ? 24.406 4.483 -22.903 1.00 97.06 350 LEU A C 1
ATOM 2708 O O . LEU A 1 350 ? 23.507 3.666 -23.065 1.00 97.06 350 LEU A O 1
ATOM 2712 N N . GLN A 1 351 ? 24.183 5.794 -22.839 1.00 96.25 351 GLN A N 1
ATOM 2713 C CA . GLN A 1 351 ? 22.848 6.379 -22.943 1.00 96.25 351 GLN A CA 1
ATOM 2714 C C . GLN A 1 351 ? 22.818 7.467 -24.013 1.00 96.25 351 GLN A C 1
ATOM 2716 O O . GLN A 1 351 ? 23.764 8.254 -24.131 1.00 96.25 351 GLN A O 1
ATOM 2721 N N . THR A 1 352 ? 21.727 7.529 -24.768 1.00 96.19 352 THR A N 1
ATOM 2722 C CA . THR A 1 352 ? 21.428 8.640 -25.675 1.00 96.19 352 THR A CA 1
ATOM 2723 C C . THR A 1 352 ? 19.945 9.008 -25.583 1.00 96.19 352 THR A C 1
ATOM 2725 O O . THR A 1 352 ? 19.121 8.100 -25.450 1.00 96.19 352 THR A O 1
ATOM 2728 N N . PRO A 1 353 ? 19.586 10.305 -25.639 1.00 96.25 353 PRO A N 1
ATOM 2729 C CA . PRO A 1 353 ? 18.197 10.714 -25.828 1.00 96.25 353 PRO A CA 1
ATOM 2730 C C . PRO A 1 353 ? 17.594 10.064 -27.067 1.00 96.25 353 PRO A C 1
ATOM 2732 O O . PRO A 1 353 ? 18.292 9.878 -28.070 1.00 96.25 353 PRO A O 1
ATOM 2735 N N . LEU A 1 354 ? 16.297 9.795 -26.996 1.00 95.94 354 LEU A N 1
ATOM 2736 C CA . LEU A 1 354 ? 15.457 9.591 -28.161 1.00 95.94 354 LEU A CA 1
ATOM 2737 C C . LEU A 1 354 ? 14.874 10.943 -28.587 1.00 95.94 354 LEU A C 1
ATOM 2739 O O . LEU A 1 354 ? 14.203 11.622 -27.808 1.00 95.94 354 LEU A O 1
ATOM 2743 N N . ASP A 1 355 ? 15.115 11.332 -29.833 1.00 92.62 355 ASP A N 1
ATOM 2744 C CA . ASP A 1 355 ? 14.454 12.475 -30.451 1.00 92.62 355 ASP A CA 1
ATOM 2745 C C . ASP A 1 355 ? 13.008 12.094 -30.807 1.00 92.62 355 ASP A C 1
ATOM 2747 O O . ASP A 1 355 ? 12.758 10.977 -31.243 1.00 92.62 355 ASP A O 1
ATOM 2751 N N . ASN A 1 356 ? 12.054 13.021 -30.685 1.00 87.06 356 ASN A N 1
ATOM 2752 C CA . ASN A 1 356 ? 10.656 12.826 -31.099 1.00 87.06 356 ASN A CA 1
ATOM 2753 C C . ASN A 1 356 ? 10.377 13.623 -32.395 1.00 87.06 356 ASN A C 1
ATOM 2755 O O . ASN A 1 356 ? 9.919 14.772 -32.339 1.00 87.06 356 ASN A O 1
ATOM 2759 N N . PRO A 1 357 ? 10.752 13.100 -33.582 1.00 75.62 357 PRO A N 1
ATOM 2760 C CA . PRO A 1 357 ? 10.574 13.799 -34.856 1.00 75.62 357 PRO A CA 1
ATOM 2761 C C . PRO A 1 357 ? 9.113 13.872 -35.325 1.00 75.62 357 PRO A C 1
ATOM 2763 O O . PRO A 1 357 ? 8.777 14.746 -36.135 1.00 75.62 357 PRO A O 1
ATOM 2766 N N . VAL A 1 358 ? 8.265 12.947 -34.873 1.00 80.50 358 VAL A N 1
ATOM 2767 C CA . VAL A 1 358 ? 6.847 12.811 -35.225 1.00 80.50 358 VAL A CA 1
ATOM 2768 C C . VAL A 1 358 ? 6.115 12.340 -33.978 1.00 80.50 358 VAL A C 1
ATOM 2770 O O . VAL A 1 358 ? 6.609 11.434 -33.331 1.00 80.50 358 VAL A O 1
ATOM 2773 N N . ASP A 1 359 ? 4.944 12.917 -33.696 1.00 81.38 359 ASP A N 1
ATOM 2774 C CA . ASP A 1 359 ? 4.104 12.594 -32.532 1.00 81.38 359 ASP A CA 1
ATOM 2775 C C . ASP A 1 359 ? 4.104 11.090 -32.196 1.00 81.38 359 ASP A C 1
ATOM 2777 O O . ASP A 1 359 ? 3.873 10.268 -33.084 1.00 81.38 359 ASP A O 1
ATOM 2781 N N . ASN A 1 360 ? 4.411 10.769 -30.937 1.00 84.38 360 ASN A N 1
ATOM 2782 C CA . ASN A 1 360 ? 4.595 9.426 -30.364 1.00 84.38 360 ASN A CA 1
ATOM 2783 C C . ASN A 1 360 ? 5.697 8.532 -30.962 1.00 84.38 360 ASN A C 1
ATOM 2785 O O . ASN A 1 360 ? 5.963 7.477 -30.401 1.00 84.38 360 ASN A O 1
ATOM 2789 N N . VAL A 1 361 ? 6.398 8.926 -32.028 1.00 92.81 361 VAL A N 1
ATOM 2790 C CA . VAL A 1 361 ? 7.511 8.150 -32.600 1.00 92.81 361 VAL A CA 1
ATOM 2791 C C . VAL A 1 361 ? 8.840 8.749 -32.164 1.00 92.81 361 VAL A C 1
ATOM 2793 O O . VAL A 1 361 ? 9.211 9.852 -32.565 1.00 92.81 361 VAL A O 1
ATOM 2796 N N . PHE A 1 362 ? 9.577 7.978 -31.377 1.00 95.12 362 PHE A N 1
ATOM 2797 C CA . PHE A 1 362 ? 10.860 8.327 -30.788 1.00 95.12 362 PHE A CA 1
ATOM 2798 C C . PHE A 1 362 ? 11.996 7.596 -31.511 1.00 95.12 362 PHE A C 1
ATOM 2800 O O . PHE A 1 362 ? 11.871 6.421 -31.843 1.00 95.12 362 PHE A O 1
ATOM 2807 N N . GLU A 1 363 ? 13.112 8.276 -31.775 1.00 96.38 363 GLU A N 1
ATOM 2808 C CA . GLU A 1 363 ? 14.241 7.748 -32.548 1.00 96.38 363 GLU A CA 1
ATOM 2809 C C . GLU A 1 363 ? 15.586 8.067 -31.888 1.00 96.38 363 GLU A C 1
ATOM 2811 O O . GLU A 1 363 ? 15.841 9.196 -31.476 1.00 96.38 363 GLU A O 1
ATOM 2816 N N . ALA A 1 364 ? 16.490 7.088 -31.863 1.00 97.06 364 ALA A N 1
ATOM 2817 C CA . ALA A 1 364 ? 17.901 7.296 -31.554 1.00 97.06 364 ALA A CA 1
ATOM 2818 C C . ALA A 1 364 ? 18.789 6.674 -32.633 1.00 97.06 364 ALA A C 1
ATOM 2820 O O . ALA A 1 364 ? 18.438 5.680 -33.274 1.00 97.06 364 ALA A O 1
ATOM 2821 N N . THR A 1 365 ? 19.981 7.249 -32.803 1.00 96.75 365 THR A N 1
ATOM 2822 C CA . THR A 1 365 ? 20.992 6.736 -33.730 1.00 96.75 365 THR A CA 1
ATOM 2823 C C . THR A 1 365 ? 22.278 6.369 -33.008 1.00 96.75 365 THR A C 1
ATOM 2825 O O . THR A 1 365 ? 22.796 7.162 -32.221 1.00 96.75 365 THR A O 1
ATOM 2828 N N . ILE A 1 366 ? 22.838 5.211 -33.343 1.00 97.56 366 ILE A N 1
ATOM 2829 C CA . ILE A 1 366 ? 24.175 4.780 -32.934 1.00 97.56 366 ILE A CA 1
ATOM 2830 C C . ILE A 1 366 ? 25.116 4.899 -34.141 1.00 97.56 366 ILE A C 1
ATOM 2832 O O . ILE A 1 366 ? 24.774 4.494 -35.255 1.00 97.56 366 ILE A O 1
ATOM 2836 N N . ASP A 1 367 ? 26.311 5.458 -33.922 1.00 97.69 367 ASP A N 1
ATOM 2837 C CA . ASP A 1 367 ? 27.346 5.577 -34.956 1.00 97.69 367 ASP A CA 1
ATOM 2838 C C . ASP A 1 367 ? 27.707 4.212 -35.561 1.00 97.69 367 ASP A C 1
ATOM 2840 O O . ASP A 1 367 ? 27.686 3.190 -34.873 1.00 97.69 367 ASP A O 1
ATOM 2844 N N . ALA A 1 368 ? 28.115 4.212 -36.833 1.00 97.00 368 ALA A N 1
ATOM 2845 C CA . ALA A 1 368 ? 28.531 3.012 -37.556 1.00 97.00 368 ALA A CA 1
ATOM 2846 C C . ALA A 1 368 ? 29.561 2.185 -36.767 1.00 97.00 368 ALA A C 1
ATOM 2848 O O . ALA A 1 368 ? 30.593 2.703 -36.325 1.00 97.00 368 ALA A O 1
ATOM 2849 N N . GLN A 1 369 ? 29.289 0.888 -36.620 1.00 97.56 369 GLN A N 1
ATOM 2850 C CA . GLN A 1 369 ? 30.125 -0.043 -35.863 1.00 97.56 369 GLN A CA 1
ATOM 2851 C C . GLN A 1 369 ? 30.841 -1.044 -36.783 1.00 97.56 369 GLN A C 1
ATOM 2853 O O . GLN A 1 369 ? 30.338 -1.377 -37.856 1.00 97.56 369 GLN A O 1
ATOM 2858 N N . PRO A 1 370 ? 32.011 -1.576 -36.383 1.00 97.19 370 PRO A N 1
ATOM 2859 C CA . PRO A 1 370 ? 32.678 -2.637 -37.131 1.00 97.19 370 PRO A CA 1
ATOM 2860 C C . PRO A 1 370 ? 31.789 -3.870 -37.348 1.00 97.19 370 PRO A C 1
ATOM 2862 O O . PRO A 1 370 ? 31.034 -4.268 -36.459 1.00 97.19 370 PRO A O 1
ATOM 2865 N N . GLU A 1 371 ? 31.956 -4.523 -38.501 1.00 97.06 371 GLU A N 1
ATOM 2866 C CA . GLU A 1 371 ? 31.325 -5.815 -38.799 1.00 97.06 371 GLU A CA 1
ATOM 2867 C C . GLU A 1 371 ? 31.633 -6.838 -37.695 1.00 97.06 371 GLU A C 1
ATOM 2869 O O . GLU A 1 371 ? 32.781 -6.985 -37.263 1.00 97.06 371 GLU A O 1
ATOM 2874 N N . GLY A 1 372 ? 30.593 -7.532 -37.237 1.00 94.88 372 GLY A N 1
ATOM 2875 C CA . GLY A 1 372 ? 30.653 -8.493 -36.141 1.00 94.88 372 GLY A CA 1
ATOM 2876 C C . GLY A 1 372 ? 30.353 -7.920 -34.757 1.00 94.88 372 GLY A C 1
ATOM 2877 O O . GLY A 1 372 ? 30.349 -8.682 -33.794 1.00 94.88 372 GLY A O 1
ATOM 2878 N N . THR A 1 373 ? 30.092 -6.616 -34.641 1.00 97.56 373 THR A N 1
ATOM 2879 C CA . THR A 1 373 ? 29.633 -6.013 -33.381 1.00 97.56 373 THR A CA 1
ATOM 2880 C C . THR A 1 373 ? 28.221 -6.488 -33.040 1.00 97.56 373 THR A C 1
ATOM 2882 O O . THR A 1 373 ? 27.335 -6.444 -33.894 1.00 97.56 373 THR A O 1
ATOM 2885 N N . VAL A 1 374 ? 28.009 -6.895 -31.789 1.00 97.44 374 VAL A N 1
ATOM 2886 C CA . VAL A 1 374 ? 26.675 -7.081 -31.201 1.00 97.44 374 VAL A CA 1
ATOM 2887 C C . VAL A 1 374 ? 26.319 -5.819 -30.424 1.00 97.44 374 VAL A C 1
ATOM 2889 O O . VAL A 1 374 ? 27.099 -5.387 -29.577 1.00 97.44 374 VAL A O 1
ATOM 2892 N N . VAL A 1 375 ? 25.170 -5.220 -30.710 1.00 98.06 375 VAL A N 1
ATOM 2893 C CA . VAL A 1 375 ? 24.618 -4.106 -29.932 1.00 98.06 375 VAL A CA 1
ATOM 2894 C C . VAL A 1 375 ? 23.486 -4.661 -29.083 1.00 98.06 375 VAL A C 1
ATOM 2896 O O . VAL A 1 375 ? 22.512 -5.148 -29.644 1.00 98.06 375 VAL A O 1
ATOM 2899 N N . SER A 1 376 ? 23.610 -4.601 -27.760 1.00 97.25 376 SER A N 1
ATOM 2900 C CA . SER A 1 376 ? 22.486 -4.856 -26.850 1.00 97.25 376 SER A CA 1
ATOM 2901 C C . SER A 1 376 ? 21.857 -3.528 -26.464 1.00 97.25 376 SER A C 1
ATOM 2903 O O . SER A 1 376 ? 22.611 -2.579 -26.231 1.00 97.25 376 SER A O 1
ATOM 2905 N N . TYR A 1 377 ? 20.529 -3.446 -26.379 1.00 97.50 377 TYR A N 1
ATOM 2906 C CA . TYR A 1 377 ? 19.837 -2.201 -26.042 1.00 97.50 377 TYR A CA 1
ATOM 2907 C C . TYR A 1 377 ? 18.459 -2.390 -25.400 1.00 97.50 377 TYR A C 1
ATOM 2909 O O . TYR A 1 377 ? 17.819 -3.422 -25.565 1.00 97.50 377 TYR A O 1
ATOM 2917 N N . PHE A 1 378 ? 18.012 -1.365 -24.681 1.00 97.06 378 PHE A N 1
ATOM 2918 C CA . PHE A 1 378 ? 16.649 -1.228 -24.174 1.00 97.06 378 PHE A CA 1
ATOM 2919 C C . PHE A 1 378 ? 16.244 0.253 -24.157 1.00 97.06 378 PHE A C 1
ATOM 2921 O O . PHE A 1 378 ? 17.095 1.152 -24.191 1.00 97.06 378 PHE A O 1
ATOM 2928 N N . PHE A 1 379 ? 14.943 0.506 -24.108 1.00 97.25 379 PHE A N 1
ATOM 2929 C CA . PHE A 1 379 ? 14.347 1.833 -24.001 1.00 97.25 379 PHE A CA 1
ATOM 2930 C C . PHE A 1 379 ? 13.925 2.093 -22.557 1.00 97.25 379 PHE A C 1
ATOM 2932 O O . PHE A 1 379 ? 13.473 1.180 -21.873 1.00 97.25 379 PHE A O 1
ATOM 2939 N N . GLY A 1 380 ? 14.080 3.329 -22.089 1.00 95.31 380 GLY A N 1
ATOM 2940 C CA . GLY A 1 380 ? 13.647 3.745 -20.758 1.00 95.31 380 GLY A CA 1
ATOM 2941 C C . GLY A 1 380 ? 13.001 5.124 -20.781 1.00 95.31 380 GLY A C 1
ATOM 2942 O O . GLY A 1 380 ? 13.529 6.036 -21.423 1.00 95.31 380 GLY A O 1
ATOM 2943 N N . LEU A 1 381 ? 11.886 5.291 -20.073 1.00 94.62 381 LEU A N 1
ATOM 2944 C CA . LEU A 1 381 ? 11.272 6.598 -19.828 1.00 94.62 381 LEU A CA 1
ATOM 2945 C C . LEU A 1 381 ? 11.773 7.178 -18.515 1.00 94.62 381 LEU A C 1
ATOM 2947 O O . LEU A 1 381 ? 11.869 6.466 -17.514 1.00 94.62 381 LEU A O 1
ATOM 2951 N N . ILE A 1 382 ? 12.048 8.476 -18.520 1.00 92.56 382 ILE A N 1
ATOM 2952 C CA . ILE A 1 382 ? 12.453 9.229 -17.340 1.00 92.56 382 ILE A CA 1
ATOM 2953 C C . ILE A 1 382 ? 11.388 10.269 -17.034 1.00 92.56 382 ILE A C 1
ATOM 2955 O O . ILE A 1 382 ? 10.986 11.033 -17.920 1.00 92.56 382 ILE A O 1
ATOM 2959 N N . ASP A 1 383 ? 10.928 10.280 -15.787 1.00 90.00 383 ASP A N 1
ATOM 2960 C CA . ASP A 1 383 ? 9.961 11.264 -15.319 1.00 90.00 383 ASP A CA 1
ATOM 2961 C C . ASP A 1 383 ? 10.619 12.605 -14.935 1.00 90.00 383 ASP A C 1
ATOM 2963 O O . ASP A 1 383 ? 11.843 12.750 -14.895 1.00 90.00 383 ASP A O 1
ATOM 2967 N N . ILE A 1 384 ? 9.812 13.630 -14.654 1.00 87.75 384 ILE A N 1
ATOM 2968 C CA . ILE A 1 384 ? 10.304 14.958 -14.236 1.00 87.75 384 ILE A CA 1
ATOM 2969 C C . ILE A 1 384 ? 11.043 14.965 -12.887 1.00 87.75 384 ILE A C 1
ATOM 2971 O O . ILE A 1 384 ? 11.620 15.997 -12.535 1.00 87.75 384 ILE A O 1
ATOM 2975 N N . TYR A 1 385 ? 11.061 13.841 -12.167 1.00 86.25 385 TYR A N 1
ATOM 2976 C CA . TYR A 1 385 ? 11.776 13.636 -10.907 1.00 86.25 385 TYR A CA 1
ATOM 2977 C C . TYR A 1 385 ? 13.062 12.808 -11.088 1.00 86.25 385 TYR A C 1
ATOM 2979 O O . TYR A 1 385 ? 13.685 12.427 -10.100 1.00 86.25 385 TYR A O 1
ATOM 2987 N N . ASP A 1 386 ? 13.498 12.589 -12.336 1.00 89.00 386 ASP A N 1
ATOM 2988 C CA . ASP A 1 386 ? 14.691 11.828 -12.726 1.00 89.00 386 ASP A CA 1
ATOM 2989 C C . ASP A 1 386 ? 14.617 10.309 -12.431 1.00 89.00 386 ASP A C 1
ATOM 2991 O O . ASP A 1 386 ? 15.646 9.623 -12.489 1.00 89.00 386 ASP A O 1
ATOM 2995 N N . ASN A 1 387 ? 13.430 9.745 -12.171 1.00 88.12 387 ASN A N 1
ATOM 2996 C CA . ASN A 1 387 ? 13.269 8.294 -12.037 1.00 88.12 387 ASN A CA 1
ATOM 2997 C C . ASN A 1 387 ? 13.169 7.634 -13.410 1.00 88.12 387 ASN A C 1
ATOM 2999 O O . ASN A 1 387 ? 12.451 8.119 -14.284 1.00 88.12 387 ASN A O 1
ATOM 3003 N N . ILE A 1 388 ? 13.831 6.487 -13.588 1.00 89.94 388 ILE A N 1
ATOM 3004 C CA . ILE A 1 388 ? 13.509 5.584 -14.696 1.00 89.94 388 ILE A CA 1
ATOM 3005 C C . ILE A 1 388 ? 12.264 4.788 -14.316 1.00 89.94 388 ILE A C 1
ATOM 3007 O O . ILE A 1 388 ? 12.202 4.204 -13.240 1.00 89.94 388 ILE A O 1
ATOM 3011 N N . THR A 1 389 ? 11.261 4.825 -15.178 1.00 87.12 389 THR A N 1
ATOM 3012 C CA . THR A 1 389 ? 9.893 4.428 -14.824 1.00 87.12 389 THR A CA 1
ATOM 3013 C C . THR A 1 389 ? 9.466 3.202 -15.621 1.00 87.12 389 THR A C 1
ATOM 3015 O O . THR A 1 389 ? 9.324 2.119 -15.065 1.00 87.12 389 THR A O 1
ATOM 3018 N N . THR A 1 390 ? 9.367 3.347 -16.941 1.00 89.56 390 THR A N 1
ATOM 3019 C CA . THR A 1 390 ? 9.020 2.263 -17.868 1.00 89.56 390 THR A CA 1
ATOM 3020 C C . THR A 1 390 ? 10.237 1.860 -18.667 1.00 89.56 390 THR A C 1
ATOM 3022 O O . THR A 1 390 ? 10.920 2.716 -19.235 1.00 89.56 390 THR A O 1
ATOM 3025 N N . VAL A 1 391 ? 10.504 0.557 -18.708 1.00 91.81 391 VAL A N 1
ATOM 3026 C CA . VAL A 1 391 ? 11.658 -0.036 -19.381 1.00 91.81 391 VAL A CA 1
ATOM 3027 C C . VAL A 1 391 ? 11.175 -1.114 -20.336 1.00 91.81 391 VAL A C 1
ATOM 3029 O O . VAL A 1 391 ? 10.407 -1.979 -19.931 1.00 91.81 391 VAL A O 1
ATOM 3032 N N . GLU A 1 392 ? 11.662 -1.074 -21.574 1.00 93.38 392 GLU A N 1
ATOM 3033 C CA . GLU A 1 392 ? 11.317 -2.041 -22.616 1.00 93.38 392 GLU A CA 1
ATOM 3034 C C . GLU A 1 392 ? 12.590 -2.571 -23.309 1.00 93.38 392 GLU A C 1
ATOM 3036 O O . GLU A 1 392 ? 13.328 -1.772 -23.902 1.00 93.38 392 GLU A O 1
ATOM 3041 N N . PRO A 1 393 ? 12.900 -3.884 -23.237 1.00 91.75 393 PRO A N 1
ATOM 3042 C CA . PRO A 1 393 ? 12.085 -4.960 -22.665 1.00 91.75 393 PRO A CA 1
ATOM 3043 C C . PRO A 1 393 ? 11.926 -4.866 -21.148 1.00 91.75 393 PRO A C 1
ATOM 3045 O O . PRO A 1 393 ? 12.861 -4.482 -20.437 1.00 91.75 393 PRO A O 1
ATOM 3048 N N . THR A 1 394 ? 10.749 -5.247 -20.651 1.00 85.25 394 THR A N 1
ATOM 3049 C CA . THR A 1 394 ? 10.468 -5.288 -19.208 1.00 85.25 394 THR A CA 1
ATOM 3050 C C . THR A 1 394 ? 11.529 -6.116 -18.478 1.00 85.25 394 THR A C 1
ATOM 3052 O O . THR A 1 394 ? 11.807 -7.254 -18.851 1.00 85.25 394 THR A O 1
ATOM 3055 N N . GLY A 1 395 ? 12.133 -5.542 -17.433 1.00 81.94 395 GLY A N 1
ATOM 3056 C CA . GLY A 1 395 ? 13.173 -6.193 -16.628 1.00 81.94 395 GLY A CA 1
ATOM 3057 C C . GLY A 1 395 ? 14.614 -5.999 -17.121 1.00 81.94 395 GLY A C 1
ATOM 3058 O O . GLY A 1 395 ? 15.541 -6.373 -16.409 1.00 81.94 395 GLY A O 1
ATOM 3059 N N . ALA A 1 396 ? 14.848 -5.355 -18.272 1.00 89.19 396 ALA A N 1
ATOM 3060 C CA . ALA A 1 396 ? 16.202 -5.179 -18.818 1.00 89.19 396 ALA A CA 1
ATOM 3061 C C . ALA A 1 396 ? 17.113 -4.259 -17.970 1.00 89.19 396 ALA A C 1
ATOM 3063 O O . ALA A 1 396 ? 18.336 -4.249 -18.142 1.00 89.19 396 ALA A O 1
ATOM 3064 N N . PHE A 1 397 ? 16.525 -3.488 -17.049 1.00 87.00 397 PHE A N 1
ATOM 3065 C CA . PHE A 1 397 ? 17.203 -2.576 -16.123 1.00 87.00 397 PHE A CA 1
ATOM 3066 C C . PHE A 1 397 ? 17.024 -3.012 -14.656 1.00 87.00 397 PHE A C 1
ATOM 3068 O O . PHE A 1 397 ? 16.631 -2.225 -13.802 1.00 87.00 397 PHE A O 1
ATOM 3075 N N . GLN A 1 398 ? 17.275 -4.288 -14.366 1.00 79.06 398 GLN A N 1
ATOM 3076 C CA . GLN A 1 398 ? 17.278 -4.833 -13.002 1.00 79.06 398 GLN A CA 1
ATOM 3077 C C . GLN A 1 398 ? 18.652 -5.419 -12.649 1.00 79.06 398 GLN A C 1
ATOM 3079 O O . GLN A 1 398 ? 19.518 -5.544 -13.521 1.00 79.06 398 GLN A O 1
ATOM 3084 N N . ASP A 1 399 ? 18.864 -5.745 -11.370 1.00 75.00 399 ASP A N 1
ATOM 3085 C CA . ASP A 1 399 ? 20.104 -6.381 -10.897 1.00 75.00 399 ASP A CA 1
ATOM 3086 C C . ASP A 1 399 ? 20.306 -7.767 -11.535 1.00 75.00 399 ASP A C 1
ATOM 3088 O O . ASP A 1 399 ? 21.421 -8.087 -11.957 1.00 75.00 399 ASP A O 1
ATOM 3092 N N . ASP A 1 400 ? 19.208 -8.513 -11.696 1.00 76.62 400 ASP A N 1
ATOM 3093 C CA . ASP A 1 400 ? 19.111 -9.760 -12.458 1.00 76.62 400 ASP A CA 1
ATOM 3094 C C . ASP A 1 400 ? 18.245 -9.510 -13.712 1.00 76.62 400 ASP A C 1
ATOM 3096 O O . ASP A 1 400 ? 17.032 -9.724 -13.698 1.00 76.62 400 ASP A O 1
ATOM 3100 N N . PRO A 1 401 ? 18.825 -8.939 -14.787 1.00 81.38 401 PRO A N 1
ATOM 3101 C CA . PRO A 1 401 ? 18.044 -8.401 -15.891 1.00 81.38 401 PRO A CA 1
ATOM 3102 C C . PRO A 1 401 ? 17.529 -9.488 -16.835 1.00 81.38 401 PRO A C 1
ATOM 3104 O O . PRO A 1 401 ? 18.237 -10.443 -17.165 1.00 81.38 401 PRO A O 1
ATOM 3107 N N . THR A 1 402 ? 16.338 -9.258 -17.385 1.00 82.06 402 THR A N 1
ATOM 3108 C CA . THR A 1 402 ? 15.839 -10.003 -18.549 1.00 82.06 402 THR A CA 1
ATOM 3109 C C . THR A 1 402 ? 16.670 -9.689 -19.800 1.00 82.06 402 THR A C 1
ATOM 3111 O O . THR A 1 402 ? 17.514 -8.781 -19.823 1.00 82.06 402 THR A O 1
ATOM 3114 N N . LEU A 1 403 ? 16.465 -10.464 -20.870 1.00 87.12 403 LEU A N 1
ATOM 3115 C CA . LEU A 1 403 ? 17.183 -10.243 -22.122 1.00 87.12 403 LEU A CA 1
ATOM 3116 C C . LEU A 1 403 ? 16.795 -8.887 -22.745 1.00 87.12 403 LEU A C 1
ATOM 3118 O O . LEU A 1 403 ? 15.614 -8.645 -22.987 1.00 87.12 403 LEU A O 1
ATOM 3122 N N . PRO A 1 404 ? 17.772 -8.013 -23.056 1.00 93.69 404 PRO A N 1
ATOM 3123 C CA . PRO A 1 404 ? 17.525 -6.803 -23.832 1.00 93.69 404 PRO A CA 1
ATOM 3124 C C . PRO A 1 404 ? 17.314 -7.144 -25.317 1.00 93.69 404 PRO A C 1
ATOM 3126 O O . PRO A 1 404 ? 17.524 -8.279 -25.747 1.00 93.69 404 PRO A O 1
ATOM 3129 N N . TYR A 1 405 ? 17.008 -6.140 -26.138 1.00 95.75 405 TYR A N 1
ATOM 3130 C CA . TYR A 1 405 ? 17.063 -6.284 -27.592 1.00 95.75 405 TYR A CA 1
ATOM 3131 C C . TYR A 1 405 ? 18.509 -6.432 -28.089 1.00 95.75 405 TYR A C 1
ATOM 3133 O O . TYR A 1 405 ? 19.460 -5.955 -27.454 1.00 95.75 405 TYR A O 1
ATOM 3141 N N . PHE A 1 406 ? 18.682 -7.056 -29.261 1.00 95.50 406 PHE A N 1
ATOM 3142 C CA . PHE A 1 406 ? 19.987 -7.258 -29.896 1.00 95.50 406 PHE A CA 1
ATOM 3143 C C . PHE A 1 406 ? 19.987 -6.911 -31.393 1.00 95.50 406 PHE A C 1
ATOM 3145 O O . PHE A 1 406 ? 19.149 -7.384 -32.157 1.00 95.50 406 PHE A O 1
ATOM 3152 N N . THR A 1 407 ? 21.020 -6.189 -31.837 1.00 96.94 407 THR A N 1
ATOM 3153 C CA . THR A 1 407 ? 21.325 -5.945 -33.258 1.00 96.94 407 THR A CA 1
ATOM 3154 C C . THR A 1 407 ? 22.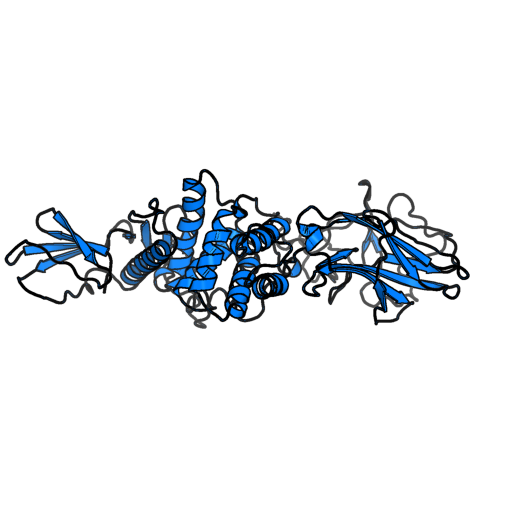712 -6.473 -33.625 1.00 96.94 407 THR A C 1
ATOM 3156 O O . THR A 1 407 ? 23.708 -6.148 -32.976 1.00 96.94 407 THR A O 1
ATOM 3159 N N . LEU A 1 408 ? 22.812 -7.237 -34.717 1.00 96.44 408 LEU A N 1
ATOM 3160 C CA . LEU A 1 408 ? 24.076 -7.734 -35.270 1.00 96.44 408 LEU A CA 1
ATOM 3161 C C . LEU A 1 408 ? 24.568 -6.856 -36.431 1.00 96.44 408 LEU A C 1
ATOM 3163 O O . LEU A 1 408 ? 23.907 -6.726 -37.464 1.00 96.44 408 LEU A O 1
ATOM 3167 N N . ILE A 1 409 ? 25.765 -6.286 -36.303 1.00 98.00 409 ILE A N 1
ATOM 3168 C CA . ILE A 1 409 ? 26.304 -5.339 -37.286 1.00 98.00 409 ILE A CA 1
ATOM 3169 C C . ILE A 1 409 ? 27.073 -6.052 -38.401 1.00 98.00 409 ILE A C 1
ATOM 3171 O O . ILE A 1 409 ? 27.999 -6.823 -38.151 1.00 98.00 409 ILE A O 1
ATOM 3175 N N . GLY A 1 410 ? 26.717 -5.759 -39.652 1.00 95.62 410 GLY A N 1
ATOM 3176 C CA . GLY A 1 410 ? 27.347 -6.295 -40.861 1.00 95.62 410 GLY A CA 1
ATOM 3177 C C . GLY A 1 410 ? 27.107 -7.790 -41.093 1.00 95.62 410 GLY A C 1
ATOM 3178 O O . GLY A 1 410 ? 27.723 -8.377 -41.981 1.00 95.62 410 GLY A O 1
ATOM 3179 N N . MET A 1 411 ? 26.211 -8.409 -40.324 1.00 91.00 411 MET A N 1
ATOM 3180 C CA . MET A 1 411 ? 25.872 -9.825 -40.443 1.00 91.00 411 MET A CA 1
ATOM 3181 C C . MET A 1 411 ? 24.641 -10.024 -41.330 1.00 91.00 411 MET A C 1
ATOM 3183 O O . MET A 1 411 ? 23.757 -9.176 -41.395 1.00 91.00 411 MET A O 1
ATOM 3187 N N . ASN A 1 412 ? 24.566 -11.175 -41.996 1.00 86.62 412 ASN A N 1
ATOM 3188 C CA . ASN A 1 412 ? 23.368 -11.596 -42.717 1.00 86.62 412 ASN A CA 1
ATOM 3189 C C . ASN A 1 412 ? 22.764 -12.802 -42.007 1.00 86.62 412 ASN A C 1
ATOM 3191 O O . ASN A 1 412 ? 23.490 -13.744 -41.684 1.00 86.62 412 ASN A O 1
ATOM 3195 N N . LYS A 1 413 ? 21.441 -12.798 -41.820 1.00 84.06 413 LYS A N 1
ATOM 3196 C CA . LYS A 1 413 ? 20.712 -13.964 -41.318 1.00 84.06 413 LYS A CA 1
ATOM 3197 C C . LYS A 1 413 ? 20.897 -15.136 -42.286 1.00 84.06 413 LYS A C 1
ATOM 3199 O O . LYS A 1 413 ? 20.575 -15.021 -43.469 1.00 84.06 413 LYS A O 1
ATOM 3204 N N . VAL A 1 414 ? 21.456 -16.239 -41.789 1.00 83.50 414 VAL A N 1
ATOM 3205 C CA . VAL A 1 414 ? 21.662 -17.479 -42.562 1.00 83.50 414 VAL A CA 1
ATOM 3206 C C . VAL A 1 414 ? 20.603 -18.513 -42.197 1.00 83.50 414 VAL A C 1
ATOM 3208 O O . VAL A 1 414 ? 20.012 -19.114 -43.090 1.00 83.50 414 VAL A O 1
ATOM 3211 N N . LEU A 1 415 ? 20.371 -18.686 -40.898 1.00 82.12 415 LEU A N 1
ATOM 3212 C CA . LEU A 1 415 ? 19.367 -19.557 -40.295 1.00 82.12 415 LEU A CA 1
ATOM 3213 C C . LEU A 1 415 ? 18.760 -18.829 -39.092 1.00 82.12 415 LEU A C 1
ATOM 3215 O O . LEU A 1 415 ? 19.380 -17.914 -38.546 1.00 82.12 415 LEU A O 1
ATOM 3219 N N . GLU A 1 416 ? 17.559 -19.237 -38.717 1.00 81.56 416 GLU A N 1
ATOM 3220 C CA . GLU A 1 416 ? 16.804 -18.755 -37.565 1.00 81.56 416 GLU A CA 1
ATOM 3221 C C . GLU A 1 416 ? 16.177 -19.967 -36.903 1.00 81.56 416 GLU A C 1
ATOM 3223 O O . GLU A 1 416 ? 15.727 -20.871 -37.609 1.00 81.56 416 GLU A O 1
ATOM 3228 N N . HIS A 1 417 ? 16.188 -19.997 -35.577 1.00 82.12 417 HIS A N 1
ATOM 3229 C CA . HIS A 1 417 ? 15.495 -21.021 -34.824 1.00 82.12 417 HIS A CA 1
ATOM 3230 C C . HIS A 1 417 ? 14.593 -20.338 -33.808 1.00 82.12 417 HIS A C 1
ATOM 3232 O O . HIS A 1 417 ? 15.101 -19.745 -32.860 1.00 82.12 417 HIS A O 1
ATOM 3238 N N . ASP A 1 418 ? 13.287 -20.400 -34.034 1.00 77.94 418 ASP A N 1
ATOM 3239 C CA . ASP A 1 418 ? 12.266 -19.788 -33.175 1.00 77.94 418 ASP A CA 1
ATOM 3240 C C . ASP A 1 418 ? 11.649 -20.798 -32.200 1.00 77.94 418 ASP A C 1
ATOM 3242 O O . ASP A 1 418 ? 10.863 -20.408 -31.357 1.00 77.94 418 ASP A O 1
ATOM 3246 N N . SER A 1 419 ? 12.078 -22.065 -32.257 1.00 78.44 419 SER A N 1
ATOM 3247 C CA . SER A 1 419 ? 11.567 -23.170 -31.430 1.00 78.44 419 SER A CA 1
ATOM 3248 C C . SER A 1 419 ? 10.188 -23.683 -31.820 1.00 78.44 419 SER A C 1
ATOM 3250 O O . SER A 1 419 ? 9.758 -24.676 -31.251 1.00 78.44 419 SER A O 1
ATOM 3252 N N . ASP A 1 420 ? 9.589 -23.124 -32.871 1.00 73.75 420 ASP A N 1
ATOM 3253 C CA . ASP A 1 420 ? 8.243 -23.478 -33.304 1.00 73.75 420 ASP A CA 1
ATOM 3254 C C . ASP A 1 420 ? 8.196 -23.781 -34.808 1.00 73.75 420 ASP A C 1
ATOM 3256 O O . ASP A 1 420 ? 8.190 -24.927 -35.261 1.00 73.75 420 ASP A O 1
ATOM 3260 N N . ILE A 1 421 ? 8.156 -22.739 -35.640 1.00 73.25 421 ILE A N 1
ATOM 3261 C CA . ILE A 1 421 ? 7.982 -22.868 -37.092 1.00 73.25 421 ILE A CA 1
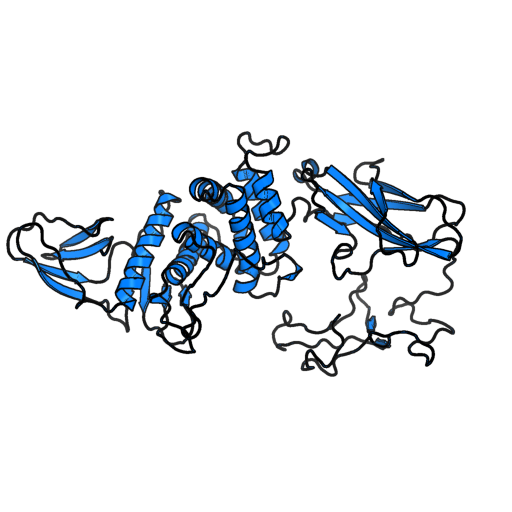ATOM 3262 C C . ILE A 1 421 ? 9.325 -23.180 -37.768 1.00 73.25 421 ILE A C 1
ATOM 3264 O O . ILE A 1 421 ? 9.375 -23.850 -38.809 1.00 73.25 421 ILE A O 1
ATOM 3268 N N . SER A 1 422 ? 10.416 -22.698 -37.182 1.00 77.62 422 SER A N 1
ATOM 3269 C CA . SER A 1 422 ? 11.785 -22.856 -37.635 1.00 77.62 422 SER A CA 1
ATOM 3270 C C . SER A 1 422 ? 12.611 -23.541 -36.546 1.00 77.62 422 SER A C 1
ATOM 3272 O O . SER A 1 422 ? 13.147 -22.894 -35.659 1.00 77.62 422 SER A O 1
ATOM 3274 N N . GLU A 1 423 ? 12.754 -24.865 -36.639 1.00 76.44 423 GLU A N 1
ATOM 3275 C CA . GLU A 1 423 ? 13.516 -25.676 -35.668 1.00 76.44 423 GLU A CA 1
ATOM 3276 C C . GLU A 1 423 ? 14.850 -26.232 -36.228 1.00 76.44 423 GLU A C 1
ATOM 3278 O O . GLU A 1 423 ? 15.568 -26.992 -35.577 1.00 76.44 423 GLU A O 1
ATOM 3283 N N . ASP A 1 424 ? 15.213 -25.902 -37.473 1.00 78.75 424 ASP A N 1
ATOM 3284 C CA . ASP A 1 424 ? 16.419 -26.450 -38.112 1.00 78.75 424 ASP A CA 1
ATOM 3285 C C . ASP A 1 424 ? 17.619 -25.500 -37.973 1.00 78.75 424 ASP A C 1
ATOM 3287 O O . ASP A 1 424 ? 17.822 -24.580 -38.770 1.00 78.75 424 ASP A O 1
ATOM 3291 N N . LEU A 1 425 ? 18.462 -25.771 -36.975 1.00 74.75 425 LEU A N 1
ATOM 3292 C CA . LEU A 1 425 ? 19.753 -25.105 -36.762 1.00 74.75 425 LEU A CA 1
ATOM 3293 C C . LEU A 1 425 ? 20.854 -25.544 -37.758 1.00 74.75 425 LEU A C 1
ATOM 3295 O O . LEU A 1 425 ? 21.997 -25.075 -37.691 1.00 74.75 425 LEU A O 1
ATOM 3299 N N . GLY A 1 426 ? 20.545 -26.423 -38.714 1.00 82.00 426 GLY A N 1
ATOM 3300 C CA . GLY A 1 426 ? 21.482 -26.898 -39.722 1.00 82.00 426 GLY A CA 1
ATOM 3301 C C . GLY A 1 426 ? 22.585 -27.777 -39.128 1.00 82.00 426 GLY A C 1
ATOM 3302 O O . GLY A 1 426 ? 22.338 -28.895 -38.694 1.00 82.00 426 GLY A O 1
ATOM 3303 N N . GLU A 1 427 ? 23.837 -27.304 -39.171 1.00 81.94 427 GLU A N 1
ATOM 3304 C CA . GLU A 1 427 ? 24.992 -28.027 -38.601 1.00 81.94 427 GLU A CA 1
ATOM 3305 C C . GLU A 1 427 ? 25.264 -27.672 -37.127 1.00 81.94 427 GLU A C 1
ATOM 3307 O O . GLU A 1 427 ? 26.191 -28.225 -36.531 1.00 81.94 427 GLU A O 1
ATOM 3312 N N . PHE A 1 428 ? 24.507 -26.737 -36.543 1.00 78.00 428 PHE A N 1
ATOM 3313 C CA . PHE A 1 428 ? 24.630 -26.405 -35.125 1.00 78.00 428 PHE A CA 1
ATOM 3314 C C . PHE A 1 428 ? 23.897 -27.447 -34.272 1.00 78.00 428 PHE A C 1
ATOM 3316 O O . PHE A 1 428 ? 22.751 -27.794 -34.539 1.00 78.00 428 PHE A O 1
ATOM 3323 N N . GLU A 1 429 ? 24.572 -27.929 -33.230 1.00 75.94 429 GLU A N 1
ATOM 3324 C CA . GLU A 1 429 ? 24.040 -28.869 -32.240 1.00 75.94 429 GLU A CA 1
ATOM 3325 C C . GLU A 1 429 ? 24.180 -28.240 -30.845 1.00 75.94 429 GLU A C 1
ATOM 3327 O O . GLU A 1 429 ? 25.216 -27.637 -30.542 1.00 75.94 429 GLU A O 1
ATOM 3332 N N . THR A 1 430 ? 23.165 -28.383 -29.991 1.00 76.88 430 THR A N 1
ATOM 3333 C CA . THR A 1 430 ? 23.251 -27.998 -28.574 1.00 76.88 430 THR A CA 1
ATOM 3334 C C . THR A 1 430 ? 23.987 -29.063 -27.756 1.00 76.88 430 THR A C 1
ATOM 3336 O O . THR A 1 430 ? 24.121 -30.216 -28.174 1.00 76.88 430 THR A O 1
ATOM 3339 N N . GLY A 1 431 ? 24.508 -28.692 -26.583 1.00 73.88 431 GLY A N 1
ATOM 3340 C CA . GLY A 1 431 ? 25.068 -29.662 -25.635 1.00 73.88 431 GLY A CA 1
ATOM 3341 C C . GLY A 1 431 ? 26.370 -30.340 -26.081 1.00 73.88 431 GLY A C 1
ATOM 3342 O O . GLY A 1 431 ? 26.704 -31.438 -25.619 1.00 73.88 431 GLY A O 1
ATOM 3343 N N . VAL A 1 432 ? 27.112 -29.739 -27.017 1.00 81.25 432 VAL A N 1
ATOM 3344 C CA . VAL A 1 432 ? 28.368 -30.317 -27.514 1.00 81.25 432 VAL A CA 1
ATOM 3345 C C . VAL A 1 432 ? 29.429 -30.355 -26.412 1.00 81.25 432 VAL A C 1
ATOM 3347 O O . VAL A 1 432 ? 29.540 -29.460 -25.586 1.00 81.25 432 VAL A O 1
ATOM 3350 N N . ALA A 1 433 ? 30.301 -31.366 -26.420 1.00 80.19 433 ALA A N 1
ATOM 3351 C CA . ALA A 1 433 ? 31.291 -31.566 -25.349 1.00 80.19 433 ALA A CA 1
ATOM 3352 C C . ALA A 1 433 ? 32.317 -30.420 -25.172 1.00 80.19 433 ALA A C 1
ATOM 3354 O O . ALA A 1 433 ? 33.095 -30.438 -24.218 1.00 80.19 433 ALA A O 1
ATOM 3355 N N . SER A 1 434 ? 32.378 -29.476 -26.115 1.00 81.88 434 SER A N 1
ATOM 3356 C CA . SER A 1 434 ? 33.210 -28.270 -26.051 1.00 81.88 434 SER A CA 1
ATOM 3357 C C . SER A 1 434 ? 32.451 -27.013 -25.619 1.00 81.88 434 SER A C 1
ATOM 3359 O O . SER A 1 434 ? 33.054 -25.941 -25.635 1.00 81.88 434 SER A O 1
ATOM 3361 N N . ASP A 1 435 ? 31.161 -27.124 -25.299 1.00 76.62 435 ASP A N 1
ATOM 3362 C CA . ASP A 1 435 ? 30.357 -26.019 -24.785 1.00 76.62 435 ASP A CA 1
ATOM 3363 C C . ASP A 1 435 ? 30.965 -25.484 -23.472 1.00 76.62 435 ASP A C 1
ATOM 3365 O O . ASP A 1 435 ? 31.549 -26.228 -22.678 1.00 76.62 435 ASP A O 1
ATOM 3369 N N . LEU A 1 436 ? 30.886 -24.167 -23.287 1.00 80.56 436 LEU A N 1
ATOM 3370 C CA . LEU A 1 436 ? 31.386 -23.437 -22.125 1.00 80.56 436 LEU A CA 1
ATOM 3371 C C . LEU A 1 436 ? 30.263 -23.038 -21.155 1.00 80.56 436 LEU A C 1
ATOM 3373 O O . LEU A 1 436 ? 30.538 -22.286 -20.222 1.00 80.56 436 LEU A O 1
ATOM 3377 N N . ALA A 1 437 ? 29.030 -23.513 -21.354 1.00 74.44 437 ALA A N 1
ATOM 3378 C CA . ALA A 1 437 ? 27.909 -23.218 -20.471 1.00 74.44 437 ALA A CA 1
ATOM 3379 C C . ALA A 1 437 ? 28.160 -23.733 -19.040 1.00 74.44 437 ALA A C 1
ATOM 3381 O O . ALA A 1 437 ? 28.490 -24.903 -18.816 1.00 74.44 437 ALA A O 1
ATOM 3382 N N . THR A 1 438 ? 28.037 -22.828 -18.066 1.00 74.44 438 THR A N 1
ATOM 3383 C CA . THR A 1 438 ? 28.278 -23.089 -16.636 1.00 74.44 438 THR A CA 1
ATOM 3384 C C . THR A 1 438 ? 27.007 -23.099 -15.785 1.00 74.44 438 THR A C 1
ATOM 3386 O O . THR A 1 438 ? 27.088 -23.532 -14.639 1.00 74.44 438 THR A O 1
ATOM 3389 N N . ALA A 1 439 ? 25.876 -22.652 -16.336 1.00 68.00 439 ALA A N 1
ATOM 3390 C CA . ALA A 1 439 ? 24.563 -22.532 -15.689 1.00 68.00 439 ALA A CA 1
ATOM 3391 C C . ALA A 1 439 ? 23.546 -23.471 -16.372 1.00 68.00 439 ALA A C 1
ATOM 3393 O O . ALA A 1 439 ? 22.549 -23.054 -16.944 1.00 68.00 439 ALA A O 1
ATOM 3394 N N . GLY A 1 440 ? 23.903 -24.755 -16.463 1.00 74.38 440 GLY A N 1
ATOM 3395 C CA . GLY A 1 440 ? 23.142 -25.744 -17.232 1.00 74.38 440 GLY A CA 1
ATOM 3396 C C . GLY A 1 440 ? 23.504 -25.790 -18.721 1.00 74.38 440 GLY A C 1
ATOM 3397 O O . GLY A 1 440 ? 24.380 -25.072 -19.203 1.00 74.38 440 GLY A O 1
ATOM 3398 N N . GLN A 1 441 ? 22.899 -26.735 -19.438 1.00 78.56 441 GLN A N 1
ATOM 3399 C CA . GLN A 1 441 ? 23.098 -26.939 -20.875 1.00 78.56 441 GLN A CA 1
ATOM 3400 C C . GLN A 1 441 ? 21.751 -26.715 -21.547 1.00 78.56 441 GLN A C 1
ATOM 3402 O O . GLN A 1 441 ? 20.777 -27.342 -21.148 1.00 78.56 441 GLN A O 1
ATOM 3407 N N . TRP A 1 442 ? 21.702 -25.847 -22.555 1.00 80.00 442 TRP A N 1
ATOM 3408 C CA . TRP A 1 442 ? 20.458 -25.571 -23.264 1.00 80.00 442 TRP A CA 1
ATOM 3409 C C . TRP A 1 442 ? 19.941 -26.821 -23.981 1.00 80.00 442 TRP A C 1
ATOM 3411 O O . TRP A 1 442 ? 20.639 -27.426 -24.801 1.00 80.00 442 TRP A O 1
ATOM 3421 N N . GLU A 1 443 ? 18.695 -27.171 -23.701 1.00 79.75 443 GLU A N 1
ATOM 3422 C CA . GLU A 1 443 ? 17.911 -28.166 -24.414 1.00 79.75 443 GLU A CA 1
ATOM 3423 C C . GLU A 1 443 ? 16.635 -27.529 -24.960 1.00 79.75 443 GLU A C 1
ATOM 3425 O O . GLU A 1 443 ? 16.090 -26.608 -24.364 1.00 79.75 443 GLU A O 1
ATOM 3430 N N . LEU A 1 444 ? 16.179 -28.011 -26.113 1.00 82.19 444 LEU A N 1
ATOM 3431 C CA . LEU A 1 444 ? 14.908 -27.613 -26.708 1.00 82.19 444 LEU A CA 1
ATOM 3432 C C . LEU A 1 444 ? 13.842 -28.616 -26.267 1.00 82.19 444 LEU A C 1
ATOM 3434 O O . LEU A 1 444 ? 13.950 -29.802 -26.599 1.00 82.19 444 LEU A O 1
ATOM 3438 N N . ASN A 1 445 ? 12.855 -28.175 -25.492 1.00 83.19 445 ASN A N 1
ATOM 3439 C CA . ASN A 1 445 ? 11.884 -29.076 -24.876 1.00 83.19 445 ASN A CA 1
ATOM 3440 C C . ASN A 1 445 ? 10.566 -28.351 -24.560 1.00 83.19 445 ASN A C 1
ATOM 3442 O O . ASN A 1 445 ? 10.525 -27.127 -24.514 1.00 83.19 445 ASN A O 1
ATOM 3446 N N . ILE A 1 446 ? 9.493 -29.110 -24.323 1.00 84.44 446 ILE A N 1
ATOM 3447 C CA . ILE A 1 446 ? 8.210 -28.561 -23.858 1.00 84.44 446 ILE A CA 1
ATOM 3448 C C . ILE A 1 446 ? 8.338 -28.325 -22.357 1.00 84.44 446 ILE A C 1
ATOM 3450 O O . ILE A 1 446 ? 8.563 -29.320 -21.666 1.00 84.44 446 ILE A O 1
ATOM 3454 N N . PRO A 1 447 ? 8.173 -27.105 -21.819 1.00 83.56 447 PRO A N 1
ATOM 3455 C CA . PRO A 1 447 ? 8.287 -26.853 -20.385 1.00 83.56 447 PRO A CA 1
ATOM 3456 C C . PRO A 1 447 ? 7.377 -27.749 -19.540 1.00 83.56 447 PRO A C 1
ATOM 3458 O O . PRO A 1 447 ? 6.237 -28.045 -19.891 1.00 83.56 447 PRO A O 1
ATOM 3461 N N . ILE A 1 448 ? 7.890 -28.190 -18.391 1.00 84.88 448 ILE A N 1
ATOM 3462 C CA . ILE A 1 448 ? 7.097 -28.882 -17.370 1.00 84.88 448 ILE A CA 1
ATOM 3463 C C . ILE A 1 448 ? 7.183 -27.984 -16.158 1.00 84.88 448 ILE A C 1
ATOM 3465 O O . ILE A 1 448 ? 8.208 -27.974 -15.482 1.00 84.88 448 ILE A O 1
ATOM 3469 N N . GLY A 1 449 ? 6.105 -27.253 -15.899 1.00 82.31 449 GLY A N 1
ATOM 3470 C CA . GLY A 1 449 ? 6.064 -26.389 -14.735 1.00 82.31 449 GLY A CA 1
ATOM 3471 C C . GLY A 1 449 ? 5.988 -27.204 -13.463 1.00 82.31 449 GLY A C 1
ATOM 3472 O O . GLY A 1 449 ? 5.287 -28.219 -13.414 1.00 82.31 449 GLY A O 1
ATOM 3473 N N . SER A 1 450 ? 6.699 -26.746 -12.443 1.00 85.88 450 SER A N 1
ATOM 3474 C CA . SER A 1 450 ? 6.607 -27.217 -11.063 1.00 85.88 450 SER A CA 1
ATOM 3475 C C . SER A 1 450 ? 5.968 -26.147 -10.195 1.00 85.88 450 SER A C 1
ATOM 3477 O O . SER A 1 450 ? 6.070 -24.965 -10.498 1.00 85.88 450 SER A O 1
ATOM 3479 N N . TYR A 1 451 ? 5.303 -26.566 -9.121 1.00 83.06 451 TYR A N 1
ATOM 3480 C CA . TYR A 1 451 ? 4.583 -25.667 -8.224 1.00 83.06 451 TYR A CA 1
ATOM 3481 C C . TYR A 1 451 ? 4.876 -26.050 -6.777 1.00 83.06 451 TYR A C 1
ATOM 3483 O O . TYR A 1 451 ? 4.906 -27.242 -6.449 1.00 83.06 451 TYR A O 1
ATOM 3491 N N . ALA A 1 452 ? 5.055 -25.068 -5.891 1.00 77.31 452 ALA A N 1
ATOM 3492 C CA . ALA A 1 452 ? 5.145 -25.349 -4.458 1.00 77.31 452 ALA A CA 1
ATOM 3493 C C . ALA A 1 452 ? 3.812 -25.916 -3.928 1.00 77.31 452 ALA A C 1
ATOM 3495 O O . ALA A 1 452 ? 3.802 -26.772 -3.038 1.00 77.31 452 ALA A O 1
ATOM 3496 N N . ASN A 1 453 ? 2.695 -25.504 -4.533 1.00 77.19 453 ASN A N 1
ATOM 3497 C CA . ASN A 1 453 ? 1.357 -26.034 -4.330 1.00 77.19 453 ASN A CA 1
ATOM 3498 C C . ASN A 1 453 ? 0.664 -26.271 -5.687 1.00 77.19 453 ASN A C 1
ATOM 3500 O O . ASN A 1 453 ? 0.344 -25.343 -6.412 1.00 77.19 453 ASN A O 1
ATOM 3504 N N . LEU A 1 454 ? 0.381 -27.534 -6.021 1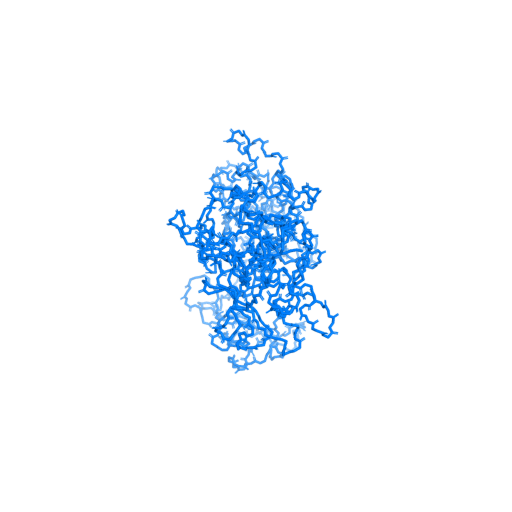.00 79.12 454 LEU A N 1
ATOM 3505 C CA . LEU A 1 454 ? -0.211 -27.917 -7.314 1.00 79.12 454 LEU A CA 1
ATOM 3506 C C . LEU A 1 454 ? -1.565 -27.273 -7.627 1.00 79.12 454 LEU A C 1
ATOM 3508 O O . LEU A 1 454 ? -1.939 -27.191 -8.795 1.00 79.12 454 LEU A O 1
ATOM 3512 N N . ASP A 1 455 ? -2.323 -26.920 -6.593 1.00 80.62 455 ASP A N 1
ATOM 3513 C CA . ASP A 1 455 ? -3.656 -26.341 -6.751 1.00 80.62 455 ASP A CA 1
ATOM 3514 C C . ASP A 1 455 ? -3.603 -24.808 -6.868 1.00 80.62 455 ASP A C 1
ATOM 3516 O O . ASP A 1 455 ? -4.649 -24.172 -7.001 1.00 80.62 455 ASP A O 1
ATOM 3520 N N . ASP A 1 456 ? -2.400 -24.231 -6.824 1.00 73.19 456 ASP A N 1
ATOM 3521 C CA . ASP A 1 456 ? -2.157 -22.799 -6.804 1.00 73.19 456 ASP A CA 1
ATOM 3522 C C . ASP A 1 456 ? -1.124 -22.403 -7.880 1.00 73.19 456 ASP A C 1
ATOM 3524 O O . ASP A 1 456 ? 0.086 -22.591 -7.687 1.00 73.19 456 ASP A O 1
ATOM 3528 N N . PRO A 1 457 ? -1.584 -21.886 -9.035 1.00 71.31 457 PRO A N 1
ATOM 3529 C CA . PRO A 1 457 ? -0.708 -21.525 -10.142 1.00 71.31 457 PRO A CA 1
ATOM 3530 C C . PRO A 1 457 ? 0.256 -20.382 -9.803 1.00 71.31 457 PRO A C 1
ATOM 3532 O O . PRO A 1 457 ? 1.263 -20.252 -10.492 1.00 71.31 457 PRO A O 1
ATOM 3535 N N . GLU A 1 458 ? -0.012 -19.598 -8.754 1.00 69.94 458 GLU A N 1
ATOM 3536 C CA . GLU A 1 458 ? 0.858 -18.505 -8.299 1.00 69.94 458 GLU A CA 1
ATOM 3537 C C . GLU A 1 458 ? 2.118 -19.043 -7.613 1.00 69.94 458 GLU A C 1
ATOM 3539 O O . GLU A 1 458 ? 3.156 -18.393 -7.592 1.00 69.94 458 GLU A O 1
ATOM 3544 N N . THR A 1 459 ? 2.089 -20.296 -7.153 1.00 72.44 459 THR A N 1
ATOM 3545 C CA . THR A 1 459 ? 3.259 -20.958 -6.562 1.00 72.44 459 THR A CA 1
ATOM 3546 C C . THR A 1 459 ? 4.194 -21.606 -7.585 1.00 72.44 459 THR A C 1
ATOM 3548 O O . THR A 1 459 ? 4.912 -22.556 -7.252 1.00 72.44 459 THR A O 1
ATOM 3551 N N . ILE A 1 460 ? 4.154 -21.159 -8.842 1.00 77.81 460 ILE A N 1
ATOM 3552 C CA . ILE A 1 460 ? 4.995 -21.695 -9.909 1.00 77.81 460 ILE A CA 1
ATOM 3553 C C . ILE A 1 460 ? 6.482 -21.522 -9.562 1.00 77.81 460 ILE A C 1
ATOM 3555 O O . ILE A 1 460 ? 6.944 -20.458 -9.172 1.00 77.81 460 ILE A O 1
ATOM 3559 N N . MET A 1 461 ? 7.231 -22.612 -9.682 1.00 73.31 461 MET A N 1
ATOM 3560 C CA . MET A 1 461 ? 8.663 -22.702 -9.383 1.00 73.31 461 MET A CA 1
ATOM 3561 C C . MET A 1 461 ? 9.497 -22.899 -10.649 1.00 73.31 461 MET A C 1
ATOM 3563 O O . MET A 1 461 ? 10.704 -22.710 -10.620 1.00 73.31 461 MET A O 1
ATOM 3567 N N . SER A 1 462 ? 8.884 -23.338 -11.749 1.00 76.62 462 SER A N 1
ATOM 3568 C CA . SER A 1 462 ? 9.517 -23.382 -13.067 1.00 76.62 462 SER A CA 1
ATOM 3569 C C . SER A 1 462 ? 8.467 -23.157 -14.157 1.00 76.62 462 SER A C 1
ATOM 3571 O O . SER A 1 462 ? 7.315 -23.557 -13.957 1.00 76.62 462 SER A O 1
ATOM 3573 N N . PRO A 1 463 ? 8.831 -22.538 -15.295 1.00 76.75 463 PRO A N 1
ATOM 3574 C CA . PRO A 1 463 ? 7.886 -22.229 -16.365 1.00 76.75 463 PRO A CA 1
ATOM 3575 C C . PRO A 1 463 ? 7.135 -23.471 -16.857 1.00 76.75 463 PRO A C 1
ATOM 3577 O O . PRO A 1 463 ? 7.705 -24.556 -16.995 1.00 76.75 463 PRO A O 1
ATOM 3580 N N . ASN A 1 464 ? 5.839 -23.318 -17.127 1.00 78.81 464 ASN A N 1
ATOM 3581 C CA . ASN A 1 464 ? 4.954 -24.406 -17.552 1.00 78.81 464 ASN A CA 1
ATOM 3582 C C . ASN A 1 464 ? 4.562 -24.352 -19.032 1.00 78.81 464 ASN A C 1
ATOM 3584 O O . ASN A 1 464 ? 3.913 -25.283 -19.508 1.00 78.81 464 ASN A O 1
ATOM 3588 N N . MET A 1 465 ? 4.928 -23.284 -19.734 1.00 77.06 465 MET A N 1
ATOM 3589 C CA . MET A 1 465 ? 4.604 -23.071 -21.136 1.00 77.06 465 MET A CA 1
ATOM 3590 C C . MET A 1 465 ? 5.628 -22.156 -21.805 1.00 77.06 465 MET A C 1
ATOM 3592 O O . MET A 1 465 ? 6.371 -21.444 -21.129 1.00 77.06 465 MET A O 1
ATOM 3596 N N . ASP A 1 466 ? 5.659 -22.216 -23.131 1.00 74.81 466 ASP A N 1
ATOM 3597 C CA . ASP A 1 466 ? 6.329 -21.219 -23.953 1.00 74.81 466 ASP A CA 1
ATOM 3598 C C . ASP A 1 466 ? 5.504 -19.915 -24.007 1.00 74.81 466 ASP A C 1
ATOM 3600 O O . ASP A 1 466 ? 4.280 -19.939 -23.851 1.00 74.81 466 ASP A O 1
ATOM 3604 N N . HIS A 1 467 ? 6.181 -18.780 -24.189 1.00 71.50 467 HIS A N 1
ATOM 3605 C CA . HIS A 1 467 ? 5.577 -17.442 -24.223 1.00 71.50 467 HIS A CA 1
ATOM 3606 C C . HIS A 1 467 ? 5.871 -16.689 -25.531 1.00 71.50 467 HIS A C 1
ATOM 3608 O O . HIS A 1 467 ? 5.744 -15.462 -25.573 1.00 71.50 467 HIS A O 1
ATOM 3614 N N . THR A 1 468 ? 6.254 -17.394 -26.601 1.00 68.12 468 THR A N 1
ATOM 3615 C CA . THR A 1 468 ? 6.471 -16.780 -27.914 1.00 68.12 468 THR A CA 1
ATOM 3616 C C . THR A 1 468 ? 5.162 -16.144 -28.414 1.00 68.12 468 THR A C 1
ATOM 3618 O O . THR A 1 468 ? 4.130 -16.821 -28.487 1.00 68.12 468 THR A O 1
ATOM 3621 N N . PRO A 1 469 ? 5.149 -14.834 -28.738 1.00 54.47 469 PRO A N 1
ATOM 3622 C CA . PRO A 1 469 ? 3.972 -14.188 -29.310 1.00 54.47 469 PRO A CA 1
ATOM 3623 C C . PRO A 1 469 ? 3.585 -14.875 -30.631 1.00 54.47 469 PRO A C 1
ATOM 3625 O O . PRO A 1 469 ? 4.452 -15.057 -31.477 1.00 54.47 469 PRO A O 1
ATOM 3628 N N . ASP A 1 470 ? 2.298 -15.217 -30.797 1.00 57.16 470 ASP A N 1
ATOM 3629 C CA . ASP A 1 470 ? 1.671 -15.972 -31.915 1.00 57.16 470 ASP A CA 1
ATOM 3630 C C . ASP A 1 470 ? 1.250 -17.446 -31.635 1.00 57.16 470 ASP A C 1
ATOM 3632 O O . ASP A 1 470 ? 0.905 -18.176 -32.562 1.00 57.16 470 ASP A O 1
ATOM 3636 N N . ASP A 1 471 ? 1.134 -17.826 -30.353 1.00 53.19 471 ASP A N 1
ATOM 3637 C CA . ASP A 1 471 ? 0.150 -18.767 -29.744 1.00 53.19 471 ASP A CA 1
ATOM 3638 C C . ASP A 1 471 ? -0.025 -20.184 -30.351 1.00 53.19 471 ASP A C 1
ATOM 3640 O O . ASP A 1 471 ? -1.085 -20.796 -30.214 1.00 53.19 471 ASP A O 1
ATOM 3644 N N . ASP A 1 472 ? 1.017 -20.744 -30.971 1.00 57.47 472 ASP A N 1
ATOM 3645 C CA . ASP A 1 472 ? 1.095 -22.171 -31.345 1.00 57.47 472 ASP A CA 1
ATOM 3646 C C . ASP A 1 472 ? 2.406 -22.841 -30.861 1.00 57.47 472 ASP A C 1
ATOM 3648 O O . ASP A 1 472 ? 2.695 -23.978 -31.251 1.00 57.47 472 ASP A O 1
ATOM 3652 N N . GLY A 1 473 ? 3.201 -22.154 -30.030 1.00 62.47 473 GLY A N 1
ATOM 3653 C CA . GLY A 1 473 ? 4.518 -22.633 -29.625 1.00 62.47 473 GLY A CA 1
ATOM 3654 C C . GLY A 1 473 ? 4.485 -23.753 -28.587 1.00 62.47 473 GLY A C 1
ATOM 3655 O O . GLY A 1 473 ? 3.811 -23.655 -27.559 1.00 62.47 473 GLY A O 1
ATOM 3656 N N . GLU A 1 474 ? 5.176 -24.862 -28.871 1.00 71.75 474 GLU A N 1
ATOM 3657 C CA . GLU A 1 474 ? 5.238 -26.031 -27.975 1.00 71.75 474 GLU A CA 1
ATOM 3658 C C . GLU A 1 474 ? 6.604 -26.165 -27.290 1.00 71.75 474 GLU A C 1
ATOM 3660 O O . GLU A 1 474 ? 6.664 -26.675 -26.169 1.00 71.75 474 GLU A O 1
ATOM 3665 N N . LEU A 1 475 ? 7.695 -25.737 -27.931 1.00 79.75 475 LEU A N 1
ATOM 3666 C CA . LEU A 1 475 ? 9.054 -25.930 -27.427 1.00 79.75 475 LEU A CA 1
ATOM 3667 C C . LEU A 1 475 ? 9.681 -24.592 -27.053 1.00 79.75 475 LEU A C 1
ATOM 3669 O O . LEU A 1 475 ? 9.495 -23.589 -27.726 1.00 79.75 475 LEU A O 1
ATOM 3673 N N . CYS A 1 476 ? 10.536 -24.602 -26.039 1.00 80.94 476 CYS A N 1
ATOM 3674 C CA . CYS A 1 476 ? 11.453 -23.500 -25.802 1.00 80.94 476 CYS A CA 1
ATOM 3675 C C . CYS A 1 476 ? 12.816 -24.026 -25.353 1.00 80.94 476 CYS A C 1
ATOM 3677 O O . CYS A 1 476 ? 12.981 -25.197 -24.984 1.00 80.94 476 CYS A O 1
ATOM 3679 N N . PHE A 1 477 ? 13.827 -23.166 -25.440 1.00 81.19 477 PHE A N 1
ATOM 3680 C CA . PHE A 1 477 ? 15.137 -23.481 -24.895 1.00 81.19 477 PHE A CA 1
ATOM 3681 C C . PHE A 1 477 ? 15.103 -23.328 -23.374 1.00 81.19 477 PHE A C 1
ATOM 3683 O O . PHE A 1 477 ? 14.788 -22.258 -22.863 1.00 81.19 477 PHE A O 1
ATOM 3690 N N . ILE A 1 478 ? 15.467 -24.391 -22.660 1.00 79.31 478 ILE A N 1
ATOM 3691 C CA . ILE A 1 478 ? 15.578 -24.434 -21.198 1.00 79.31 478 ILE A CA 1
ATOM 3692 C C . ILE A 1 478 ? 16.940 -25.006 -20.805 1.00 79.31 478 ILE A C 1
ATOM 3694 O O . ILE A 1 478 ? 17.502 -25.836 -21.518 1.00 79.31 478 ILE A O 1
ATOM 3698 N N . THR A 1 479 ? 17.515 -24.566 -19.688 1.00 76.69 479 THR A N 1
ATOM 3699 C CA . THR A 1 479 ? 18.811 -25.080 -19.206 1.00 76.69 479 THR A CA 1
ATOM 3700 C C . THR A 1 479 ? 18.662 -26.308 -18.311 1.00 76.69 479 THR A C 1
ATOM 3702 O O . THR A 1 479 ? 19.620 -27.079 -18.186 1.00 76.69 479 THR A O 1
ATOM 3705 N N . GLN A 1 480 ? 17.478 -26.492 -17.704 1.00 75.00 480 GLN A N 1
ATOM 3706 C CA . GLN A 1 480 ? 17.043 -27.628 -16.882 1.00 75.00 480 GLN A CA 1
ATOM 3707 C C . GLN A 1 480 ? 15.501 -27.695 -16.851 1.00 75.00 480 GLN A C 1
ATOM 3709 O O . GLN A 1 480 ? 14.829 -26.693 -17.079 1.00 75.00 480 GLN A O 1
ATOM 3714 N N . GLN A 1 481 ? 14.931 -28.863 -16.534 1.00 77.00 481 GLN A N 1
ATOM 3715 C CA . GLN A 1 481 ? 13.480 -29.076 -16.508 1.00 77.00 481 GLN A CA 1
ATOM 3716 C C . GLN A 1 481 ? 13.016 -29.837 -15.267 1.00 77.00 481 GLN A C 1
ATOM 3718 O O . GLN A 1 481 ? 13.659 -30.804 -14.846 1.00 77.00 481 GLN A O 1
ATOM 3723 N N . ALA A 1 482 ? 11.852 -29.468 -14.719 1.00 77.50 482 ALA A N 1
ATOM 3724 C CA . ALA A 1 482 ? 11.270 -30.205 -13.612 1.00 77.50 482 ALA A CA 1
ATOM 3725 C C . ALA A 1 482 ? 10.823 -31.598 -14.072 1.00 77.50 482 ALA A C 1
ATOM 3727 O O . ALA A 1 482 ? 10.178 -31.777 -15.103 1.00 77.50 482 ALA A O 1
ATOM 3728 N N . ALA A 1 483 ? 11.105 -32.619 -13.261 1.00 81.44 483 ALA A N 1
ATOM 3729 C CA . ALA A 1 483 ? 10.705 -33.990 -13.586 1.00 81.44 483 ALA A CA 1
ATOM 3730 C C . ALA A 1 483 ? 9.176 -34.205 -13.543 1.00 81.44 483 ALA A C 1
ATOM 3732 O O . ALA A 1 483 ? 8.671 -35.207 -14.056 1.00 81.44 483 ALA A O 1
ATOM 3733 N N . SER A 1 484 ? 8.443 -33.320 -12.859 1.00 82.81 484 SER A N 1
ATOM 3734 C CA . SER A 1 484 ? 6.985 -33.354 -12.719 1.00 82.81 484 SER A CA 1
ATOM 3735 C C . SER A 1 484 ? 6.464 -32.036 -12.129 1.00 82.81 484 SER A C 1
ATOM 3737 O O . SER A 1 484 ? 7.250 -31.326 -11.501 1.00 82.81 484 SER A O 1
ATOM 3739 N N . PRO A 1 485 ? 5.140 -31.797 -12.159 1.00 82.31 485 PRO A N 1
ATOM 3740 C CA . PRO A 1 485 ? 4.520 -30.677 -11.448 1.00 82.31 485 PRO A CA 1
ATOM 3741 C C . PRO A 1 485 ? 4.766 -30.628 -9.935 1.00 82.31 485 PRO A C 1
ATOM 3743 O O . PRO A 1 485 ? 4.684 -29.567 -9.332 1.00 82.31 485 PRO A O 1
ATOM 3746 N N . THR A 1 486 ? 5.114 -31.763 -9.318 1.00 80.56 486 THR A N 1
ATOM 3747 C CA . THR A 1 486 ? 5.512 -31.859 -7.899 1.00 80.56 486 THR A CA 1
ATOM 3748 C C . THR A 1 486 ? 7.028 -31.804 -7.685 1.00 80.56 486 THR A C 1
ATOM 3750 O O . THR A 1 486 ? 7.513 -32.246 -6.643 1.00 80.56 486 THR A O 1
ATOM 3753 N N . GLY A 1 487 ? 7.790 -31.394 -8.702 1.00 72.06 487 GLY A N 1
ATOM 3754 C CA . GLY A 1 487 ? 9.244 -31.267 -8.626 1.00 72.06 487 GLY A CA 1
ATOM 3755 C C . GLY A 1 487 ? 9.659 -30.282 -7.536 1.00 72.06 487 GLY A C 1
ATOM 3756 O O . GLY A 1 487 ? 8.981 -29.285 -7.303 1.00 72.06 487 GLY A O 1
ATOM 3757 N N . SER A 1 488 ? 10.755 -30.585 -6.847 1.00 64.44 488 SER A N 1
ATOM 3758 C CA . SER A 1 488 ? 11.313 -29.705 -5.821 1.00 64.44 488 SER A CA 1
ATOM 3759 C C . SER A 1 488 ? 11.913 -28.450 -6.456 1.00 64.44 488 SER A C 1
ATOM 3761 O O . SER A 1 488 ? 12.447 -28.512 -7.559 1.00 64.44 488 SER A O 1
ATOM 3763 N N . MET A 1 489 ? 11.949 -27.346 -5.706 1.00 57.88 489 MET A N 1
ATOM 3764 C CA . MET A 1 489 ? 12.656 -26.106 -6.073 1.00 57.88 489 MET A CA 1
ATOM 3765 C C . MET A 1 489 ? 14.149 -26.298 -6.386 1.00 57.88 489 MET A C 1
ATOM 3767 O O . MET A 1 489 ? 14.781 -25.434 -6.969 1.00 57.88 489 MET A O 1
ATOM 3771 N N . TYR A 1 490 ? 14.721 -27.422 -5.949 1.00 59.25 490 TYR A N 1
ATOM 3772 C CA . TYR A 1 490 ? 16.125 -27.783 -6.164 1.00 59.25 490 TYR A CA 1
ATOM 3773 C C . TYR A 1 490 ? 16.331 -28.762 -7.327 1.00 59.25 490 TYR A C 1
ATOM 3775 O O . TYR A 1 490 ? 17.459 -29.204 -7.546 1.00 59.25 490 TYR A O 1
ATOM 3783 N N . ASP A 1 491 ? 15.254 -29.177 -8.003 1.00 58.72 491 ASP A N 1
ATOM 3784 C CA . ASP A 1 491 ? 15.327 -30.118 -9.126 1.00 58.72 491 ASP A CA 1
ATOM 3785 C C . ASP A 1 491 ? 15.612 -29.406 -10.466 1.00 58.72 491 ASP A C 1
ATOM 3787 O O . ASP A 1 491 ? 15.900 -30.087 -11.449 1.00 58.72 491 ASP A O 1
ATOM 3791 N N . THR A 1 492 ? 15.564 -28.069 -10.500 1.00 63.88 492 THR A N 1
ATOM 3792 C CA . THR A 1 492 ? 15.809 -27.213 -11.673 1.00 63.88 492 THR A CA 1
ATOM 3793 C C . THR A 1 492 ? 16.654 -25.996 -11.311 1.00 63.88 492 THR A C 1
ATOM 3795 O O . THR A 1 492 ? 16.527 -25.487 -10.199 1.00 63.88 492 THR A O 1
ATOM 3798 N N . ASP A 1 493 ? 17.475 -25.514 -12.253 1.00 50.97 493 ASP A N 1
ATOM 3799 C CA . ASP A 1 493 ? 17.956 -24.124 -12.234 1.00 50.97 493 ASP A CA 1
ATOM 3800 C C . ASP A 1 493 ? 16.732 -23.229 -12.400 1.00 50.97 493 ASP A C 1
ATOM 3802 O O . ASP A 1 493 ? 16.032 -23.313 -13.410 1.00 50.97 493 ASP A O 1
ATOM 3806 N N . VAL A 1 494 ? 16.453 -22.437 -11.377 1.00 47.72 494 VAL A N 1
ATOM 3807 C CA . VAL A 1 494 ? 15.529 -21.313 -11.455 1.00 47.72 494 VAL A CA 1
ATOM 3808 C C . VAL A 1 494 ? 16.438 -20.111 -11.249 1.00 47.72 494 VAL A C 1
ATOM 3810 O O . VAL A 1 494 ? 16.744 -19.773 -10.106 1.00 47.72 494 VAL A O 1
ATOM 3813 N N . ASP A 1 495 ? 17.003 -19.620 -12.351 1.00 40.69 495 ASP A N 1
ATOM 3814 C CA . ASP A 1 495 ? 17.724 -18.345 -12.370 1.00 40.69 495 ASP A CA 1
ATOM 3815 C C . ASP A 1 495 ? 16.701 -17.216 -12.503 1.00 40.69 495 ASP A C 1
ATOM 3817 O O . ASP A 1 495 ? 15.856 -17.307 -13.430 1.00 40.69 495 ASP A O 1
#